Protein AF-0000000080799286 (afdb_homodimer)

Nearest PDB structures (foldseek):
  3kc2-assembly1_B  TM=8.310E-01  e=1.272E-26  Saccharomyces cerevisiae
  3kc2-assembly1_A  TM=8.200E-01  e=8.447E-26  Saccharomyces cerevisiae
  3rf6-assembly1_B  TM=7.558E-01  e=2.647E-26  Saccharomyces cerevisiae
  1zjj-assembly1_A  TM=7.471E-01  e=1.422E-13  Pyrococcus horikoshii OT3
  1wvi-assembly1_D  TM=7.830E-01  e=3.123E-10  Streptococcus mutans UA159

Organism: Erinaceus europaeus (NCBI:txid9365)

InterPro domains:
  IPR006353 HAD-superfamily hydrolase, subfamily IIA, CECR5 [TIGR01456] (6-300)
  IPR006357 HAD-superfamily hydrolase, subfamily IIA [PF13344] (8-111)
  IPR006357 HAD-superfamily hydrolase, subfamily IIA [TIGR01460] (8-282)
  IPR023214 HAD superfamily [G3DSA:3.40.50.1000] (7-326)
  IPR023214 HAD superfamily [G3DSA:3.40.50.1000] (78-236)
  IPR036412 HAD-like superfamily [SSF56784] (8-350)
  IPR050324 CDP-alcohol phosphatidyltransferase class-I [PTHR14269] (53-357)

Radius of gyration: 29.34 Å; Cα contacts (8 Å, |Δi|>4): 1569; chains: 2; bounding box: 55×93×67 Å

Solvent-accessible surface area (backbone atoms only — not comparable to full-atom values): 37206 Å² total; per-residue (Å²): 130,81,56,43,43,41,33,39,36,32,33,41,67,15,39,34,24,40,58,95,37,62,35,68,46,30,43,56,28,45,57,56,40,32,46,95,84,58,41,70,62,45,41,63,33,37,47,33,54,54,43,54,60,52,52,58,56,48,14,51,51,48,17,65,64,50,73,37,89,46,53,40,79,32,41,38,42,5,51,55,61,54,43,73,48,61,90,51,18,80,39,36,24,38,38,43,34,35,70,56,44,67,61,52,41,42,74,41,47,36,70,35,72,42,44,56,66,57,51,39,70,68,40,44,63,67,41,58,65,42,72,89,60,41,66,94,60,87,73,77,85,58,85,80,70,75,62,37,57,28,38,37,35,44,31,48,47,63,41,40,63,50,49,51,45,49,53,47,40,28,39,36,37,64,19,32,72,70,50,66,76,53,76,64,48,82,81,51,53,50,26,35,38,21,15,39,37,35,56,40,31,45,74,35,78,52,66,36,73,29,26,19,42,54,49,49,36,48,40,49,50,46,24,44,68,66,65,43,81,72,65,68,77,37,70,35,10,51,36,30,47,64,36,52,52,51,50,50,52,41,40,51,51,48,30,56,73,71,62,38,80,46,56,44,29,36,36,38,32,37,19,15,38,45,65,26,43,20,24,16,27,38,48,37,25,52,51,41,49,51,47,59,67,71,62,49,82,67,61,80,58,61,55,63,44,40,44,18,32,33,25,45,61,28,68,32,47,90,85,41,75,85,84,62,49,76,54,50,49,85,95,51,80,92,43,72,73,36,43,56,46,77,38,77,39,66,33,45,28,52,46,48,48,50,51,30,53,77,71,71,43,81,112,129,80,56,43,44,41,34,40,36,32,31,39,66,15,37,36,25,42,58,94,37,61,35,69,46,31,44,55,28,47,58,54,40,32,46,95,84,58,41,68,62,45,40,61,32,38,47,33,53,55,42,54,59,52,53,58,58,50,14,51,51,48,16,66,65,49,74,38,89,45,54,42,79,30,42,38,41,6,49,54,61,54,44,75,48,60,92,52,18,80,38,36,23,38,37,43,35,33,69,55,45,68,60,51,41,42,73,38,48,36,71,35,72,40,44,57,66,57,50,39,69,69,40,45,63,66,42,58,64,42,72,88,60,41,66,94,61,89,72,78,87,57,85,81,69,78,63,37,56,27,38,36,34,44,30,47,47,62,40,40,62,51,49,50,46,49,53,48,41,30,39,36,38,64,19,32,70,70,50,66,76,53,77,64,48,81,80,50,53,50,28,35,39,20,15,39,38,35,57,41,33,42,74,34,77,52,65,37,75,28,27,20,43,54,49,51,37,48,40,49,51,45,25,44,69,66,64,42,80,71,66,67,75,37,70,35,8,51,36,29,48,64,36,52,53,49,50,50,51,39,38,50,52,48,31,55,73,72,64,38,81,47,55,45,29,37,36,38,31,38,19,16,38,44,66,27,42,21,23,15,28,39,49,36,26,51,51,40,49,51,48,59,68,72,60,48,82,67,63,81,60,61,55,63,44,41,44,18,33,34,25,46,61,28,70,33,46,89,86,42,76,84,84,64,50,74,56,50,47,83,95,50,80,90,40,71,72,37,43,54,47,77,39,77,39,65,33,45,28,50,47,49,48,49,49,29,52,76,70,73,41,82,113

Foldseek 3Di:
DAFDQEEEEEEPFLFQDAALAGDPLLLLLQVQQADPVQAGRAFAAYAYQDQQDDLQVVQVSVCVRNVGRGHSLSYFYQCLLLLVVQVCQDFAEEEAAHHPGVVSSVVSRNDHYDYLVNVCVLQVCQQVPDPVSRDPDDDDQDDPDDFGQEYEYRWDHPPLSSVLSVNLCNQQQLRGNSDDGDQRDVVTHAYAHTRLFQWWGHNDPATDGIVNVSVVVSQVVNCVVRVDGDDHPYYTGFLDLSSVVSSLVSSQVVSVVVPRPHARAEYEFEEAALQGRQLSQLVNQVVLVVCVVVVPPPPVHSYRGYAYEHEQSINDHPPDDPDDDRSGRPVDDPDPVSSDGPYYYHHVSVVSVVVCVVSVHDD/DAFAQAEEEEEPFLFQDAALAGDPLLLLLQVQQADPVQAGRAFAAYAYQDQQDDLQVVQVSCCVRNVGRGHSLSYFYQCLLLLVVQVCQDFAEEEAAHHPGVVSSVVSRNDHYDYLVNVCVLQVCQQVPDPVSRDPDDDDQDDPDDFGQEYEYRWDHPPLSSVLSVNLCNQQQLRGNSDDGDQRDVVTHAYAHTRLFQWWGHNDPATDGIVNVSVVVSQVVNCVVRVDGDDHPYYTGFLDLSSVVSSLVSSQVVSVVVPRPHARAEYEFEEAALQGRQLSQLVNQVVLVVCVVVVPPPPVHSYRGYAYEHEQSINDHPPDDPDDDRSGRPVDDDDPVSSDGPYYDHHNSVVSVVVCVVSVHDD

Structure (mmCIF, N/CA/C/O backbone):
data_AF-0000000080799286-model_v1
#
loop_
_entity.id
_entity.type
_entity.pdbx_description
1 polymer 'Haloacid dehalogenase-like hydrolase domain-containing 5 isoform X2'
#
loop_
_atom_site.group_PDB
_atom_site.id
_atom_site.type_symbol
_atom_site.label_atom_id
_atom_site.label_alt_id
_atom_site.label_comp_id
_atom_site.label_asym_id
_atom_site.label_entity_id
_atom_site.label_seq_id
_atom_site.pdbx_PDB_ins_code
_atom_site.Cartn_x
_atom_site.Cartn_y
_atom_site.Cartn_z
_atom_site.occupancy
_atom_site.B_iso_or_equiv
_atom_site.auth_seq_id
_atom_site.auth_comp_id
_atom_site.auth_asym_id
_atom_site.auth_atom_id
_atom_site.pdbx_PDB_model_num
ATOM 1 N N . MET A 1 1 ? 7.871 -46.219 -26.688 1 54.72 1 MET A N 1
ATOM 2 C CA . MET A 1 1 ? 8.516 -45.5 -25.578 1 54.72 1 MET A CA 1
ATOM 3 C C . MET A 1 1 ? 7.785 -45.75 -24.266 1 54.72 1 MET A C 1
ATOM 5 O O . MET A 1 1 ? 6.57 -45.969 -24.25 1 54.72 1 MET A O 1
ATOM 9 N N . SER A 1 2 ? 8.5 -46.156 -23.188 1 70.94 2 SER A N 1
ATOM 10 C CA . SER A 1 2 ? 7.918 -46.5 -21.906 1 70.94 2 SER A CA 1
ATOM 11 C C . SER A 1 2 ? 7.117 -45.344 -21.328 1 70.94 2 SER A C 1
ATOM 13 O O . SER A 1 2 ? 7.453 -44.156 -21.562 1 70.94 2 SER A O 1
ATOM 15 N N . ALA A 1 3 ? 5.941 -45.656 -20.906 1 87.38 3 ALA A N 1
ATOM 16 C CA . ALA A 1 3 ? 5.066 -44.656 -20.297 1 87.38 3 ALA A CA 1
ATOM 17 C C . ALA A 1 3 ? 5.801 -43.906 -19.203 1 87.38 3 ALA A C 1
ATOM 19 O O . ALA A 1 3 ? 6.527 -44.469 -18.406 1 87.38 3 ALA A O 1
ATOM 20 N N . PRO A 1 4 ? 5.766 -42.562 -19.328 1 94.25 4 PRO A N 1
ATOM 21 C CA . PRO A 1 4 ? 6.469 -41.812 -18.297 1 94.25 4 PRO A CA 1
ATOM 22 C C . PRO A 1 4 ? 5.906 -42.031 -16.891 1 94.25 4 PRO A C 1
ATOM 24 O O . PRO A 1 4 ? 4.695 -42.188 -16.734 1 94.25 4 PRO A O 1
ATO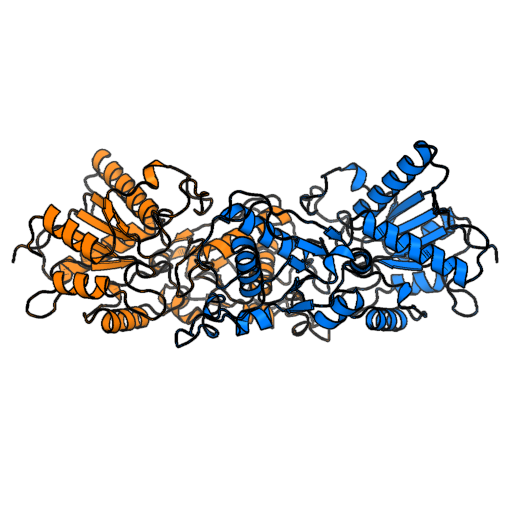M 27 N N . THR A 1 5 ? 6.738 -42.094 -15.93 1 95.94 5 THR A N 1
ATOM 28 C CA . THR A 1 5 ? 6.344 -42.219 -14.531 1 95.94 5 THR A CA 1
ATOM 29 C C . THR A 1 5 ? 6.66 -40.969 -13.75 1 95.94 5 THR A C 1
ATOM 31 O O . THR A 1 5 ? 6.656 -40.969 -12.516 1 95.94 5 THR A O 1
ATOM 34 N N . PHE A 1 6 ? 7.016 -39.938 -14.406 1 97.56 6 PHE A N 1
ATOM 35 C CA . PHE A 1 6 ? 7.309 -38.625 -13.805 1 97.56 6 PHE A CA 1
ATOM 36 C C . PHE A 1 6 ? 6.762 -37.5 -14.664 1 97.56 6 PHE A C 1
ATOM 38 O O . PHE A 1 6 ? 6.387 -37.719 -15.82 1 97.56 6 PHE A O 1
ATOM 45 N N . GLY A 1 7 ? 6.555 -36.344 -14.094 1 97.81 7 GLY A N 1
ATOM 46 C CA . GLY A 1 7 ? 6.082 -35.156 -14.789 1 97.81 7 GLY A CA 1
ATOM 47 C C . GLY A 1 7 ? 6.715 -33.875 -14.273 1 97.81 7 GLY A C 1
ATOM 48 O O . GLY A 1 7 ? 7.48 -33.906 -13.312 1 97.81 7 GLY A O 1
ATOM 49 N N . PHE A 1 8 ? 6.391 -32.812 -14.984 1 98.81 8 PHE A N 1
ATOM 50 C CA . PHE A 1 8 ? 7.004 -31.516 -14.633 1 98.81 8 PHE A CA 1
ATOM 51 C C . PHE A 1 8 ? 5.938 -30.5 -14.25 1 98.81 8 PHE A C 1
ATOM 53 O O . PHE A 1 8 ? 4.879 -30.438 -14.875 1 98.81 8 PHE A O 1
ATOM 60 N N . LEU A 1 9 ? 6.152 -29.734 -13.227 1 98.88 9 LEU A N 1
ATOM 61 C CA . LEU A 1 9 ? 5.5 -28.469 -12.906 1 98.88 9 LEU A CA 1
ATOM 62 C C . LEU A 1 9 ? 6.453 -27.297 -13.117 1 98.88 9 LEU A C 1
ATOM 64 O O . LEU A 1 9 ? 7.406 -27.125 -12.359 1 98.88 9 LEU A O 1
ATOM 68 N N . PHE A 1 10 ? 6.199 -26.484 -14.133 1 98.81 10 PHE A N 1
ATOM 69 C CA . PHE A 1 10 ? 7.105 -25.391 -14.453 1 98.81 10 PHE A CA 1
ATOM 70 C C . PHE A 1 10 ? 6.504 -24.047 -14.031 1 98.81 10 PHE A C 1
ATOM 72 O O . PHE A 1 10 ? 5.395 -23.703 -14.445 1 98.81 10 PHE A O 1
ATOM 79 N N . ASP A 1 11 ? 7.215 -23.297 -13.195 1 98.38 11 ASP A N 1
ATOM 80 C CA . ASP A 1 11 ? 6.938 -21.875 -13.148 1 98.38 11 ASP A CA 1
ATOM 81 C C . ASP A 1 11 ? 7.23 -21.203 -14.484 1 98.38 11 ASP A C 1
ATOM 83 O O . ASP A 1 11 ? 7.867 -21.797 -15.359 1 98.38 11 ASP A O 1
ATOM 87 N N . ILE A 1 12 ? 6.699 -20.016 -14.656 1 97.5 12 ILE A N 1
ATOM 88 C CA . ILE A 1 12 ? 6.832 -19.391 -15.961 1 97.5 12 ILE A CA 1
ATOM 89 C C . ILE A 1 12 ? 7.816 -18.219 -15.867 1 97.5 12 ILE A C 1
ATOM 91 O O . ILE A 1 12 ? 8.938 -18.312 -16.375 1 97.5 12 ILE A O 1
ATOM 95 N N . ASP A 1 13 ? 7.504 -17.172 -15.109 1 94.88 13 ASP A N 1
ATOM 96 C CA . ASP A 1 13 ? 8.336 -15.969 -15.023 1 94.88 13 ASP A CA 1
ATOM 97 C C . ASP A 1 13 ? 9.664 -16.281 -14.336 1 94.88 13 ASP A C 1
ATOM 99 O O . ASP A 1 13 ? 9.688 -16.781 -13.211 1 94.88 13 ASP A O 1
ATOM 103 N N . GLY A 1 14 ? 10.734 -16 -15.016 1 94.56 14 GLY A N 1
ATOM 104 C CA . GLY A 1 14 ? 12.055 -16.234 -14.461 1 94.56 14 GLY A CA 1
ATOM 105 C C . GLY A 1 14 ? 12.562 -17.656 -14.711 1 94.56 14 GLY A C 1
ATOM 106 O O . GLY A 1 14 ? 13.711 -17.969 -14.398 1 94.56 14 GLY A O 1
ATOM 107 N N . VAL A 1 15 ? 11.695 -18.469 -15.273 1 97.62 15 VAL A N 1
ATOM 108 C CA . VAL A 1 15 ? 12.047 -19.859 -15.547 1 97.62 15 VAL A CA 1
ATOM 109 C C . VAL A 1 15 ? 12 -20.125 -17.047 1 97.62 15 VAL A C 1
ATOM 111 O O . VAL A 1 15 ? 12.977 -20.594 -17.625 1 97.62 15 VAL A O 1
ATOM 114 N N . LEU A 1 16 ? 10.883 -19.766 -17.625 1 97.94 16 LEU A N 1
ATOM 115 C CA . LEU A 1 16 ? 10.68 -20 -19.062 1 97.94 16 LEU A CA 1
ATOM 116 C C . LEU A 1 16 ? 10.773 -18.688 -19.828 1 97.94 16 LEU A C 1
ATOM 118 O O . LEU A 1 16 ? 11.195 -18.672 -20.984 1 97.94 16 LEU A O 1
ATOM 122 N N . VAL A 1 17 ? 10.312 -17.641 -19.156 1 94.56 17 VAL A N 1
ATOM 123 C CA . VAL A 1 17 ? 10.219 -16.344 -19.828 1 94.56 17 VAL A CA 1
ATOM 124 C C . VAL A 1 17 ? 10.797 -15.258 -18.922 1 94.56 17 VAL A C 1
ATOM 126 O O . VAL A 1 17 ? 10.805 -15.398 -17.703 1 94.56 17 VAL A O 1
ATOM 129 N N . ARG A 1 18 ? 11.328 -14.25 -19.5 1 89.19 18 ARG A N 1
ATOM 130 C CA . ARG A 1 18 ? 11.672 -12.977 -18.891 1 89.19 18 ARG A CA 1
ATOM 131 C C . ARG A 1 18 ? 11.008 -11.82 -19.625 1 89.19 18 ARG A C 1
ATOM 133 O O . ARG A 1 18 ? 11.422 -11.453 -20.719 1 89.19 18 ARG A O 1
ATOM 140 N N . GLY A 1 19 ? 10.039 -11.211 -18.922 1 83.44 19 GLY A N 1
ATOM 141 C CA . GLY A 1 19 ? 9.234 -10.25 -19.656 1 83.44 19 GLY A CA 1
ATOM 142 C C . GLY A 1 19 ? 8.539 -10.859 -20.859 1 83.44 19 GLY A C 1
ATOM 143 O O . GLY A 1 19 ? 7.828 -11.859 -20.734 1 83.44 19 GLY A O 1
ATOM 144 N N . HIS A 1 20 ? 8.828 -10.297 -22.031 1 83.75 20 HIS A N 1
ATOM 145 C CA . HIS A 1 20 ? 8.172 -10.758 -23.25 1 83.75 20 HIS A CA 1
ATOM 146 C C . HIS A 1 20 ? 9.062 -11.742 -24.016 1 83.75 20 HIS A C 1
ATOM 148 O O . HIS A 1 20 ? 8.664 -12.25 -25.062 1 83.75 20 HIS A O 1
ATOM 154 N N . LYS A 1 21 ? 10.094 -12.102 -23.422 1 89.5 21 LYS A N 1
ATOM 155 C CA . LYS A 1 21 ? 11.055 -12.914 -24.156 1 89.5 21 LYS A CA 1
ATOM 156 C C . LYS A 1 21 ? 11.203 -14.297 -23.531 1 89.5 21 LYS A C 1
ATOM 158 O O . LYS A 1 21 ? 11.305 -14.414 -22.312 1 89.5 21 LYS A O 1
ATOM 163 N N . VAL A 1 22 ? 11.211 -15.25 -24.406 1 95.06 22 VAL A N 1
ATOM 164 C CA . VAL A 1 22 ? 11.477 -16.609 -23.938 1 95.06 22 VAL A CA 1
ATOM 165 C C . VAL A 1 22 ? 12.953 -16.734 -23.578 1 95.06 22 VAL A C 1
ATOM 167 O O . VAL A 1 22 ? 13.82 -16.156 -24.234 1 95.06 22 VAL A O 1
ATOM 170 N N . ILE A 1 23 ? 13.234 -17.406 -22.5 1 95.12 23 ILE A N 1
ATOM 171 C CA . ILE A 1 23 ? 14.617 -17.719 -22.141 1 95.12 23 ILE A CA 1
ATOM 172 C C . ILE A 1 23 ? 15.156 -18.797 -23.078 1 95.12 23 ILE A C 1
ATOM 174 O O . ILE A 1 23 ? 14.547 -19.859 -23.234 1 95.12 23 ILE A O 1
ATOM 178 N N . PRO A 1 24 ? 16.266 -18.578 -23.672 1 96.56 24 PRO A N 1
ATOM 179 C CA . PRO A 1 24 ? 16.781 -19.531 -24.656 1 96.56 24 PRO A CA 1
ATOM 180 C C . PRO A 1 24 ? 16.875 -20.953 -24.109 1 96.56 24 PRO A C 1
ATOM 182 O O . PRO A 1 24 ? 16.547 -21.922 -24.797 1 96.56 24 PRO A O 1
ATOM 185 N N . ALA A 1 25 ? 17.266 -21.062 -22.875 1 97.56 25 ALA A N 1
ATOM 186 C CA . ALA A 1 25 ? 17.375 -22.359 -22.234 1 97.56 25 ALA A CA 1
ATOM 187 C C . ALA A 1 25 ? 16.031 -23.078 -22.203 1 97.56 25 ALA A C 1
ATOM 189 O O . ALA A 1 25 ? 15.977 -24.312 -22.234 1 97.56 25 ALA A O 1
ATOM 190 N N . ALA A 1 26 ? 14.977 -22.328 -22.172 1 98.25 26 ALA A N 1
ATOM 191 C CA . ALA A 1 26 ? 13.641 -22.922 -22.141 1 98.25 26 ALA A CA 1
ATOM 192 C C . ALA A 1 26 ? 13.328 -23.625 -23.469 1 98.25 26 ALA A C 1
ATOM 194 O O . ALA A 1 26 ? 12.727 -24.688 -23.484 1 98.25 26 ALA A O 1
ATOM 195 N N . LEU A 1 27 ? 13.719 -23 -24.547 1 97.31 27 LEU A N 1
ATOM 196 C CA . LEU A 1 27 ? 13.516 -23.609 -25.844 1 97.31 27 LEU A CA 1
ATOM 197 C C . LEU A 1 27 ? 14.273 -24.922 -25.953 1 97.31 27 LEU A C 1
ATOM 199 O O . LEU A 1 27 ? 13.742 -25.922 -26.453 1 97.31 27 LEU A O 1
ATOM 203 N N . GLU A 1 28 ? 15.469 -24.875 -25.484 1 97.44 28 GLU A N 1
ATOM 204 C CA . GLU A 1 28 ? 16.281 -26.094 -25.5 1 97.44 28 GLU A CA 1
ATOM 205 C C . GLU A 1 28 ? 15.664 -27.172 -24.609 1 97.44 28 GLU A C 1
ATOM 207 O O . GLU A 1 28 ? 15.633 -28.344 -24.984 1 97.44 28 GLU A O 1
ATOM 212 N N . ALA A 1 29 ? 15.234 -26.781 -23.484 1 98.12 29 ALA A N 1
ATOM 213 C CA . ALA A 1 29 ? 14.602 -27.719 -22.547 1 98.12 29 ALA A CA 1
ATOM 214 C C . ALA A 1 29 ? 13.398 -28.406 -23.203 1 98.12 29 ALA A C 1
ATOM 216 O O . ALA A 1 29 ? 13.242 -29.625 -23.109 1 98.12 29 ALA A O 1
ATOM 217 N N . PHE A 1 30 ? 12.547 -27.672 -23.859 1 97.5 30 PHE A N 1
ATOM 218 C CA . PHE A 1 30 ? 11.312 -28.219 -24.391 1 97.5 30 PHE A CA 1
ATOM 219 C C . PHE A 1 30 ? 11.594 -29.047 -25.641 1 97.5 30 PHE A C 1
ATOM 221 O O . PHE A 1 30 ? 10.844 -29.969 -25.953 1 97.5 30 PHE A O 1
ATOM 228 N N . ARG A 1 31 ? 12.68 -28.766 -26.344 1 95.81 31 ARG A N 1
ATOM 229 C CA . ARG A 1 31 ? 13.102 -29.656 -27.422 1 95.81 31 ARG A CA 1
ATOM 230 C C . ARG A 1 31 ? 13.422 -31.047 -26.891 1 95.81 31 ARG A C 1
ATOM 232 O O . ARG A 1 31 ? 13.18 -32.062 -27.562 1 95.81 31 ARG A O 1
ATOM 239 N N . MET A 1 32 ? 13.969 -31.062 -25.719 1 96.31 32 MET A N 1
ATOM 240 C CA . MET A 1 32 ? 14.312 -32.344 -25.094 1 96.31 32 MET A CA 1
ATOM 241 C C . MET A 1 32 ? 13.062 -33.062 -24.641 1 96.31 32 MET A C 1
ATOM 243 O O . MET A 1 32 ? 13.07 -34.312 -24.516 1 96.31 32 MET A O 1
ATOM 247 N N . LEU A 1 33 ? 12.008 -32.344 -24.406 1 96.75 33 LEU A N 1
ATOM 248 C CA . LEU A 1 33 ? 10.797 -32.938 -23.844 1 96.75 33 LEU A CA 1
ATOM 249 C C . LEU A 1 33 ? 9.828 -33.344 -24.953 1 96.75 33 LEU A C 1
ATOM 251 O O . LEU A 1 33 ? 8.797 -33.969 -24.688 1 96.75 33 LEU A O 1
ATOM 255 N N . LEU A 1 34 ? 10.156 -33.031 -26.141 1 94.75 34 LEU A N 1
ATOM 256 C CA . LEU A 1 34 ? 9.281 -33.344 -27.266 1 94.75 34 LEU A CA 1
ATOM 257 C C . LEU A 1 34 ? 9.766 -34.562 -28 1 94.75 34 LEU A C 1
ATOM 259 O O . LEU A 1 34 ? 10.969 -34.781 -28.141 1 94.75 34 LEU A O 1
ATOM 263 N N . GLY A 1 35 ? 8.812 -35.375 -28.438 1 89.25 35 GLY A N 1
ATOM 264 C CA . GLY A 1 35 ? 9.086 -36.531 -29.266 1 89.25 35 GLY A CA 1
ATOM 265 C C . GLY A 1 35 ? 9.219 -36.188 -30.75 1 89.25 35 GLY A C 1
ATOM 266 O O . GLY A 1 35 ? 9.305 -35 -31.109 1 89.25 35 GLY A O 1
ATOM 267 N N . ALA A 1 36 ? 9.195 -37.25 -31.516 1 86.69 36 ALA A N 1
ATOM 268 C CA . ALA A 1 36 ? 9.422 -37.125 -32.969 1 86.69 36 ALA A CA 1
ATOM 269 C C . ALA A 1 36 ? 8.297 -36.344 -33.625 1 86.69 36 ALA A C 1
ATOM 271 O O . ALA A 1 36 ? 8.531 -35.594 -34.562 1 86.69 36 ALA A O 1
ATOM 272 N N . GLN A 1 37 ? 7.156 -36.438 -33.156 1 87.69 37 GLN A N 1
ATOM 273 C CA . GLN A 1 37 ? 6.012 -35.719 -33.75 1 87.69 37 GLN A CA 1
ATOM 274 C C . GLN A 1 37 ? 5.715 -34.438 -32.969 1 87.69 37 GLN A C 1
ATOM 276 O O . GLN A 1 37 ? 4.594 -33.938 -33.031 1 87.69 37 GLN A O 1
ATOM 281 N N . ARG A 1 38 ? 6.609 -34 -32.125 1 89.62 38 ARG A N 1
ATOM 282 C CA . ARG A 1 38 ? 6.547 -32.719 -31.391 1 89.62 38 ARG A CA 1
ATOM 283 C C . ARG A 1 38 ? 5.477 -32.781 -30.297 1 89.62 38 ARG A C 1
ATOM 285 O O . ARG A 1 38 ? 4.84 -31.766 -30 1 89.62 38 ARG A O 1
ATOM 292 N N . GLN A 1 39 ? 5.199 -34 -29.922 1 90.38 39 GLN A N 1
ATOM 293 C CA . GLN A 1 39 ? 4.332 -34.156 -28.75 1 90.38 39 GLN A CA 1
ATOM 294 C C . GLN A 1 39 ? 5.145 -34.312 -27.469 1 90.38 39 GLN A C 1
ATOM 296 O O . GLN A 1 39 ? 6.254 -34.844 -27.5 1 90.38 39 GLN A O 1
ATOM 301 N N . LEU A 1 40 ? 4.637 -33.875 -26.406 1 94.31 40 LEU A N 1
ATOM 302 C CA . LEU A 1 40 ? 5.324 -34 -25.125 1 94.31 40 LEU A CA 1
ATOM 303 C C . LEU A 1 40 ? 5.508 -35.469 -24.766 1 94.31 40 LEU A C 1
ATOM 305 O O . LEU A 1 40 ? 4.57 -36.25 -24.859 1 94.31 40 LEU A O 1
ATOM 309 N N . ARG A 1 41 ? 6.695 -35.781 -24.266 1 94.12 41 ARG A N 1
ATOM 310 C CA . ARG A 1 41 ? 7.031 -37.156 -23.891 1 94.12 41 ARG A CA 1
ATOM 311 C C . ARG A 1 41 ? 6.656 -37.438 -22.453 1 94.12 41 ARG A C 1
ATOM 313 O O . ARG A 1 41 ? 6.59 -38.625 -22.031 1 94.12 41 ARG A O 1
ATOM 320 N N . VAL A 1 42 ? 6.453 -36.5 -21.703 1 96.25 42 VAL A N 1
ATOM 321 C CA . VAL A 1 42 ? 6.078 -36.562 -20.297 1 96.25 42 VAL A CA 1
ATOM 322 C C . VAL A 1 42 ? 5.004 -35.531 -19.984 1 96.25 42 VAL A C 1
ATOM 324 O O . VAL A 1 42 ? 4.867 -34.531 -20.703 1 96.25 42 VAL A O 1
ATOM 327 N N . PRO A 1 43 ? 4.137 -35.781 -18.969 1 97 43 PRO A N 1
ATOM 328 C CA . PRO A 1 43 ? 3.164 -34.75 -18.609 1 97 43 PRO A CA 1
ATOM 329 C C . PRO A 1 43 ? 3.82 -33.469 -18.094 1 97 43 PRO A C 1
ATOM 331 O O . PRO A 1 43 ? 4.805 -33.531 -17.359 1 97 43 PRO A O 1
ATOM 334 N N . VAL A 1 44 ? 3.287 -32.312 -18.562 1 98.44 44 VAL A N 1
ATOM 335 C CA . VAL A 1 44 ? 3.82 -31.016 -18.203 1 98.44 44 VAL A CA 1
ATOM 336 C C . VAL A 1 44 ? 2.676 -30.062 -17.828 1 98.44 44 VAL A C 1
ATOM 338 O O . VAL A 1 44 ? 1.68 -29.984 -18.562 1 98.44 44 VAL A O 1
ATOM 341 N N . VAL A 1 45 ? 2.816 -29.422 -16.734 1 98.62 45 VAL A N 1
ATOM 342 C CA . VAL A 1 45 ? 1.896 -28.375 -16.312 1 98.62 45 VAL A CA 1
ATOM 343 C C . VAL A 1 45 ? 2.672 -27.094 -16.016 1 98.62 45 VAL A C 1
ATOM 345 O O . VAL A 1 45 ? 3.787 -27.141 -15.492 1 98.62 45 VAL A O 1
ATOM 348 N N . PHE A 1 46 ? 2.121 -25.984 -16.469 1 98.75 46 PHE A N 1
ATOM 349 C CA . PHE A 1 46 ? 2.676 -24.672 -16.172 1 98.75 46 PHE A CA 1
ATOM 350 C C . PHE A 1 46 ? 1.969 -24.031 -14.984 1 98.75 46 PHE A C 1
ATOM 352 O O . PHE A 1 46 ? 0.778 -23.719 -15.055 1 98.75 46 PHE A O 1
ATOM 359 N N . LEU A 1 47 ? 2.686 -23.906 -13.938 1 98.38 47 LEU A N 1
ATOM 360 C CA . LEU A 1 47 ? 2.17 -23.422 -12.664 1 98.38 47 LEU A CA 1
ATOM 361 C C . LEU A 1 47 ? 2.654 -22 -12.398 1 98.38 47 LEU A C 1
ATOM 363 O O . LEU A 1 47 ? 3.811 -21.797 -12.016 1 98.38 47 LEU A O 1
ATOM 367 N N . THR A 1 48 ? 1.79 -20.969 -12.547 1 97.38 48 THR A N 1
ATOM 368 C CA . THR A 1 48 ? 2.193 -19.578 -12.461 1 97.38 48 THR A CA 1
ATOM 369 C C . THR A 1 48 ? 1.358 -18.828 -11.43 1 97.38 48 THR A C 1
ATOM 371 O O . THR A 1 48 ? 0.218 -19.203 -11.156 1 97.38 48 THR A O 1
ATOM 374 N N . ASN A 1 49 ? 1.906 -17.859 -10.75 1 96.69 49 ASN A N 1
ATOM 375 C CA . ASN A 1 49 ? 1.14 -16.969 -9.875 1 96.69 49 ASN A CA 1
ATOM 376 C C . ASN A 1 49 ? 0.545 -15.797 -10.648 1 96.69 49 ASN A C 1
ATOM 378 O O . ASN A 1 49 ? -0.103 -14.922 -10.062 1 96.69 49 ASN A O 1
ATOM 382 N N . ALA A 1 50 ? 0.697 -15.883 -11.953 1 94.5 50 ALA A N 1
ATOM 383 C CA . ALA A 1 50 ? -0.003 -14.891 -12.773 1 94.5 50 ALA A CA 1
ATOM 384 C C . ALA A 1 50 ? -1.51 -15.133 -12.75 1 94.5 50 ALA A C 1
ATOM 386 O O . ALA A 1 50 ? -1.961 -16.266 -12.609 1 94.5 50 ALA A O 1
ATOM 387 N N . GLY A 1 51 ? -2.264 -14.008 -12.797 1 94.62 51 GLY A N 1
ATOM 388 C CA . GLY A 1 51 ? -3.711 -14.141 -12.812 1 94.62 51 GLY A CA 1
ATOM 389 C C . GLY A 1 51 ? -4.398 -13.109 -13.68 1 94.62 51 GLY A C 1
ATOM 390 O O . GLY A 1 51 ? -5.625 -13.117 -13.812 1 94.62 51 GLY A O 1
ATOM 391 N N . ASN A 1 52 ? -3.678 -12.258 -14.391 1 95.75 52 ASN A N 1
ATOM 392 C CA . ASN A 1 52 ? -4.266 -11.148 -15.133 1 95.75 52 ASN A CA 1
ATOM 393 C C . ASN A 1 52 ? -4.477 -11.508 -16.594 1 95.75 52 ASN A C 1
ATOM 395 O O . ASN A 1 52 ? -4.395 -10.633 -17.469 1 95.75 52 ASN A O 1
ATOM 399 N N . VAL A 1 53 ? -4.652 -12.742 -16.906 1 96.31 53 VAL A N 1
ATOM 400 C CA . VAL A 1 53 ? -4.797 -13.25 -18.266 1 96.31 53 VAL A CA 1
ATOM 401 C C . VAL A 1 53 ? -5.805 -14.398 -18.281 1 96.31 53 VAL A C 1
ATOM 403 O O . VAL A 1 53 ? -6.027 -15.055 -17.266 1 96.31 53 VAL A O 1
ATOM 406 N N . LEU A 1 54 ? -6.418 -14.594 -19.406 1 97.44 54 LEU A N 1
ATOM 407 C CA . LEU A 1 54 ? -7.266 -15.773 -19.562 1 97.44 54 LEU A CA 1
ATOM 408 C C . LEU A 1 54 ? -6.418 -17.031 -19.734 1 97.44 54 LEU A C 1
ATOM 410 O O . LEU A 1 54 ? -5.383 -17 -20.406 1 97.44 54 LEU A O 1
ATOM 414 N N . GLN A 1 55 ? -6.922 -18.078 -19.141 1 97.25 55 GLN A N 1
ATOM 415 C CA . GLN A 1 55 ? -6.223 -19.359 -19.188 1 97.25 55 GLN A CA 1
ATOM 416 C C . GLN A 1 55 ? -5.922 -19.766 -20.625 1 97.25 55 GLN A C 1
ATOM 418 O O . GLN A 1 55 ? -4.801 -20.188 -20.938 1 97.25 55 GLN A O 1
ATOM 423 N N . ASP A 1 56 ? -6.875 -19.625 -21.516 1 97.88 56 ASP A N 1
ATOM 424 C CA . ASP A 1 56 ? -6.715 -19.984 -22.922 1 97.88 56 ASP A CA 1
ATOM 425 C C . ASP A 1 56 ? -5.672 -19.109 -23.609 1 97.88 56 ASP A C 1
ATOM 427 O O . ASP A 1 56 ? -4.859 -19.594 -24.391 1 97.88 56 ASP A O 1
ATOM 431 N N . GLN A 1 57 ? -5.758 -17.875 -23.312 1 97.44 57 GLN A N 1
ATOM 432 C CA . GLN A 1 57 ? -4.809 -16.938 -23.891 1 97.44 57 GLN A CA 1
ATOM 433 C C . GLN A 1 57 ? -3.385 -17.234 -23.438 1 97.44 57 GLN A C 1
ATOM 435 O O . GLN A 1 57 ? -2.443 -17.156 -24.234 1 97.44 57 GLN A O 1
ATOM 440 N N . LYS A 1 58 ? -3.256 -17.531 -22.203 1 97.12 58 LYS A N 1
ATOM 441 C CA . LYS A 1 58 ? -1.927 -17.859 -21.688 1 97.12 58 LYS A CA 1
ATOM 442 C C . LYS A 1 58 ? -1.379 -19.125 -22.344 1 97.12 58 LYS A C 1
ATOM 444 O O . LYS A 1 58 ? -0.187 -19.203 -22.641 1 97.12 58 LYS A O 1
ATOM 449 N N . ALA A 1 59 ? -2.217 -20.094 -22.531 1 98.12 59 ALA A N 1
ATOM 450 C CA . ALA A 1 59 ? -1.817 -21.328 -23.219 1 98.12 59 ALA A CA 1
ATOM 451 C C . ALA A 1 59 ? -1.321 -21.031 -24.625 1 98.12 59 ALA A C 1
ATOM 453 O O . ALA A 1 59 ? -0.295 -21.562 -25.062 1 98.12 59 ALA A O 1
ATOM 454 N N . GLN A 1 60 ? -2.029 -20.156 -25.297 1 98.12 60 GLN A N 1
ATOM 455 C CA . GLN A 1 60 ? -1.645 -19.781 -26.641 1 98.12 60 GLN A CA 1
ATOM 456 C C . GLN A 1 60 ? -0.3 -19.062 -26.656 1 98.12 60 GLN A C 1
ATOM 458 O O . GLN A 1 60 ? 0.548 -19.328 -27.5 1 98.12 60 GLN A O 1
ATOM 463 N N . GLU A 1 61 ? -0.184 -18.172 -25.719 1 96.44 61 GLU A N 1
ATOM 464 C CA . GLU A 1 61 ? 1.069 -17.438 -25.594 1 96.44 61 GLU A CA 1
ATOM 465 C C . GLU A 1 61 ? 2.246 -18.375 -25.359 1 96.44 61 GLU A C 1
ATOM 467 O O . GLU A 1 61 ? 3.291 -18.25 -26 1 96.44 61 GLU A O 1
ATOM 472 N N . LEU A 1 62 ? 2.082 -19.297 -24.438 1 97.25 62 LEU A N 1
ATOM 473 C CA . LEU A 1 62 ? 3.143 -20.234 -24.109 1 97.25 62 LEU A CA 1
ATOM 474 C C . LEU A 1 62 ? 3.443 -21.156 -25.297 1 97.25 62 LEU A C 1
ATOM 476 O O . LEU A 1 62 ? 4.602 -21.484 -25.547 1 97.25 62 LEU A O 1
ATOM 480 N N . SER A 1 63 ? 2.371 -21.578 -26 1 97.62 63 SER A N 1
ATOM 481 C CA . SER A 1 63 ? 2.566 -22.406 -27.188 1 97.62 63 SER A CA 1
ATOM 482 C C . SER A 1 63 ? 3.475 -21.719 -28.203 1 97.62 63 SER A C 1
ATOM 484 O O . SER A 1 63 ? 4.383 -22.344 -28.75 1 97.62 63 SER A O 1
ATOM 486 N N . ALA A 1 64 ? 3.18 -20.453 -28.375 1 96.75 64 ALA A N 1
ATOM 487 C CA . ALA A 1 64 ? 3.961 -19.688 -29.344 1 96.75 64 ALA A CA 1
ATOM 488 C C . ALA A 1 64 ? 5.398 -19.5 -28.859 1 96.75 64 ALA A C 1
ATOM 490 O O . ALA A 1 64 ? 6.34 -19.625 -29.641 1 96.75 64 ALA A O 1
ATOM 491 N N . LEU A 1 65 ? 5.594 -19.25 -27.641 1 95.69 65 LEU A N 1
ATOM 492 C CA . LEU A 1 65 ? 6.906 -18.938 -27.078 1 95.69 65 LEU A CA 1
ATOM 493 C C . LEU A 1 65 ? 7.785 -20.188 -27.031 1 95.69 65 LEU A C 1
ATOM 495 O O . LEU A 1 65 ? 8.992 -20.109 -27.281 1 95.69 65 LEU A O 1
ATOM 499 N N . LEU A 1 66 ? 7.188 -21.344 -26.719 1 96.38 66 LEU A N 1
ATOM 500 C CA . LEU A 1 66 ? 7.965 -22.547 -26.469 1 96.38 66 LEU A CA 1
ATOM 501 C C . LEU A 1 66 ? 7.992 -23.438 -27.703 1 96.38 66 LEU A C 1
ATOM 503 O O . LEU A 1 66 ? 8.664 -24.484 -27.703 1 96.38 66 LEU A O 1
ATOM 507 N N . ASP A 1 67 ? 7.258 -23.031 -28.734 1 93.62 67 ASP A N 1
ATOM 508 C CA . ASP A 1 67 ? 7.141 -23.828 -29.953 1 93.62 67 ASP A CA 1
ATOM 509 C C . ASP A 1 67 ? 6.676 -25.25 -29.641 1 93.62 67 ASP A C 1
ATOM 511 O O . ASP A 1 67 ? 7.309 -26.219 -30.062 1 93.62 67 ASP A O 1
ATOM 515 N N . CYS A 1 68 ? 5.727 -25.328 -28.875 1 94.44 68 CYS A N 1
ATOM 516 C CA . CYS A 1 68 ? 5.086 -26.562 -28.406 1 94.44 68 CYS A CA 1
ATOM 517 C C . CYS A 1 68 ? 3.611 -26.328 -28.109 1 94.44 68 CYS A C 1
ATOM 519 O O . CYS A 1 68 ? 3.246 -25.281 -27.562 1 94.44 68 CYS A O 1
ATOM 521 N N . GLU A 1 69 ? 2.783 -27.312 -28.5 1 95.31 69 GLU A N 1
ATOM 522 C CA . GLU A 1 69 ? 1.366 -27.141 -28.188 1 95.31 69 GLU A CA 1
ATOM 523 C C . GLU A 1 69 ? 1.119 -27.188 -26.672 1 95.31 69 GLU A C 1
ATOM 525 O O . GLU A 1 69 ? 1.456 -28.172 -26.016 1 95.31 69 GLU A O 1
ATOM 530 N N . VAL A 1 70 ? 0.622 -26.141 -26.125 1 97.19 70 VAL A N 1
ATOM 531 C CA . VAL A 1 70 ? 0.208 -26.047 -24.734 1 97.19 70 VAL A CA 1
ATOM 532 C C . VAL A 1 70 ? -1.311 -25.922 -24.656 1 97.19 70 VAL A C 1
ATOM 534 O O . VAL A 1 70 ? -1.893 -24.984 -25.203 1 97.19 70 VAL A O 1
ATOM 537 N N . LEU A 1 71 ? -1.953 -26.859 -24.016 1 97.38 71 LEU A N 1
ATOM 538 C CA . LEU A 1 71 ? -3.4 -26.812 -23.844 1 97.38 71 LEU A CA 1
ATOM 539 C C . LEU A 1 71 ? -3.781 -26 -22.625 1 97.38 71 LEU A C 1
ATOM 541 O O . LEU A 1 71 ? -3.004 -25.891 -21.672 1 97.38 71 LEU A O 1
ATOM 545 N N . PRO A 1 72 ? -5 -25.438 -22.641 1 97.31 72 PRO A N 1
ATOM 546 C CA . PRO A 1 72 ? -5.43 -24.594 -21.516 1 97.31 72 PRO A CA 1
ATOM 547 C C . PRO A 1 72 ? -5.387 -25.312 -20.188 1 97.31 72 PRO A C 1
ATOM 549 O O . PRO A 1 72 ? -5.043 -24.719 -19.156 1 97.31 72 PRO A O 1
ATOM 552 N N . ASP A 1 73 ? -5.691 -26.547 -20.156 1 95.94 73 ASP A N 1
ATOM 553 C CA . ASP A 1 73 ? -5.758 -27.266 -18.891 1 95.94 73 ASP A CA 1
ATOM 554 C C . ASP A 1 73 ? -4.359 -27.547 -18.344 1 95.94 73 ASP A C 1
ATOM 556 O O . ASP A 1 73 ? -4.207 -27.969 -17.188 1 95.94 73 ASP A O 1
ATOM 560 N N . GLN A 1 74 ? -3.311 -27.281 -19.172 1 97.81 74 GLN A N 1
ATOM 561 C CA . GLN A 1 74 ? -1.933 -27.406 -18.719 1 97.81 74 GLN A CA 1
ATOM 562 C C . GLN A 1 74 ? -1.495 -26.141 -17.984 1 97.81 74 GLN A C 1
ATOM 564 O O . GLN A 1 74 ? -0.445 -26.125 -17.328 1 97.81 74 GLN A O 1
ATOM 569 N N . VAL A 1 75 ? -2.299 -25.094 -18.094 1 98.44 75 VAL A N 1
ATOM 570 C CA . VAL A 1 75 ? -1.954 -23.812 -17.484 1 98.44 75 VAL A CA 1
ATOM 571 C C . VAL A 1 75 ? -2.746 -23.625 -16.188 1 98.44 75 VAL A C 1
ATOM 573 O O . VAL A 1 75 ? -3.979 -23.562 -16.219 1 98.44 75 VAL A O 1
ATOM 576 N N . ILE A 1 76 ? -2.014 -23.562 -15.117 1 98.38 76 ILE A N 1
ATOM 577 C CA . ILE A 1 76 ? -2.619 -23.281 -13.82 1 98.38 76 ILE A CA 1
ATOM 578 C C . ILE A 1 76 ? -2.271 -21.875 -13.383 1 98.38 76 ILE A C 1
ATOM 580 O O . ILE A 1 76 ? -1.116 -21.578 -13.062 1 98.38 76 ILE A O 1
ATOM 584 N N . LEU A 1 77 ? -3.295 -21.031 -13.406 1 98.25 77 LEU A N 1
ATOM 585 C CA . LEU A 1 77 ? -3.145 -19.656 -12.922 1 98.25 77 LEU A CA 1
ATOM 586 C C . LEU A 1 77 ? -3.271 -19.609 -11.406 1 98.25 77 LEU A C 1
ATOM 588 O O . LEU A 1 77 ? -3.727 -20.562 -10.781 1 98.25 77 LEU A O 1
ATOM 592 N N . SER A 1 78 ? -2.873 -18.469 -10.836 1 98.25 78 SER A N 1
ATOM 593 C CA . SER A 1 78 ? -2.863 -18.344 -9.383 1 98.25 78 SER A CA 1
ATOM 594 C C . SER A 1 78 ? -4.246 -18.609 -8.789 1 98.25 78 SER A C 1
ATOM 596 O O . SER A 1 78 ? -4.363 -19.172 -7.707 1 98.25 78 SER A O 1
ATOM 598 N N . HIS A 1 79 ? -5.309 -18.234 -9.516 1 98.38 79 HIS A N 1
ATOM 599 C CA . HIS A 1 79 ? -6.656 -18.281 -8.969 1 98.38 79 HIS A CA 1
ATOM 600 C C . HIS A 1 79 ? -7.379 -19.562 -9.406 1 98.38 79 HIS A C 1
ATOM 602 O O . HIS A 1 79 ? -8.508 -19.812 -8.977 1 98.38 79 HIS A O 1
ATOM 608 N N . SER A 1 80 ? -6.75 -20.438 -10.242 1 98.19 80 SER A N 1
ATOM 609 C CA . SER A 1 80 ? -7.402 -21.609 -10.82 1 98.19 80 SER A CA 1
ATOM 610 C C . SER A 1 80 ? -8.047 -22.469 -9.734 1 98.19 80 SER A C 1
ATOM 612 O O . SER A 1 80 ? -9.188 -22.922 -9.891 1 98.19 80 SER A O 1
ATOM 614 N N . PRO A 1 81 ? -7.418 -22.672 -8.531 1 97.81 81 PRO A N 1
ATOM 615 C CA . PRO A 1 81 ? -8.008 -23.578 -7.535 1 97.81 81 PRO A CA 1
ATOM 616 C C . PRO A 1 81 ? -9.281 -23 -6.922 1 97.81 81 PRO A C 1
ATOM 618 O O . PRO A 1 81 ? -10.031 -23.734 -6.266 1 97.81 81 PRO A O 1
ATOM 621 N N . LEU A 1 82 ? -9.555 -21.719 -7.082 1 98.31 82 LEU A N 1
ATOM 622 C CA . LEU A 1 82 ? -10.75 -21.109 -6.523 1 98.31 82 LEU A CA 1
ATOM 623 C C . LEU A 1 82 ? -12.008 -21.641 -7.207 1 98.31 82 LEU A C 1
ATOM 625 O O . LEU A 1 82 ? -13.117 -21.453 -6.715 1 98.31 82 LEU A O 1
ATOM 629 N N . LYS A 1 83 ? -11.828 -22.328 -8.328 1 97.19 83 LYS A N 1
ATOM 630 C CA . LYS A 1 83 ? -12.922 -23.047 -8.969 1 97.19 83 LYS A CA 1
ATOM 631 C C . LYS A 1 83 ? -13.578 -24.031 -8.008 1 97.19 83 LYS A C 1
ATOM 633 O O . LYS A 1 83 ? -14.758 -24.359 -8.148 1 97.19 83 LYS A O 1
ATOM 638 N N . LEU A 1 84 ? -12.859 -24.484 -7.027 1 96.81 84 LEU A N 1
ATOM 639 C CA . LEU A 1 84 ? -13.328 -25.5 -6.098 1 96.81 84 LEU A CA 1
ATOM 640 C C . LEU A 1 84 ? -14.023 -24.875 -4.898 1 96.81 84 LEU A C 1
ATOM 642 O O . LEU A 1 84 ? -14.555 -25.578 -4.039 1 96.81 84 LEU A O 1
ATOM 646 N N . PHE A 1 85 ? -14.07 -23.531 -4.781 1 97.44 85 PHE A N 1
ATOM 647 C CA . PHE A 1 85 ? -14.672 -22.828 -3.654 1 97.44 85 PHE A CA 1
ATOM 648 C C . PHE A 1 85 ? -16.125 -22.469 -3.955 1 97.44 85 PHE A C 1
ATOM 650 O O . PHE A 1 85 ? -16.516 -21.312 -3.836 1 97.44 85 PHE A O 1
ATOM 657 N N . SER A 1 86 ? -16.938 -23.5 -4.18 1 97.94 86 SER A N 1
ATOM 658 C CA . SER A 1 86 ? -18.297 -23.344 -4.699 1 97.94 86 SER A CA 1
ATOM 659 C C . SER A 1 86 ? -19.188 -22.656 -3.684 1 97.94 86 SER A C 1
ATOM 661 O O . SER A 1 86 ? -20.172 -22.016 -4.055 1 97.94 86 SER A O 1
ATOM 663 N N . GLN A 1 87 ? -18.875 -22.719 -2.412 1 97.88 87 GLN A N 1
ATOM 664 C CA . GLN A 1 87 ? -19.688 -22.109 -1.365 1 97.88 87 GLN A CA 1
ATOM 665 C C . GLN A 1 87 ? -19.703 -20.578 -1.505 1 97.88 87 GLN A C 1
ATOM 667 O O . GLN A 1 87 ? -20.594 -19.922 -0.964 1 97.88 87 GLN A O 1
ATOM 672 N N . TYR A 1 88 ? -18.812 -20 -2.273 1 98.19 88 TYR A N 1
ATOM 673 C CA . TYR A 1 88 ? -18.766 -18.547 -2.422 1 98.19 88 TYR A CA 1
ATOM 674 C C . TYR A 1 88 ? -19.25 -18.125 -3.803 1 98.19 88 TYR A C 1
ATOM 676 O O . TYR A 1 88 ? -19.391 -16.922 -4.078 1 98.19 88 TYR A O 1
ATOM 684 N N . HIS A 1 89 ? -19.531 -19.062 -4.699 1 98.5 89 HIS A N 1
ATOM 685 C CA . HIS A 1 89 ? -19.781 -18.781 -6.105 1 98.5 89 HIS A CA 1
ATOM 686 C C . HIS A 1 89 ? -21.062 -17.984 -6.289 1 98.5 89 HIS A C 1
ATOM 688 O O . HIS A 1 89 ? -21.188 -17.203 -7.242 1 98.5 89 HIS A O 1
ATOM 694 N N . ASN A 1 90 ? -22.016 -18.062 -5.363 1 98.12 90 ASN A N 1
ATOM 695 C CA . ASN A 1 90 ? -23.281 -17.344 -5.496 1 98.12 90 ASN A CA 1
ATOM 696 C C . ASN A 1 90 ? -23.328 -16.141 -4.574 1 98.12 90 ASN A C 1
ATOM 698 O O . ASN A 1 90 ? -24.359 -15.469 -4.484 1 98.12 90 ASN A O 1
ATOM 702 N N . ARG A 1 91 ? -22.266 -15.891 -3.863 1 98.31 91 ARG A N 1
ATOM 703 C CA . ARG A 1 91 ? -22.172 -14.695 -3.033 1 98.31 91 ARG A CA 1
ATOM 704 C C . ARG A 1 91 ? -21.719 -13.492 -3.854 1 98.31 91 ARG A C 1
ATOM 706 O O . ARG A 1 91 ? -20.969 -13.641 -4.82 1 98.31 91 ARG A O 1
ATOM 713 N N . ARG A 1 92 ? -22.266 -12.328 -3.545 1 98.31 92 ARG A N 1
ATOM 714 C CA . ARG A 1 92 ? -21.797 -11.109 -4.207 1 98.31 92 ARG A CA 1
ATOM 715 C C . ARG A 1 92 ? -20.406 -10.734 -3.746 1 98.31 92 ARG A C 1
ATOM 717 O O . ARG A 1 92 ? -20.219 -10.281 -2.611 1 98.31 92 ARG A O 1
ATOM 724 N N . MET A 1 93 ? -19.438 -10.859 -4.613 1 98.88 93 MET A N 1
ATOM 725 C CA . MET A 1 93 ? -18.047 -10.672 -4.246 1 98.88 93 MET A CA 1
ATOM 726 C C . MET A 1 93 ? -17.5 -9.375 -4.836 1 98.88 93 MET A C 1
ATOM 728 O O . MET A 1 93 ? -17.688 -9.102 -6.02 1 98.88 93 MET A O 1
ATOM 732 N N . LEU A 1 94 ? -16.891 -8.531 -4.008 1 98.81 94 LEU A N 1
ATOM 733 C CA . LEU A 1 94 ? -16.031 -7.469 -4.539 1 98.81 94 LEU A CA 1
ATOM 734 C C . LEU A 1 94 ? -14.758 -8.047 -5.129 1 98.81 94 LEU A C 1
ATOM 736 O O . LEU A 1 94 ? -13.977 -8.695 -4.422 1 98.81 94 LEU A O 1
ATOM 740 N N . VAL A 1 95 ? -14.57 -7.84 -6.418 1 98.75 95 VAL A N 1
ATOM 741 C CA . VAL A 1 95 ? -13.406 -8.43 -7.078 1 98.75 95 VAL A CA 1
ATOM 742 C C . VAL A 1 95 ? -12.367 -7.352 -7.363 1 98.75 95 VAL A C 1
ATOM 744 O O . VAL A 1 95 ? -12.711 -6.25 -7.809 1 98.75 95 VAL A O 1
ATOM 747 N N . SER A 1 96 ? -11.125 -7.621 -7 1 98.62 96 SER A N 1
ATOM 748 C CA . SER A 1 96 ? -10.008 -6.711 -7.23 1 98.62 96 SER A CA 1
ATOM 749 C C . SER A 1 96 ? -8.914 -7.383 -8.047 1 98.62 96 SER A C 1
ATOM 751 O O . SER A 1 96 ? -8.602 -8.555 -7.84 1 98.62 96 SER A O 1
ATOM 753 N N . GLY A 1 97 ? -8.25 -6.758 -8.977 1 98 97 GLY A N 1
ATOM 754 C CA . GLY A 1 97 ? -7.215 -7.23 -9.883 1 98 97 GLY A CA 1
ATOM 755 C C . GLY A 1 97 ? -7.152 -6.441 -11.18 1 98 97 GLY A C 1
ATOM 756 O O . GLY A 1 97 ? -7.52 -5.266 -11.211 1 98 97 GLY A O 1
ATOM 757 N N . GLN A 1 98 ? -6.543 -7.066 -12.219 1 97.31 98 GLN A N 1
ATOM 758 C CA . GLN A 1 98 ? -6.414 -6.445 -13.531 1 97.31 98 GLN A CA 1
ATOM 759 C C . GLN A 1 98 ? -6.672 -7.457 -14.648 1 97.31 98 GLN A C 1
ATOM 761 O O . GLN A 1 98 ? -6.707 -8.664 -14.398 1 97.31 98 GLN A O 1
ATOM 766 N N . GLY A 1 99 ? -6.777 -6.891 -15.891 1 96.75 99 GLY A N 1
ATOM 767 C CA . GLY A 1 99 ? -7.016 -7.738 -17.047 1 96.75 99 GLY A CA 1
ATOM 768 C C . GLY A 1 99 ? -8.461 -8.188 -17.172 1 96.75 99 GLY A C 1
ATOM 769 O O . GLY A 1 99 ? -9.383 -7.398 -16.938 1 96.75 99 GLY A O 1
ATOM 770 N N . PRO A 1 100 ? -8.633 -9.391 -17.688 1 97.69 100 PRO A N 1
ATOM 771 C CA . PRO A 1 100 ? -9.992 -9.914 -17.797 1 97.69 100 PRO A CA 1
ATOM 772 C C . PRO A 1 100 ? -10.539 -10.422 -16.453 1 97.69 100 PRO A C 1
ATOM 774 O O . PRO A 1 100 ? -10.867 -11.602 -16.328 1 97.69 100 PRO A O 1
ATOM 777 N N . LEU A 1 101 ? -10.68 -9.5 -15.617 1 97.62 101 LEU A N 1
ATOM 778 C CA . LEU A 1 101 ? -10.945 -9.758 -14.203 1 97.62 101 LEU A CA 1
ATOM 779 C C . LEU A 1 101 ? -12.312 -10.406 -14.023 1 97.62 101 LEU A C 1
ATOM 781 O O . LEU A 1 101 ? -12.43 -11.469 -13.406 1 97.62 101 LEU A O 1
ATOM 785 N N . VAL A 1 102 ? -13.344 -9.797 -14.555 1 98.31 102 VAL A N 1
ATOM 786 C CA . VAL A 1 102 ? -14.711 -10.281 -14.414 1 98.31 102 VAL A CA 1
ATOM 787 C C . VAL A 1 102 ? -14.875 -11.609 -15.164 1 98.31 102 VAL A C 1
ATOM 789 O O . VAL A 1 102 ? -15.5 -12.539 -14.656 1 98.31 102 VAL A O 1
ATOM 792 N N . GLU A 1 103 ? -14.25 -11.664 -16.312 1 98.12 103 GLU A N 1
ATOM 793 C CA . GLU A 1 103 ? -14.297 -12.891 -17.109 1 98.12 103 GLU A CA 1
ATOM 794 C C . GLU A 1 103 ? -13.641 -14.047 -16.359 1 98.12 103 GLU A C 1
ATOM 796 O O . GLU A 1 103 ? -14.172 -15.156 -16.328 1 98.12 103 GLU A O 1
ATOM 801 N N . ASN A 1 104 ? -12.508 -13.797 -15.766 1 98.19 104 ASN A N 1
ATOM 802 C CA . ASN A 1 104 ? -11.836 -14.828 -14.977 1 98.19 104 ASN A CA 1
ATOM 803 C C . ASN A 1 104 ? -12.672 -15.266 -13.781 1 98.19 104 ASN A C 1
ATOM 805 O O . ASN A 1 104 ? -12.805 -16.453 -13.516 1 98.19 104 ASN A O 1
ATOM 809 N N . ALA A 1 105 ? -13.258 -14.297 -13.062 1 98.56 105 ALA A N 1
ATOM 810 C CA . ALA A 1 105 ? -14.094 -14.625 -11.906 1 98.56 105 ALA A CA 1
ATOM 811 C C . ALA A 1 105 ? -15.273 -15.5 -12.32 1 98.56 105 ALA A C 1
ATOM 813 O O . ALA A 1 105 ? -15.57 -16.5 -11.656 1 98.56 105 ALA A O 1
ATOM 814 N N . ARG A 1 106 ? -15.883 -15.148 -13.414 1 98.19 106 ARG A N 1
ATOM 815 C CA . ARG A 1 106 ? -17.031 -15.906 -13.898 1 98.19 106 ARG A CA 1
ATOM 816 C C . ARG A 1 106 ? -16.625 -17.312 -14.344 1 98.19 106 ARG A C 1
ATOM 818 O O . ARG A 1 106 ? -17.344 -18.281 -14.102 1 98.19 106 ARG A O 1
ATOM 825 N N . ALA A 1 107 ? -15.477 -17.359 -15.016 1 97.12 107 ALA A N 1
ATOM 826 C CA . ALA A 1 107 ? -14.969 -18.656 -15.469 1 97.12 107 ALA A CA 1
ATOM 827 C C . ALA A 1 107 ? -14.688 -19.578 -14.289 1 97.12 107 ALA A C 1
ATOM 829 O O . ALA A 1 107 ? -14.789 -20.797 -14.406 1 97.12 107 ALA A O 1
ATOM 830 N N . LEU A 1 108 ? -14.406 -19.031 -13.133 1 97.69 108 LEU A N 1
ATOM 831 C CA . LEU A 1 108 ? -14.141 -19.797 -11.922 1 97.69 108 LEU A CA 1
ATOM 832 C C . LEU A 1 108 ? -15.445 -20.234 -11.266 1 97.69 108 LEU A C 1
ATOM 834 O O . LEU A 1 108 ? -15.453 -21.141 -10.422 1 97.69 108 LEU A O 1
ATOM 838 N N . GLY A 1 109 ? -16.547 -19.531 -11.562 1 98.38 109 GLY A N 1
ATOM 839 C CA . GLY A 1 109 ? -17.844 -19.891 -11.008 1 98.38 109 GLY A CA 1
ATOM 840 C C . GLY A 1 109 ? -18.5 -18.766 -10.234 1 98.38 109 GLY A C 1
ATOM 841 O O . GLY A 1 109 ? -19.672 -18.859 -9.852 1 98.38 109 GLY A O 1
ATOM 842 N N . PHE A 1 110 ? -17.797 -17.656 -10.047 1 98.62 110 PHE A N 1
ATOM 843 C CA . PHE A 1 110 ? -18.359 -16.547 -9.297 1 98.62 110 PHE A CA 1
ATOM 844 C C . PHE A 1 110 ? -19.375 -15.773 -10.141 1 98.62 110 PHE A C 1
ATOM 846 O O . PHE A 1 110 ? -19 -15.047 -11.055 1 98.62 110 PHE A O 1
ATOM 853 N N . GLN A 1 111 ? -20.578 -15.805 -9.711 1 97.25 111 GLN A N 1
ATOM 854 C CA . GLN A 1 111 ? -21.672 -15.352 -10.57 1 97.25 111 GLN A CA 1
ATOM 855 C C . GLN A 1 111 ? -22.016 -13.891 -10.297 1 97.25 111 GLN A C 1
ATOM 857 O O . GLN A 1 111 ? -22.516 -13.188 -11.18 1 97.25 111 GLN A O 1
ATOM 862 N N . LYS A 1 112 ? -21.844 -13.469 -9.117 1 97.75 112 LYS A N 1
ATOM 863 C CA . LYS A 1 112 ? -22.172 -12.109 -8.703 1 97.75 112 LYS A CA 1
ATOM 864 C C . LYS A 1 112 ? -20.922 -11.344 -8.281 1 97.75 112 LYS A C 1
ATOM 866 O O . LYS A 1 112 ? -20.484 -11.43 -7.133 1 97.75 112 LYS A O 1
ATOM 871 N N . VAL A 1 113 ? -20.406 -10.57 -9.219 1 98.19 113 VAL A N 1
ATOM 872 C CA . VAL A 1 113 ? -19.172 -9.859 -8.898 1 98.19 113 VAL A CA 1
ATOM 873 C C . VAL A 1 113 ? -19.375 -8.359 -9.086 1 98.19 113 VAL A C 1
ATOM 875 O O . VAL A 1 113 ? -20.109 -7.93 -9.977 1 98.19 113 VAL A O 1
ATOM 878 N N . VAL A 1 114 ? -18.844 -7.594 -8.18 1 98.19 114 VAL A N 1
ATOM 879 C CA . VAL A 1 114 ? -18.766 -6.141 -8.25 1 98.19 114 VAL A CA 1
A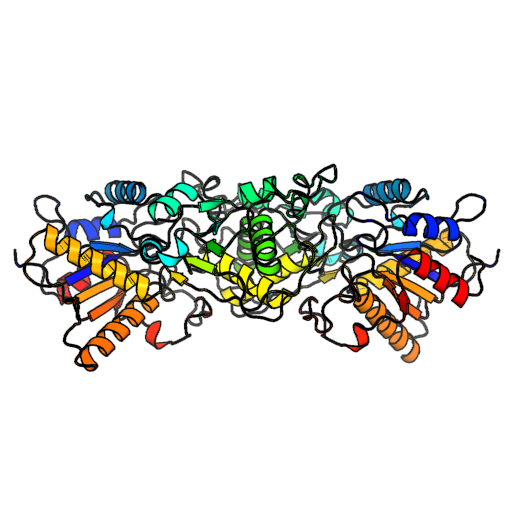TOM 880 C C . VAL A 1 114 ? -17.297 -5.703 -8.312 1 98.19 114 VAL A C 1
ATOM 882 O O . VAL A 1 114 ? -16.484 -6.129 -7.496 1 98.19 114 VAL A O 1
ATOM 885 N N . THR A 1 115 ? -16.938 -4.914 -9.328 1 98.5 115 THR A N 1
ATOM 886 C CA . THR A 1 115 ? -15.562 -4.461 -9.445 1 98.5 115 THR A CA 1
ATOM 887 C C . THR A 1 115 ? -15.312 -3.258 -8.539 1 98.5 115 THR A C 1
ATOM 889 O O . THR A 1 115 ? -16.25 -2.574 -8.133 1 98.5 115 THR A O 1
ATOM 892 N N . VAL A 1 116 ? -14.07 -3.006 -8.258 1 98.38 116 VAL A N 1
ATOM 893 C CA . VAL A 1 116 ? -13.672 -1.84 -7.477 1 98.38 116 VAL A CA 1
ATOM 894 C C . VAL A 1 116 ? -14.141 -0.565 -8.172 1 98.38 116 VAL A C 1
ATOM 896 O O . VAL A 1 116 ? -14.602 0.374 -7.523 1 98.38 116 VAL A O 1
ATOM 899 N N . GLU A 1 117 ? -14.055 -0.583 -9.492 1 97.62 117 GLU A N 1
ATOM 900 C CA . GLU A 1 117 ? -14.484 0.579 -10.258 1 97.62 117 GLU A CA 1
ATOM 901 C C . GLU A 1 117 ? -15.984 0.808 -10.125 1 97.62 117 GLU A C 1
ATOM 903 O O . GLU A 1 117 ? -16.438 1.948 -9.992 1 97.62 117 GLU A O 1
ATOM 908 N N . GLU A 1 118 ? -16.734 -0.24 -10.203 1 97 118 GLU A N 1
ATOM 909 C CA . GLU A 1 118 ? -18.188 -0.123 -10.039 1 97 118 GLU A CA 1
ATOM 910 C C . GLU A 1 118 ? -18.531 0.43 -8.656 1 97 118 GLU A C 1
ATOM 912 O O . GLU A 1 118 ? -19.422 1.27 -8.531 1 97 118 GLU A O 1
ATOM 917 N N . LEU A 1 119 ? -17.859 -0.069 -7.672 1 96.56 119 LEU A N 1
ATOM 918 C CA . LEU A 1 119 ? -18.078 0.41 -6.312 1 96.56 119 LEU A CA 1
ATOM 919 C C . LEU A 1 119 ? -17.719 1.884 -6.188 1 96.56 119 LEU A C 1
ATOM 921 O O . LEU A 1 119 ? -18.453 2.662 -5.57 1 96.56 119 LEU A O 1
ATOM 925 N N . ARG A 1 120 ? -16.609 2.273 -6.734 1 95.69 120 ARG A N 1
ATOM 926 C CA . ARG A 1 120 ? -16.156 3.66 -6.707 1 95.69 120 ARG A CA 1
ATOM 927 C C . ARG A 1 120 ? -17.188 4.586 -7.34 1 95.69 120 ARG A C 1
ATOM 929 O O . ARG A 1 120 ? -17.469 5.664 -6.812 1 95.69 120 ARG A O 1
ATOM 936 N N . VAL A 1 121 ? -17.688 4.152 -8.492 1 94.31 121 VAL A N 1
ATOM 937 C CA . VAL A 1 121 ? -18.672 4.953 -9.219 1 94.31 121 VAL A CA 1
ATOM 938 C C . VAL A 1 121 ? -19.953 5.074 -8.398 1 94.31 121 VAL A C 1
ATOM 940 O O . VAL A 1 121 ? -20.578 6.133 -8.367 1 94.31 121 VAL A O 1
ATOM 943 N N . ALA A 1 122 ? -20.266 4 -7.727 1 93.81 122 ALA A N 1
ATOM 944 C CA . ALA A 1 122 ? -21.5 3.992 -6.93 1 93.81 122 ALA A CA 1
ATOM 945 C C . ALA A 1 122 ? -21.359 4.887 -5.703 1 93.81 122 ALA A C 1
ATOM 947 O O . ALA A 1 122 ? -22.328 5.492 -5.254 1 93.81 122 ALA A O 1
ATOM 948 N N . PHE A 1 123 ? -20.203 4.969 -5.098 1 93.31 123 PHE A N 1
ATOM 949 C CA . PHE A 1 123 ? -19.953 5.754 -3.898 1 93.31 123 PHE A CA 1
ATOM 950 C C . PHE A 1 123 ? -18.734 6.645 -4.09 1 93.31 123 PHE A C 1
ATOM 952 O O . PHE A 1 123 ? -17.703 6.438 -3.449 1 93.31 123 PHE A O 1
ATOM 959 N N . PRO A 1 124 ? -18.859 7.695 -4.84 1 92.44 124 PRO A N 1
ATOM 960 C CA . PRO A 1 124 ? -17.688 8.492 -5.23 1 92.44 124 PRO A CA 1
ATOM 961 C C . PRO A 1 124 ? -17.016 9.164 -4.039 1 92.44 124 PRO A C 1
ATOM 963 O O . PRO A 1 124 ? -15.812 9.469 -4.098 1 92.44 124 PRO A O 1
ATOM 966 N N . VAL A 1 125 ? -17.688 9.383 -2.895 1 92.38 125 VAL A N 1
ATOM 967 C CA . VAL A 1 125 ? -17.125 10.086 -1.749 1 92.38 125 VAL A CA 1
ATOM 968 C C . VAL A 1 125 ? -16.203 9.148 -0.975 1 92.38 125 VAL A C 1
ATOM 970 O O . VAL A 1 125 ? -15.461 9.594 -0.096 1 92.38 125 VAL A O 1
ATOM 973 N N . LEU A 1 126 ? -16.234 7.809 -1.357 1 93.44 126 LEU A N 1
ATOM 974 C CA . LEU A 1 126 ? -15.391 6.848 -0.652 1 93.44 126 LEU A CA 1
ATOM 975 C C . LEU A 1 126 ? -13.969 6.859 -1.203 1 93.44 126 LEU A C 1
ATOM 977 O O . LEU A 1 126 ? -13.039 6.355 -0.562 1 93.44 126 LEU A O 1
ATOM 981 N N . ASP A 1 127 ? -13.766 7.32 -2.373 1 94.31 127 ASP A N 1
ATOM 982 C CA . ASP A 1 127 ? -12.461 7.371 -3.025 1 94.31 127 ASP A CA 1
ATOM 983 C C . ASP A 1 127 ? -11.93 8.797 -3.078 1 94.31 127 ASP A C 1
ATOM 985 O O . ASP A 1 127 ? -12.047 9.477 -4.102 1 94.31 127 ASP A O 1
ATOM 989 N N . MET A 1 128 ? -11.164 9.164 -2.057 1 94.25 128 MET A N 1
ATOM 990 C CA . MET A 1 128 ? -10.883 10.594 -1.886 1 94.25 128 MET A CA 1
ATOM 991 C C . MET A 1 128 ? -9.391 10.867 -2.002 1 94.25 128 MET A C 1
ATOM 993 O O . MET A 1 128 ? -8.969 12.023 -1.992 1 94.25 128 MET A O 1
ATOM 997 N N . VAL A 1 129 ? -8.562 9.828 -2.129 1 95.75 129 VAL A N 1
ATOM 998 C CA . VAL A 1 129 ? -7.129 10.062 -2.184 1 95.75 129 VAL A CA 1
ATOM 999 C C . VAL A 1 129 ? -6.777 10.812 -3.467 1 95.75 129 VAL A C 1
ATOM 1001 O O . VAL A 1 129 ? -5.98 11.75 -3.445 1 95.75 129 VAL A O 1
ATOM 1004 N N . ASP A 1 130 ? -7.375 10.422 -4.539 1 96.19 130 ASP A N 1
ATOM 1005 C CA . ASP A 1 130 ? -7.098 11.062 -5.82 1 96.19 130 ASP A CA 1
ATOM 1006 C C . ASP A 1 130 ? -7.809 12.406 -5.93 1 96.19 130 ASP A C 1
ATOM 1008 O O . ASP A 1 130 ? -9.031 12.461 -6.102 1 96.19 130 ASP A O 1
ATOM 1012 N N . LEU A 1 131 ? -7.086 13.422 -5.938 1 93.62 131 LEU A N 1
ATOM 1013 C CA . LEU A 1 131 ? -7.613 14.781 -5.98 1 93.62 131 LEU A CA 1
ATOM 1014 C C . LEU A 1 131 ? -8.484 14.984 -7.215 1 93.62 131 LEU A C 1
ATOM 1016 O O . LEU A 1 131 ? -9.516 15.656 -7.148 1 93.62 131 LEU A O 1
ATOM 1020 N N . GLU A 1 132 ? -8.086 14.438 -8.281 1 94 132 GLU A N 1
ATOM 1021 C CA . GLU A 1 132 ? -8.766 14.664 -9.547 1 94 132 GLU A CA 1
ATOM 1022 C C . GLU A 1 132 ? -10.102 13.93 -9.602 1 94 132 GLU A C 1
ATOM 1024 O O . GLU A 1 132 ? -10.984 14.281 -10.391 1 94 132 GLU A O 1
ATOM 1029 N N . ARG A 1 133 ? -10.25 12.969 -8.766 1 93.44 133 ARG A N 1
ATOM 1030 C CA . ARG A 1 133 ? -11.453 12.141 -8.797 1 93.44 133 ARG A CA 1
ATOM 1031 C C . ARG A 1 133 ? -12.445 12.562 -7.715 1 93.44 133 ARG A C 1
ATOM 1033 O O . ARG A 1 133 ? -13.555 12.047 -7.645 1 93.44 133 ARG A O 1
ATOM 1040 N N . ARG A 1 134 ? -12.023 13.508 -6.867 1 92.62 134 ARG A N 1
ATOM 1041 C CA . ARG A 1 134 ? -12.938 13.977 -5.828 1 92.62 134 ARG A CA 1
ATOM 1042 C C . ARG A 1 134 ? -14.172 14.641 -6.438 1 92.62 134 ARG A C 1
ATOM 1044 O O . ARG A 1 134 ? -14.047 15.469 -7.348 1 92.62 134 ARG A O 1
ATOM 1051 N N . PRO A 1 135 ? -15.312 14.219 -5.93 1 90.5 135 PRO A N 1
ATOM 1052 C CA . PRO A 1 135 ? -16.516 14.891 -6.438 1 90.5 135 PRO A CA 1
ATOM 1053 C C . PRO A 1 135 ? -16.516 16.391 -6.129 1 90.5 135 PRO A C 1
ATOM 1055 O O . PRO A 1 135 ? -16.062 16.812 -5.059 1 90.5 135 PRO A O 1
ATOM 1058 N N . LYS A 1 136 ? -17.109 17.156 -7.035 1 84.88 136 LYS A N 1
ATOM 1059 C CA . LYS A 1 136 ? -17.188 18.594 -6.867 1 84.88 136 LYS A CA 1
ATOM 1060 C C . LYS A 1 136 ? -18.391 18.984 -6.004 1 84.88 136 LYS A C 1
ATOM 1062 O O . LYS A 1 136 ? -18.453 20.094 -5.457 1 84.88 136 LYS A O 1
ATOM 1067 N N . THR A 1 137 ? -19.312 18.047 -6.023 1 84.19 137 THR A N 1
ATOM 1068 C CA . THR A 1 137 ? -20.484 18.188 -5.16 1 84.19 137 THR A CA 1
ATOM 1069 C C . THR A 1 137 ? -20.734 16.906 -4.375 1 84.19 137 THR A C 1
ATOM 1071 O O . THR A 1 137 ? -20.25 15.828 -4.758 1 84.19 137 THR A O 1
ATOM 1074 N N . THR A 1 138 ? -21.359 17.062 -3.221 1 79.62 138 THR A N 1
ATOM 1075 C CA . THR A 1 138 ? -21.656 15.875 -2.426 1 79.62 138 THR A CA 1
ATOM 1076 C C . THR A 1 138 ? -22.844 15.109 -3.016 1 79.62 138 THR A C 1
ATOM 1078 O O . THR A 1 138 ? -23.969 15.617 -3.031 1 79.62 138 THR A O 1
ATOM 1081 N N . PRO A 1 139 ? -22.547 13.93 -3.475 1 81.81 139 PRO A N 1
ATOM 1082 C CA . PRO A 1 139 ? -23.672 13.148 -3.986 1 81.81 139 PRO A CA 1
ATOM 1083 C C . PRO A 1 139 ? -24.578 12.625 -2.875 1 81.81 139 PRO A C 1
ATOM 1085 O O . PRO A 1 139 ? -24.141 12.484 -1.73 1 81.81 139 PRO A O 1
ATOM 1088 N N . PRO A 1 140 ? -25.859 12.406 -3.186 1 78.38 140 PRO A N 1
ATOM 1089 C CA . PRO A 1 140 ? -26.734 11.812 -2.174 1 78.38 140 PRO A CA 1
ATOM 1090 C C . PRO A 1 140 ? -26.312 10.398 -1.78 1 78.38 140 PRO A C 1
ATOM 1092 O O . PRO A 1 140 ? -25.75 9.664 -2.604 1 78.38 140 PRO A O 1
ATOM 1095 N N . PRO A 1 141 ? -26.5 10.188 -0.485 1 75.56 141 PRO A N 1
ATOM 1096 C CA . PRO A 1 141 ? -26.172 8.82 -0.07 1 75.56 141 PRO A CA 1
ATOM 1097 C C . PRO A 1 141 ? -26.953 7.766 -0.843 1 75.56 141 PRO A C 1
ATOM 1099 O O . PRO A 1 141 ? -28.125 7.977 -1.171 1 75.56 141 PRO A O 1
ATOM 1102 N N . ARG A 1 142 ? -26.234 6.781 -1.293 1 80.69 142 ARG A N 1
ATOM 1103 C CA . ARG A 1 142 ? -26.875 5.656 -1.964 1 80.69 142 ARG A CA 1
ATOM 1104 C C . ARG A 1 142 ? -27.234 4.555 -0.97 1 80.69 142 ARG A C 1
ATOM 1106 O O . ARG A 1 142 ? -26.406 4.188 -0.126 1 80.69 142 ARG A O 1
ATOM 1113 N N . ASN A 1 143 ? -28.5 4.133 -0.994 1 77.06 143 ASN A N 1
ATOM 1114 C CA . ASN A 1 143 ? -28.906 3.066 -0.09 1 77.06 143 ASN A CA 1
ATOM 1115 C C . ASN A 1 143 ? -29.453 1.86 -0.856 1 77.06 143 ASN A C 1
ATOM 1117 O O . ASN A 1 143 ? -30.016 0.94 -0.259 1 77.06 143 ASN A O 1
ATOM 1121 N N . ASP A 1 144 ? -29.266 1.822 -2.143 1 85.25 144 ASP A N 1
ATOM 1122 C CA . ASP A 1 144 ? -29.828 0.751 -2.955 1 85.25 144 ASP A CA 1
ATOM 1123 C C . ASP A 1 144 ? -28.734 -0.157 -3.51 1 85.25 144 ASP A C 1
ATOM 1125 O O . ASP A 1 144 ? -28.984 -0.965 -4.406 1 85.25 144 ASP A O 1
ATOM 1129 N N . PHE A 1 145 ? -27.594 0.062 -2.979 1 90.38 145 PHE A N 1
ATOM 1130 C CA . PHE A 1 145 ? -26.5 -0.788 -3.441 1 90.38 145 PHE A CA 1
ATOM 1131 C C . PHE A 1 145 ? -26.516 -2.123 -2.709 1 90.38 145 PHE A C 1
ATOM 1133 O O . PHE A 1 145 ? -26.516 -2.16 -1.477 1 90.38 145 PHE A O 1
ATOM 1140 N N . PRO A 1 146 ? -26.625 -3.207 -3.5 1 91.81 146 PRO A N 1
ATOM 1141 C CA . PRO A 1 146 ? -26.656 -4.5 -2.816 1 91.81 146 PRO A CA 1
ATOM 1142 C C . PRO A 1 146 ? -25.438 -4.742 -1.938 1 91.81 146 PRO A C 1
ATOM 1144 O O . PRO A 1 146 ? -24.312 -4.355 -2.305 1 91.81 146 PRO A O 1
ATOM 1147 N N . ALA A 1 147 ? -25.688 -5.438 -0.854 1 93.5 147 ALA A N 1
ATOM 1148 C CA . ALA A 1 147 ? -24.609 -5.68 0.101 1 93.5 147 ALA A CA 1
ATOM 1149 C C . ALA A 1 147 ? -23.562 -6.621 -0.484 1 93.5 147 ALA A C 1
ATOM 1151 O O . ALA A 1 147 ? -23.891 -7.602 -1.146 1 93.5 147 ALA A O 1
ATOM 1152 N N . ILE A 1 148 ? -22.359 -6.301 -0.33 1 97.56 148 ILE A N 1
ATOM 1153 C CA . ILE A 1 148 ? -21.234 -7.16 -0.703 1 97.56 148 ILE A CA 1
ATOM 1154 C C . ILE A 1 148 ? -21.031 -8.234 0.364 1 97.56 148 ILE A C 1
ATOM 1156 O O . ILE A 1 148 ? -21.125 -7.953 1.561 1 97.56 148 ILE A O 1
ATOM 1160 N N . GLU A 1 149 ? -20.734 -9.422 -0.085 1 98.5 149 GLU A N 1
ATOM 1161 C CA . GLU A 1 149 ? -20.734 -10.539 0.851 1 98.5 149 GLU A CA 1
ATOM 1162 C C . GLU A 1 149 ? -19.328 -11.117 1.023 1 98.5 149 GLU A C 1
ATOM 1164 O O . GLU A 1 149 ? -19.125 -12.016 1.841 1 98.5 149 GLU A O 1
ATOM 1169 N N . GLY A 1 150 ? -18.406 -10.656 0.362 1 98.62 150 GLY A N 1
ATOM 1170 C CA . GLY A 1 150 ? -17.016 -11.094 0.453 1 98.62 150 GLY A CA 1
ATOM 1171 C C . GLY A 1 150 ? -16.094 -10.352 -0.492 1 98.62 150 GLY A C 1
ATOM 1172 O O . GLY A 1 150 ? -16.547 -9.523 -1.291 1 98.62 150 GLY A O 1
ATOM 1173 N N . VAL A 1 151 ? -14.828 -10.562 -0.359 1 98.88 151 VAL A N 1
ATOM 1174 C CA . VAL A 1 151 ? -13.797 -9.922 -1.176 1 98.88 151 VAL A CA 1
ATOM 1175 C C . VAL A 1 151 ? -12.977 -10.984 -1.902 1 98.88 151 VAL A C 1
ATOM 1177 O O . VAL A 1 151 ? -12.539 -11.961 -1.292 1 98.88 151 VAL A O 1
ATOM 1180 N N . LEU A 1 152 ? -12.867 -10.852 -3.186 1 98.81 152 LEU A N 1
ATOM 1181 C CA . LEU A 1 152 ? -12.109 -11.742 -4.059 1 98.81 152 LEU A CA 1
ATOM 1182 C C . LEU A 1 152 ? -10.93 -11.016 -4.691 1 98.81 152 LEU A C 1
ATOM 1184 O O . LEU A 1 152 ? -11.125 -10.164 -5.566 1 98.81 152 LEU A O 1
ATOM 1188 N N . LEU A 1 153 ? -9.711 -11.359 -4.262 1 98.75 153 LEU A N 1
ATOM 1189 C CA . LEU A 1 153 ? -8.492 -10.711 -4.723 1 98.75 153 LEU A CA 1
ATOM 1190 C C . LEU A 1 153 ? -7.758 -11.586 -5.734 1 98.75 153 LEU A C 1
ATOM 1192 O O . LEU A 1 153 ? -7.043 -12.516 -5.352 1 98.75 153 LEU A O 1
ATOM 1196 N N . LEU A 1 154 ? -7.836 -11.242 -7.078 1 97.81 154 LEU A N 1
ATOM 1197 C CA . LEU A 1 154 ? -7.371 -12.117 -8.148 1 97.81 154 LEU A CA 1
ATOM 1198 C C . LEU A 1 154 ? -6.109 -11.562 -8.797 1 97.81 154 LEU A C 1
ATOM 1200 O O . LEU A 1 154 ? -5.93 -11.688 -10.016 1 97.81 154 LEU A O 1
ATOM 1204 N N . GLY A 1 155 ? -5.207 -10.969 -8.031 1 96.56 155 GLY A N 1
ATOM 1205 C CA . GLY A 1 155 ? -3.971 -10.422 -8.57 1 96.56 155 GLY A CA 1
ATOM 1206 C C . GLY A 1 155 ? -3.793 -8.945 -8.281 1 96.56 155 GLY A C 1
ATOM 1207 O O . GLY A 1 155 ? -4.598 -8.344 -7.57 1 96.56 155 GLY A O 1
ATOM 1208 N N . GLU A 1 156 ? -2.719 -8.367 -8.883 1 96.31 156 GLU A N 1
ATOM 1209 C CA . GLU A 1 156 ? -2.365 -6.98 -8.586 1 96.31 156 GLU A CA 1
ATOM 1210 C C . GLU A 1 156 ? -3.369 -6.012 -9.203 1 96.31 156 GLU A C 1
ATOM 1212 O O . GLU A 1 156 ? -3.531 -5.973 -10.422 1 96.31 156 GLU A O 1
ATOM 1217 N N . PRO A 1 157 ? -4.043 -5.227 -8.391 1 98 157 PRO A N 1
ATOM 1218 C CA . PRO A 1 157 ? -4.809 -4.125 -8.977 1 98 157 PRO A CA 1
ATOM 1219 C C . PRO A 1 157 ? -3.932 -2.932 -9.352 1 98 157 PRO A C 1
ATOM 1221 O O . PRO A 1 157 ? -2.711 -2.979 -9.18 1 98 157 PRO A O 1
ATOM 1224 N N . VAL A 1 158 ? -4.516 -1.973 -10 1 97.56 158 VAL A N 1
ATOM 1225 C CA . VAL A 1 158 ? -3.896 -0.66 -10.156 1 97.56 158 VAL A CA 1
ATOM 1226 C C . VAL A 1 158 ? -4.625 0.364 -9.289 1 97.56 158 VAL A C 1
ATOM 1228 O O . VAL A 1 158 ? -5.668 0.061 -8.703 1 97.56 158 VAL A O 1
ATOM 1231 N N . ARG A 1 159 ? -4.008 1.501 -9.133 1 97.88 159 ARG A N 1
ATOM 1232 C CA . ARG A 1 159 ? -4.57 2.5 -8.227 1 97.88 159 ARG A CA 1
ATOM 1233 C C . ARG A 1 159 ? -4.805 1.914 -6.84 1 97.88 159 ARG A C 1
ATOM 1235 O O . ARG A 1 159 ? -5.934 1.897 -6.352 1 97.88 159 ARG A O 1
ATOM 1242 N N . TRP A 1 160 ? -3.699 1.483 -6.238 1 98.81 160 TRP A N 1
ATOM 1243 C CA . TRP A 1 160 ? -3.768 0.777 -4.961 1 98.81 160 TRP A CA 1
ATOM 1244 C C . TRP A 1 160 ? -4.496 1.612 -3.916 1 98.81 160 TRP A C 1
ATOM 1246 O O . TRP A 1 160 ? -5.184 1.069 -3.045 1 98.81 160 TRP A O 1
ATOM 1256 N N . GLU A 1 161 ? -4.375 2.984 -3.963 1 98.56 161 GLU A N 1
ATOM 1257 C CA . GLU A 1 161 ? -5.059 3.838 -2.994 1 98.56 161 GLU A CA 1
ATOM 1258 C C . GLU A 1 161 ? -6.566 3.623 -3.039 1 98.56 161 GLU A C 1
ATOM 1260 O O . GLU A 1 161 ? -7.227 3.582 -1.998 1 98.56 161 GLU A O 1
ATOM 1265 N N . THR A 1 162 ? -7.098 3.471 -4.242 1 98.38 162 THR A N 1
ATOM 1266 C CA . THR A 1 162 ? -8.531 3.248 -4.418 1 98.38 162 THR A CA 1
ATOM 1267 C C . THR A 1 162 ? -8.914 1.84 -3.977 1 98.38 162 THR A C 1
ATOM 1269 O O . THR A 1 162 ? -9.859 1.661 -3.207 1 98.38 162 THR A O 1
ATOM 1272 N N . SER A 1 163 ? -8.156 0.861 -4.477 1 98.75 163 SER A N 1
ATOM 1273 C CA . SER A 1 163 ? -8.469 -0.532 -4.18 1 98.75 163 SER A CA 1
ATOM 1274 C C . SER A 1 163 ? -8.375 -0.814 -2.684 1 98.75 163 SER A C 1
ATOM 1276 O O . SER A 1 163 ? -9.273 -1.419 -2.102 1 98.75 163 SER A O 1
ATOM 1278 N N . LEU A 1 164 ? -7.289 -0.369 -2.029 1 98.75 164 LEU A N 1
ATOM 1279 C CA . LEU A 1 164 ? -7.098 -0.586 -0.599 1 98.75 164 LEU A CA 1
ATOM 1280 C C . LEU A 1 164 ? -8.195 0.097 0.209 1 98.75 164 LEU A C 1
ATOM 1282 O O . LEU A 1 164 ? -8.773 -0.506 1.117 1 98.75 164 LEU A O 1
ATOM 1286 N N . GLN A 1 165 ? -8.484 1.378 -0.145 1 97.56 165 GLN A N 1
ATOM 1287 C CA . GLN A 1 165 ? -9.492 2.143 0.58 1 97.56 165 GLN A CA 1
ATOM 1288 C C . GLN A 1 165 ? -10.859 1.459 0.512 1 97.56 165 GLN A C 1
ATOM 1290 O O . GLN A 1 165 ? -11.523 1.288 1.535 1 97.56 165 GLN A O 1
ATOM 1295 N N . LEU A 1 166 ? -11.258 1.062 -0.668 1 97.5 166 LEU A N 1
ATOM 1296 C CA . LEU A 1 166 ? -12.609 0.538 -0.856 1 97.5 166 LEU A CA 1
ATOM 1297 C C . LEU A 1 166 ? -12.727 -0.867 -0.275 1 97.5 166 LEU A C 1
ATOM 1299 O O . LEU A 1 166 ? -13.781 -1.234 0.257 1 97.5 166 LEU A O 1
ATOM 1303 N N . ILE A 1 167 ? -11.695 -1.672 -0.413 1 98.19 167 ILE A N 1
ATOM 1304 C CA . ILE A 1 167 ? -11.703 -2.984 0.225 1 98.19 167 ILE A CA 1
ATOM 1305 C C . ILE A 1 167 ? -11.844 -2.82 1.737 1 98.19 167 ILE A C 1
ATOM 1307 O O . ILE A 1 167 ? -12.648 -3.512 2.371 1 98.19 167 ILE A O 1
ATOM 1311 N N . MET A 1 168 ? -11.109 -1.887 2.352 1 96.25 168 MET A N 1
ATOM 1312 C CA . MET A 1 168 ? -11.219 -1.599 3.779 1 96.25 168 MET A CA 1
ATOM 1313 C C . MET A 1 168 ? -12.633 -1.166 4.145 1 96.25 168 MET A C 1
ATOM 1315 O O . MET A 1 168 ? -13.18 -1.604 5.16 1 96.25 168 MET A O 1
ATOM 1319 N N . ASP A 1 169 ? -13.188 -0.285 3.309 1 95.25 169 ASP A N 1
ATOM 1320 C CA . ASP A 1 169 ? -14.539 0.188 3.572 1 95.25 169 ASP A CA 1
ATOM 1321 C C . ASP A 1 169 ? -15.531 -0.976 3.615 1 95.25 169 ASP A C 1
ATOM 1323 O O . ASP A 1 169 ? -16.391 -1.031 4.492 1 95.25 169 ASP A O 1
ATOM 1327 N N . VAL A 1 170 ? -15.406 -1.861 2.668 1 96.31 170 VAL A N 1
ATOM 1328 C CA . VAL A 1 170 ? -16.312 -3.008 2.574 1 96.31 170 VAL A CA 1
ATOM 1329 C C . VAL A 1 170 ? -16.125 -3.9 3.801 1 96.31 170 VAL A C 1
ATOM 1331 O O . VAL A 1 170 ? -17.109 -4.328 4.406 1 96.31 170 VAL A O 1
ATOM 1334 N N . LEU A 1 171 ? -14.922 -4.172 4.191 1 96.12 171 LEU A N 1
ATOM 1335 C CA . LEU A 1 171 ? -14.648 -5.039 5.332 1 96.12 171 LEU A CA 1
ATOM 1336 C C . LEU A 1 171 ? -15.133 -4.398 6.629 1 96.12 171 LEU A C 1
ATOM 1338 O O . LEU A 1 171 ? -15.758 -5.062 7.457 1 96.12 171 LEU A O 1
ATOM 1342 N N . LEU A 1 172 ? -14.891 -3.092 6.773 1 92.81 172 LEU A N 1
ATOM 1343 C CA . LEU A 1 172 ? -15.211 -2.398 8.016 1 92.81 172 LEU A CA 1
ATOM 1344 C C . LEU A 1 172 ? -16.719 -2.182 8.141 1 92.81 172 LEU A C 1
ATOM 1346 O O . LEU A 1 172 ? -17.25 -2.09 9.25 1 92.81 172 LEU A O 1
ATOM 1350 N N . SER A 1 173 ? -17.469 -2.104 7.035 1 92.31 173 SER A N 1
ATOM 1351 C CA . SER A 1 173 ? -18.906 -1.848 7.047 1 92.31 173 SER A CA 1
ATOM 1352 C C . SER A 1 173 ? -19.688 -3.146 6.945 1 92.31 173 SER A C 1
ATOM 1354 O O . SER A 1 173 ? -20.922 -3.121 6.789 1 92.31 173 SER A O 1
ATOM 1356 N N . ASN A 1 174 ? -19.016 -4.223 6.953 1 93.81 174 ASN A N 1
ATOM 1357 C CA . ASN A 1 174 ? -19.641 -5.527 6.805 1 93.81 174 ASN A CA 1
ATOM 1358 C C . ASN A 1 174 ? -20.438 -5.617 5.508 1 93.81 174 ASN A C 1
ATOM 1360 O O . ASN A 1 174 ? -21.578 -6.102 5.508 1 93.81 174 ASN A O 1
ATOM 1364 N N . GLY A 1 175 ? -19.844 -5.027 4.484 1 94.38 175 GLY A N 1
ATOM 1365 C CA . GLY A 1 175 ? -20.391 -5.207 3.146 1 94.38 175 GLY A CA 1
ATOM 1366 C C . GLY A 1 175 ? -21.328 -4.094 2.732 1 94.38 175 GLY A C 1
ATOM 1367 O O . GLY A 1 175 ? -21.859 -4.102 1.619 1 94.38 175 GLY A O 1
ATOM 1368 N N . ASP A 1 176 ? -21.547 -3.068 3.576 1 91.12 176 ASP A N 1
ATOM 1369 C CA . ASP A 1 176 ? -22.422 -1.948 3.27 1 91.12 176 ASP A CA 1
ATOM 1370 C C . ASP A 1 176 ? -21.672 -0.624 3.312 1 91.12 176 ASP A C 1
ATOM 1372 O O . ASP A 1 176 ? -21.734 0.11 4.301 1 91.12 176 ASP A O 1
ATOM 1376 N N . PRO A 1 177 ? -21.062 -0.282 2.203 1 83.31 177 PRO A N 1
ATOM 1377 C CA . PRO A 1 177 ? -20.203 0.908 2.203 1 83.31 177 PRO A CA 1
ATOM 1378 C C . PRO A 1 177 ? -20.984 2.191 2.49 1 83.31 177 PRO A C 1
ATOM 1380 O O . PRO A 1 177 ? -20.391 3.223 2.805 1 83.31 177 PRO A O 1
ATOM 1383 N N . GLY A 1 178 ? -22.281 2.158 2.377 1 79.62 178 GLY A N 1
ATOM 1384 C CA . GLY A 1 178 ? -23.109 3.316 2.676 1 79.62 178 GLY A CA 1
ATOM 1385 C C . GLY A 1 178 ? -23.5 3.408 4.137 1 79.62 178 GLY A C 1
ATOM 1386 O O . GLY A 1 178 ? -24.094 4.398 4.566 1 79.62 178 GLY A O 1
ATOM 1387 N N . ALA A 1 179 ? -23.125 2.408 4.867 1 77.5 179 ALA A N 1
ATOM 1388 C CA . ALA A 1 179 ? -23.547 2.359 6.266 1 77.5 179 ALA A CA 1
ATOM 1389 C C . ALA A 1 179 ? -22.656 3.244 7.137 1 77.5 179 ALA A C 1
ATOM 1391 O O . ALA A 1 179 ? -21.547 3.604 6.738 1 77.5 179 ALA A O 1
ATOM 1392 N N . ASP A 1 180 ? -23.25 3.672 8.219 1 72.31 180 ASP A N 1
ATOM 1393 C CA . ASP A 1 180 ? -22.516 4.457 9.203 1 72.31 180 ASP A CA 1
ATOM 1394 C C . ASP A 1 180 ? -21.359 3.648 9.797 1 72.31 180 ASP A C 1
ATOM 1396 O O . ASP A 1 180 ? -21.359 2.418 9.734 1 72.31 180 ASP A O 1
ATOM 1400 N N . LEU A 1 181 ? -20.453 4.496 10.281 1 66.69 181 LEU A N 1
ATOM 1401 C CA . LEU A 1 181 ? -19.281 3.893 10.906 1 66.69 181 LEU A CA 1
ATOM 1402 C C . LEU A 1 181 ? -19.703 2.91 12 1 66.69 181 LEU A C 1
ATOM 1404 O O . LEU A 1 181 ? -20.547 3.229 12.844 1 66.69 181 LEU A O 1
ATOM 1408 N N . ALA A 1 182 ? -19.297 1.67 11.812 1 65.5 182 ALA A N 1
ATOM 1409 C CA . ALA A 1 182 ? -19.578 0.631 12.805 1 65.5 182 ALA A CA 1
ATOM 1410 C C . ALA A 1 182 ? -18.297 0.026 13.352 1 65.5 182 ALA A C 1
ATOM 1412 O O . ALA A 1 182 ? -17.203 0.314 12.852 1 65.5 182 ALA A O 1
ATOM 1413 N N . VAL A 1 183 ? -18.422 -0.571 14.5 1 75.88 183 VAL A N 1
ATOM 1414 C CA . VAL A 1 183 ? -17.359 -1.421 15.023 1 75.88 183 VAL A CA 1
ATOM 1415 C C . VAL A 1 183 ? -16.969 -2.467 13.977 1 75.88 183 VAL A C 1
ATOM 1417 O O . VAL A 1 183 ? -17.844 -3.121 13.398 1 75.88 183 VAL A O 1
ATOM 1420 N N . PRO A 1 184 ? -15.695 -2.469 13.719 1 80.81 184 PRO A N 1
ATOM 1421 C CA . PRO A 1 184 ? -15.281 -3.486 12.75 1 80.81 184 PRO A CA 1
ATOM 1422 C C . PRO A 1 184 ? -15.812 -4.875 13.094 1 80.81 184 PRO A C 1
ATOM 1424 O O . PRO A 1 184 ? -15.672 -5.336 14.227 1 80.81 184 PRO A O 1
ATOM 1427 N N . PRO A 1 185 ? -16.375 -5.438 12.164 1 86.94 185 PRO A N 1
ATOM 1428 C CA . PRO A 1 185 ? -16.953 -6.762 12.422 1 86.94 185 PRO A CA 1
ATOM 1429 C C . PRO A 1 185 ? -15.891 -7.812 12.742 1 86.94 185 PRO A C 1
ATOM 1431 O O . PRO A 1 185 ? -14.766 -7.734 12.234 1 86.94 185 PRO A O 1
ATOM 1434 N N . ASP A 1 186 ? -16.297 -8.758 13.578 1 90.25 186 ASP A N 1
ATOM 1435 C CA . ASP A 1 186 ? -15.477 -9.922 13.891 1 90.25 186 ASP A CA 1
ATOM 1436 C C . ASP A 1 186 ? -16.344 -11.18 14.047 1 90.25 186 ASP A C 1
ATOM 1438 O O . ASP A 1 186 ? -17.094 -11.297 15.008 1 90.25 186 ASP A O 1
ATOM 1442 N N . PRO A 1 187 ? -16.25 -12.141 13.188 1 93.69 187 PRO A N 1
ATOM 1443 C CA . PRO A 1 187 ? -15.336 -12.141 12.047 1 93.69 187 PRO A CA 1
ATOM 1444 C C . PRO A 1 187 ? -15.766 -11.188 10.938 1 93.69 187 PRO A C 1
ATOM 1446 O O . PRO A 1 187 ? -16.953 -10.867 10.82 1 93.69 187 PRO A O 1
ATOM 1449 N N . HIS A 1 188 ? -14.805 -10.641 10.25 1 96.44 188 HIS A N 1
ATOM 1450 C CA . HIS A 1 188 ? -15.102 -9.836 9.078 1 96.44 188 HIS A CA 1
ATOM 1451 C C . HIS A 1 188 ? -15.523 -10.711 7.902 1 96.44 188 HIS A C 1
ATOM 1453 O O . HIS A 1 188 ? -15.5 -11.938 7.996 1 96.44 188 HIS A O 1
ATOM 1459 N N . LEU A 1 189 ? -15.977 -10.078 6.789 1 97.75 189 LEU A N 1
ATOM 1460 C CA . LEU A 1 189 ? -16.406 -10.766 5.57 1 97.75 189 LEU A CA 1
ATOM 1461 C C . LEU A 1 189 ? -15.297 -11.68 5.047 1 97.75 189 LEU A C 1
ATOM 1463 O O . LEU A 1 189 ? -14.109 -11.406 5.258 1 97.75 189 LEU A O 1
ATOM 1467 N N . PRO A 1 190 ? -15.672 -12.789 4.387 1 98.44 190 PRO A N 1
ATOM 1468 C CA . PRO A 1 190 ? -14.648 -13.672 3.82 1 98.44 190 PRO A CA 1
ATOM 1469 C C . PRO A 1 190 ? -13.773 -12.977 2.777 1 98.44 190 PRO A C 1
ATOM 1471 O O . PRO A 1 190 ? -14.281 -12.203 1.963 1 98.44 190 PRO A O 1
ATOM 1474 N N . VAL A 1 191 ? -12.516 -13.227 2.873 1 98.75 191 VAL A N 1
ATOM 1475 C CA . VAL A 1 191 ? -11.539 -12.734 1.907 1 98.75 191 VAL A CA 1
ATOM 1476 C C . VAL A 1 191 ? -10.828 -13.914 1.244 1 98.75 191 VAL A C 1
ATOM 1478 O O . VAL A 1 191 ? -10.25 -14.766 1.927 1 98.75 191 VAL A O 1
ATOM 1481 N N . LEU A 1 192 ? -10.953 -14.047 -0.041 1 98.69 192 LEU A N 1
ATOM 1482 C CA . LEU A 1 192 ? -10.219 -15 -0.861 1 98.69 192 LEU A CA 1
ATOM 1483 C C . LEU A 1 192 ? -9.148 -14.297 -1.687 1 98.69 192 LEU A C 1
ATOM 1485 O O . LEU A 1 192 ? -9.422 -13.289 -2.336 1 98.69 192 LEU A O 1
ATOM 1489 N N . ALA A 1 193 ? -7.945 -14.758 -1.588 1 98.25 193 ALA A N 1
ATOM 1490 C CA . ALA A 1 193 ? -6.84 -14.141 -2.316 1 98.25 193 ALA A CA 1
ATOM 1491 C C . ALA A 1 193 ? -6.031 -15.188 -3.074 1 98.25 193 ALA A C 1
ATOM 1493 O O . ALA A 1 193 ? -6.012 -16.359 -2.693 1 98.25 193 ALA A O 1
ATOM 1494 N N . SER A 1 194 ? -5.477 -14.711 -4.152 1 96.56 194 SER A N 1
ATOM 1495 C CA . SER A 1 194 ? -4.559 -15.539 -4.93 1 96.56 194 SER A CA 1
ATOM 1496 C C . SER A 1 194 ? -3.301 -14.766 -5.305 1 96.56 194 SER A C 1
ATOM 1498 O O . SER A 1 194 ? -3.295 -13.531 -5.289 1 96.56 194 SER A O 1
ATOM 1500 N N . ASN A 1 195 ? -2.193 -15.398 -5.527 1 94.88 195 ASN A N 1
ATOM 1501 C CA . ASN A 1 195 ? -0.897 -14.82 -5.863 1 94.88 195 ASN A CA 1
ATOM 1502 C C . ASN A 1 195 ? -0.242 -14.164 -4.652 1 94.88 195 ASN A C 1
ATOM 1504 O O . ASN A 1 195 ? -0.388 -12.961 -4.434 1 94.88 195 ASN A O 1
ATOM 1508 N N . MET A 1 196 ? 0.577 -14.883 -3.988 1 93.62 196 MET A N 1
ATOM 1509 C CA . MET A 1 196 ? 1.18 -14.422 -2.744 1 93.62 196 MET A CA 1
ATOM 1510 C C . MET A 1 196 ? 2.613 -13.953 -2.973 1 93.62 196 MET A C 1
ATOM 1512 O O . MET A 1 196 ? 3.299 -13.555 -2.031 1 93.62 196 MET A O 1
ATOM 1516 N N . ASP A 1 197 ? 3.031 -13.898 -4.211 1 93.25 197 ASP A N 1
ATOM 1517 C CA . ASP A 1 197 ? 4.395 -13.461 -4.488 1 93.25 197 ASP A CA 1
ATOM 1518 C C . ASP A 1 197 ? 4.602 -12.008 -4.059 1 93.25 197 ASP A C 1
ATOM 1520 O O . ASP A 1 197 ? 3.895 -11.109 -4.527 1 93.25 197 ASP A O 1
ATOM 1524 N N . LEU A 1 198 ? 5.586 -11.867 -3.211 1 94.69 198 LEU A N 1
ATOM 1525 C CA . LEU A 1 198 ? 5.965 -10.5 -2.895 1 94.69 198 LEU A CA 1
ATOM 1526 C C . LEU A 1 198 ? 6.59 -9.812 -4.105 1 94.69 198 LEU A C 1
ATOM 1528 O O . LEU A 1 198 ? 6.277 -8.656 -4.402 1 94.69 198 LEU A O 1
ATOM 1532 N N . LEU A 1 199 ? 7.461 -10.57 -4.789 1 91.88 199 LEU A N 1
ATOM 1533 C CA . LEU A 1 199 ? 8.227 -10.062 -5.93 1 91.88 199 LEU A CA 1
ATOM 1534 C C . LEU A 1 199 ? 8.219 -11.078 -7.07 1 91.88 199 LEU A C 1
ATOM 1536 O O . LEU A 1 199 ? 8.078 -12.281 -6.844 1 91.88 199 LEU A O 1
ATOM 1540 N N . TRP A 1 200 ? 8.359 -10.617 -8.258 1 90.75 200 TRP A N 1
ATOM 1541 C CA . TRP A 1 200 ? 8.539 -11.453 -9.438 1 90.75 200 TRP A CA 1
ATOM 1542 C C . TRP A 1 200 ? 9.484 -10.797 -10.43 1 90.75 200 TRP A C 1
ATOM 1544 O O . TRP A 1 200 ? 9.75 -9.594 -10.344 1 90.75 200 TRP A O 1
ATOM 1554 N N . MET A 1 201 ? 10.055 -11.617 -11.25 1 87.25 201 MET A N 1
ATOM 1555 C CA . MET A 1 201 ? 11.078 -11.117 -12.164 1 87.25 201 MET A CA 1
ATOM 1556 C C . MET A 1 201 ? 10.477 -10.789 -13.523 1 87.25 201 MET A C 1
ATOM 1558 O O . MET A 1 201 ? 9.984 -11.68 -14.227 1 87.25 201 MET A O 1
ATOM 1562 N N . ALA A 1 202 ? 10.516 -9.508 -13.883 1 87.94 202 ALA A N 1
ATOM 1563 C CA . ALA A 1 202 ? 10.18 -9.023 -15.219 1 87.94 202 ALA A CA 1
ATOM 1564 C C . ALA A 1 202 ? 11.445 -8.719 -16.031 1 87.94 202 ALA A C 1
ATOM 1566 O O . ALA A 1 202 ? 12.422 -9.461 -15.969 1 87.94 202 ALA A O 1
ATOM 1567 N N . GLU A 1 203 ? 11.406 -7.625 -16.859 1 84.19 203 GLU A N 1
ATOM 1568 C CA . GLU A 1 203 ? 12.547 -7.258 -17.688 1 84.19 203 GLU A CA 1
ATOM 1569 C C . GLU A 1 203 ? 13.609 -6.52 -16.875 1 84.19 203 GLU A C 1
ATOM 1571 O O . GLU A 1 203 ? 14.797 -6.574 -17.203 1 84.19 203 GLU A O 1
ATOM 1576 N N . ALA A 1 204 ? 13.141 -5.887 -15.844 1 81.81 204 ALA A N 1
ATOM 1577 C CA . ALA A 1 204 ? 14.055 -5.074 -15.047 1 81.81 204 ALA A CA 1
ATOM 1578 C C . ALA A 1 204 ? 15.078 -5.945 -14.328 1 81.81 204 ALA A C 1
ATOM 1580 O O . ALA A 1 204 ? 14.844 -7.137 -14.109 1 81.81 204 ALA A O 1
ATOM 1581 N N . LYS A 1 205 ? 16.141 -5.305 -13.945 1 81.44 205 LYS A N 1
ATOM 1582 C CA . LYS A 1 205 ? 17.188 -6.012 -13.203 1 81.44 205 LYS A CA 1
ATOM 1583 C C . LYS A 1 205 ? 16.719 -6.352 -11.789 1 81.44 205 LYS A C 1
ATOM 1585 O O . LYS A 1 205 ? 17.078 -7.398 -11.242 1 81.44 205 LYS A O 1
ATOM 1590 N N . MET A 1 206 ? 15.922 -5.48 -11.312 1 85.56 206 MET A N 1
ATOM 1591 C CA . MET A 1 206 ? 15.359 -5.711 -9.984 1 85.56 206 MET A CA 1
ATOM 1592 C C . MET A 1 206 ? 13.969 -6.32 -10.078 1 85.56 206 MET A C 1
ATOM 1594 O O . MET A 1 206 ? 13.188 -5.969 -10.969 1 85.56 206 MET A O 1
ATOM 1598 N N . PRO A 1 207 ? 13.703 -7.227 -9.18 1 87.62 207 PRO A N 1
ATOM 1599 C CA . PRO A 1 207 ? 12.352 -7.797 -9.203 1 87.62 207 PRO A CA 1
ATOM 1600 C C . PRO A 1 207 ? 11.258 -6.75 -9 1 87.62 207 PRO A C 1
ATOM 1602 O O . PRO A 1 207 ? 11.523 -5.672 -8.461 1 87.62 207 PRO A O 1
ATOM 1605 N N . ARG A 1 208 ? 10.125 -7.031 -9.469 1 93.94 208 ARG A N 1
ATOM 1606 C CA . ARG A 1 208 ? 8.984 -6.129 -9.422 1 93.94 208 ARG A CA 1
ATOM 1607 C C . ARG A 1 208 ? 7.961 -6.59 -8.383 1 93.94 208 ARG A C 1
ATOM 1609 O O . ARG A 1 208 ? 7.953 -7.758 -7.992 1 93.94 208 ARG A O 1
ATOM 1616 N N . PHE A 1 209 ? 7.109 -5.625 -7.988 1 95.94 209 PHE A N 1
ATOM 1617 C CA . PHE A 1 209 ? 6.094 -5.941 -6.992 1 95.94 209 PHE A CA 1
ATOM 1618 C C . PHE A 1 209 ? 5.113 -6.98 -7.527 1 95.94 209 PHE A C 1
ATOM 1620 O O . PHE A 1 209 ? 4.602 -6.844 -8.641 1 95.94 209 PHE A O 1
ATOM 1627 N N . GLY A 1 210 ? 4.918 -8 -6.766 1 95.69 210 GLY A N 1
ATOM 1628 C CA . GLY A 1 210 ? 3.814 -8.922 -7.016 1 95.69 210 GLY A CA 1
ATOM 1629 C C . GLY A 1 210 ? 2.582 -8.609 -6.184 1 95.69 210 GLY A C 1
ATOM 1630 O O . GLY A 1 210 ? 2.553 -7.617 -5.453 1 95.69 210 GLY A O 1
ATOM 1631 N N . HIS A 1 211 ? 1.512 -9.477 -6.363 1 97.25 211 HIS A N 1
ATOM 1632 C CA . HIS A 1 211 ? 0.266 -9.297 -5.625 1 97.25 211 HIS A CA 1
ATOM 1633 C C . HIS A 1 211 ? 0.491 -9.422 -4.121 1 97.25 211 HIS A C 1
ATOM 1635 O O . HIS A 1 211 ? -0.185 -8.758 -3.332 1 97.25 211 HIS A O 1
ATOM 1641 N N . GLY A 1 212 ? 1.443 -10.242 -3.721 1 97.25 212 GLY A N 1
ATOM 1642 C CA . GLY A 1 212 ? 1.778 -10.391 -2.312 1 97.25 212 GLY A CA 1
ATOM 1643 C C . GLY A 1 212 ? 2.135 -9.078 -1.644 1 97.25 212 GLY A C 1
ATOM 1644 O O . GLY A 1 212 ? 1.901 -8.906 -0.447 1 97.25 212 GLY A O 1
ATOM 1645 N N . THR A 1 213 ? 2.795 -8.195 -2.396 1 98.12 213 THR A N 1
ATOM 1646 C CA . THR A 1 213 ? 3.102 -6.883 -1.841 1 98.12 213 THR A CA 1
ATOM 1647 C C . THR A 1 213 ? 1.82 -6.102 -1.563 1 98.12 213 THR A C 1
ATOM 1649 O O . THR A 1 213 ? 1.727 -5.391 -0.561 1 98.12 213 THR A O 1
ATOM 1652 N N . PHE A 1 214 ? 0.827 -6.184 -2.477 1 98.69 214 PHE A N 1
ATOM 1653 C CA . PHE A 1 214 ? -0.477 -5.57 -2.252 1 98.69 214 PHE A CA 1
ATOM 1654 C C . PHE A 1 214 ? -1.143 -6.156 -1.012 1 98.69 214 PHE A C 1
ATOM 1656 O O . PHE A 1 214 ? -1.694 -5.418 -0.192 1 98.69 214 PHE A O 1
ATOM 1663 N N . LEU A 1 215 ? -1.102 -7.453 -0.876 1 98.62 215 LEU A N 1
ATOM 1664 C CA . LEU A 1 215 ? -1.673 -8.117 0.292 1 98.62 215 LEU A CA 1
ATOM 1665 C C . LEU A 1 215 ? -0.99 -7.641 1.571 1 98.62 215 LEU A C 1
ATOM 1667 O O . LEU A 1 215 ? -1.65 -7.43 2.59 1 98.62 215 LEU A O 1
ATOM 1671 N N . LEU A 1 216 ? 0.337 -7.566 1.484 1 98.38 216 LEU A N 1
ATOM 1672 C CA . LEU A 1 216 ? 1.105 -7.066 2.619 1 98.38 216 LEU A CA 1
ATOM 1673 C C . LEU A 1 216 ? 0.588 -5.707 3.072 1 98.38 216 LEU A C 1
ATOM 1675 O O . LEU A 1 216 ? 0.413 -5.469 4.27 1 98.38 216 LEU A O 1
ATOM 1679 N N . CYS A 1 217 ? 0.355 -4.797 2.16 1 98.75 217 CYS A N 1
ATOM 1680 C CA . CYS A 1 217 ? -0.17 -3.473 2.475 1 98.75 217 CYS A CA 1
ATOM 1681 C C . CYS A 1 217 ? -1.569 -3.568 3.072 1 98.75 217 CYS A C 1
ATOM 1683 O O . CYS A 1 217 ? -1.862 -2.934 4.086 1 98.75 217 CYS A O 1
ATOM 1685 N N . LEU A 1 218 ? -2.451 -4.363 2.436 1 98.75 218 LEU A N 1
ATOM 1686 C CA . LEU A 1 218 ? -3.818 -4.523 2.918 1 98.75 218 LEU A CA 1
ATOM 1687 C C . LEU A 1 218 ? -3.828 -5.047 4.352 1 98.75 218 LEU A C 1
ATOM 1689 O O . LEU A 1 218 ? -4.543 -4.516 5.207 1 98.75 218 LEU A O 1
ATOM 1693 N N . GLU A 1 219 ? -3.057 -6.086 4.586 1 98.62 219 GLU A N 1
ATOM 1694 C CA . GLU A 1 219 ? -2.951 -6.691 5.91 1 98.62 219 GLU A CA 1
ATOM 1695 C C . GLU A 1 219 ? -2.461 -5.676 6.941 1 98.62 219 GLU A C 1
ATOM 1697 O O . GLU A 1 219 ? -2.977 -5.621 8.055 1 98.62 219 GLU A O 1
ATOM 1702 N N . THR A 1 220 ? -1.479 -4.961 6.535 1 98.19 220 THR A N 1
ATOM 1703 C CA . THR A 1 220 ? -0.87 -3.982 7.426 1 98.19 220 THR A CA 1
ATOM 1704 C C . THR A 1 220 ? -1.862 -2.877 7.777 1 98.19 220 THR A C 1
ATOM 1706 O O . THR A 1 220 ? -1.992 -2.498 8.945 1 98.19 220 THR A O 1
ATOM 1709 N N . ILE A 1 221 ? -2.512 -2.316 6.785 1 97.88 221 ILE A N 1
ATOM 1710 C CA . ILE A 1 221 ? -3.496 -1.262 7.008 1 97.88 221 ILE A CA 1
ATOM 1711 C C . ILE A 1 221 ? -4.617 -1.784 7.902 1 97.88 221 ILE A C 1
ATOM 1713 O O . ILE A 1 221 ? -5.027 -1.115 8.852 1 97.88 221 ILE A O 1
ATOM 1717 N N . PHE A 1 222 ? -5.176 -2.967 7.586 1 97.12 222 PHE A N 1
ATOM 1718 C CA . PHE A 1 222 ? -6.266 -3.553 8.359 1 97.12 222 PHE A CA 1
ATOM 1719 C C . PHE A 1 222 ? -5.887 -3.662 9.836 1 97.12 222 PHE A C 1
ATOM 1721 O O . PHE A 1 222 ? -6.66 -3.275 10.711 1 97.12 222 PHE A O 1
ATOM 1728 N N . ARG A 1 223 ? -4.652 -4.199 10.062 1 96.12 223 ARG A N 1
ATOM 1729 C CA . ARG A 1 223 ? -4.176 -4.352 11.43 1 96.12 223 ARG A CA 1
ATOM 1730 C C . ARG A 1 223 ? -4.031 -2.994 12.109 1 96.12 223 ARG A C 1
ATOM 1732 O O . ARG A 1 223 ? -4.414 -2.832 13.273 1 96.12 223 ARG A O 1
ATOM 1739 N N . LYS A 1 224 ? -3.459 -2.062 11.391 1 95.25 224 LYS A N 1
ATOM 1740 C CA . LYS A 1 224 ? -3.23 -0.734 11.945 1 95.25 224 LYS A CA 1
ATOM 1741 C C . LYS A 1 224 ? -4.551 -0.057 12.305 1 95.25 224 LYS A C 1
ATOM 1743 O O . LYS A 1 224 ? -4.645 0.625 13.328 1 95.25 224 LYS A O 1
ATOM 1748 N N . VAL A 1 225 ? -5.555 -0.209 11.516 1 92.62 225 VAL A N 1
ATOM 1749 C CA . VAL A 1 225 ? -6.828 0.483 11.664 1 92.62 225 VAL A CA 1
ATOM 1750 C C . VAL A 1 225 ? -7.688 -0.236 12.703 1 92.62 225 VAL A C 1
ATOM 1752 O O . VAL A 1 225 ? -8.367 0.405 13.508 1 92.62 225 VAL A O 1
ATOM 1755 N N . THR A 1 226 ? -7.648 -1.587 12.812 1 92.12 226 THR A N 1
ATOM 1756 C CA . THR A 1 226 ? -8.625 -2.332 13.602 1 92.12 226 THR A CA 1
ATOM 1757 C C . THR A 1 226 ? -7.973 -2.926 14.844 1 92.12 226 THR A C 1
ATOM 1759 O O . THR A 1 226 ? -8.664 -3.324 15.781 1 92.12 226 THR A O 1
ATOM 1762 N N . GLY A 1 227 ? -6.609 -3.066 14.805 1 92.12 227 GLY A N 1
ATOM 1763 C CA . GLY A 1 227 ? -5.918 -3.781 15.867 1 92.12 227 GLY A CA 1
ATOM 1764 C C . GLY A 1 227 ? -6.008 -5.289 15.727 1 92.12 227 GLY A C 1
ATOM 1765 O O . GLY A 1 227 ? -5.516 -6.027 16.578 1 92.12 227 GLY A O 1
ATOM 1766 N N . ARG A 1 228 ? -6.609 -5.742 14.617 1 94.25 228 ARG A N 1
ATOM 1767 C CA . ARG A 1 228 ? -6.816 -7.172 14.406 1 94.25 228 ARG A CA 1
ATOM 1768 C C . ARG A 1 228 ? -6.129 -7.641 13.125 1 94.25 228 ARG A C 1
ATOM 1770 O O . ARG A 1 228 ? -5.75 -6.828 12.281 1 94.25 228 ARG A O 1
ATOM 1777 N N . GLU A 1 229 ? -6.016 -8.938 13.016 1 96 229 GLU A N 1
ATOM 1778 C CA . GLU A 1 229 ? -5.402 -9.516 11.828 1 96 229 GLU A CA 1
ATOM 1779 C C . GLU A 1 229 ? -6.441 -9.781 10.742 1 96 229 GLU A C 1
ATOM 1781 O O . GLU A 1 229 ? -7.559 -10.211 11.039 1 96 229 GLU A O 1
ATOM 1786 N N . LEU A 1 230 ? -6.066 -9.477 9.539 1 97.5 230 LEU A N 1
ATOM 1787 C CA . LEU A 1 230 ? -6.895 -9.859 8.406 1 97.5 230 LEU A CA 1
ATOM 1788 C C . LEU A 1 230 ? -6.879 -11.375 8.211 1 97.5 230 LEU A C 1
ATOM 1790 O O . LEU A 1 230 ? -5.812 -11.984 8.148 1 97.5 230 LEU A O 1
ATOM 1794 N N . ARG A 1 231 ? -8.023 -11.977 8.07 1 97.56 231 ARG A N 1
ATOM 1795 C CA . ARG A 1 231 ? -8.133 -13.422 7.91 1 97.56 231 ARG A CA 1
ATOM 1796 C C . ARG A 1 231 ? -8.57 -13.781 6.496 1 97.56 231 ARG A C 1
ATOM 1798 O O . ARG A 1 231 ? -9.453 -13.133 5.93 1 97.56 231 ARG A O 1
ATOM 1805 N N . TYR A 1 232 ? -7.969 -14.797 5.973 1 97.75 232 TYR A N 1
ATOM 1806 C CA . TYR A 1 232 ? -8.336 -15.297 4.652 1 97.75 232 TYR A CA 1
ATOM 1807 C C . TYR A 1 232 ? -9.141 -16.594 4.762 1 97.75 232 TYR A C 1
ATOM 1809 O O . TYR A 1 232 ? -8.781 -17.484 5.531 1 97.75 232 TYR A O 1
ATOM 1817 N N . GLU A 1 233 ? -10.211 -16.672 3.998 1 97.44 233 GLU A N 1
ATOM 1818 C CA . GLU A 1 233 ? -10.945 -17.922 3.879 1 97.44 233 GLU A CA 1
ATOM 1819 C C . GLU A 1 233 ? -10.32 -18.828 2.822 1 97.44 233 GLU A C 1
ATOM 1821 O O . GLU A 1 233 ? -10.578 -20.047 2.805 1 97.44 233 GLU A O 1
ATOM 1826 N N . GLY A 1 234 ? -9.57 -18.312 1.948 1 96.62 234 GLY A N 1
ATOM 1827 C CA . GLY A 1 234 ? -8.828 -19.031 0.92 1 96.62 234 GLY A CA 1
ATOM 1828 C C . GLY A 1 234 ? -7.621 -18.266 0.419 1 96.62 234 GLY A C 1
ATOM 1829 O O . GLY A 1 234 ? -7.727 -17.078 0.062 1 96.62 234 GLY A O 1
ATOM 1830 N N . LEU A 1 235 ? -6.484 -18.828 0.515 1 96.31 235 LEU A N 1
ATOM 1831 C CA . LEU A 1 235 ? -5.242 -18.328 -0.061 1 96.31 235 LEU A CA 1
ATOM 1832 C C . LEU A 1 235 ? -4.691 -19.297 -1.098 1 96.31 235 LEU A C 1
ATOM 1834 O O . LEU A 1 235 ? -4.195 -20.375 -0.748 1 96.31 235 LEU A O 1
ATOM 1838 N N . MET A 1 236 ? -4.809 -18.891 -2.352 1 97.12 236 MET A N 1
ATOM 1839 C CA . MET A 1 236 ? -4.434 -19.766 -3.453 1 97.12 236 MET A CA 1
ATOM 1840 C C . MET A 1 236 ? -3.203 -19.234 -4.184 1 97.12 236 MET A C 1
ATOM 1842 O O . MET A 1 236 ? -2.713 -18.156 -3.863 1 97.12 236 MET A O 1
ATOM 1846 N N . GLY A 1 237 ? -2.734 -20 -5.145 1 97.12 237 GLY A N 1
ATOM 1847 C CA . GLY A 1 237 ? -1.451 -19.734 -5.77 1 97.12 237 GLY A CA 1
ATOM 1848 C C . GLY A 1 237 ? -0.282 -20.359 -5.043 1 97.12 237 GLY A C 1
ATOM 1849 O O . GLY A 1 237 ? -0.451 -20.922 -3.961 1 97.12 237 GLY A O 1
ATOM 1850 N N . LYS A 1 238 ? 0.92 -20.359 -5.738 1 96.62 238 LYS A N 1
ATOM 1851 C CA . LYS A 1 238 ? 2.131 -20.781 -5.043 1 96.62 238 LYS A CA 1
ATOM 1852 C C . LYS A 1 238 ? 2.449 -19.859 -3.873 1 96.62 238 LYS A C 1
ATOM 1854 O O . LYS A 1 238 ? 2.273 -18.641 -3.971 1 96.62 238 LYS A O 1
ATOM 1859 N N . PRO A 1 239 ? 2.699 -20.453 -2.6 1 96.31 239 PRO A N 1
ATOM 1860 C CA . PRO A 1 239 ? 3.154 -21.828 -2.334 1 96.31 239 PRO A CA 1
ATOM 1861 C C . PRO A 1 239 ? 2.061 -22.703 -1.729 1 96.31 239 PRO A C 1
ATOM 1863 O O . PRO A 1 239 ? 2.359 -23.719 -1.09 1 96.31 239 PRO A O 1
ATOM 1866 N N . SER A 1 240 ? 0.817 -22.344 -1.922 1 95.75 240 SER A N 1
ATOM 1867 C CA . SER A 1 240 ? -0.284 -23.078 -1.307 1 95.75 240 SER A CA 1
ATOM 1868 C C . SER A 1 240 ? -0.284 -24.547 -1.739 1 95.75 240 SER A C 1
ATOM 1870 O O . SER A 1 240 ? -0.16 -24.844 -2.928 1 95.75 240 SER A O 1
ATOM 1872 N N . VAL A 1 241 ? -0.479 -25.453 -0.769 1 95.38 241 VAL A N 1
ATOM 1873 C CA . VAL A 1 241 ? -0.53 -26.891 -1.047 1 95.38 241 VAL A CA 1
ATOM 1874 C C . VAL A 1 241 ? -1.711 -27.188 -1.964 1 95.38 241 VAL A C 1
ATOM 1876 O O . VAL A 1 241 ? -1.627 -28.078 -2.82 1 95.38 241 VAL A O 1
ATOM 1879 N N . HIS A 1 242 ? -2.773 -26.406 -1.868 1 95.25 242 HIS A N 1
ATOM 1880 C CA . HIS A 1 242 ? -3.963 -26.594 -2.693 1 95.25 242 HIS A CA 1
ATOM 1881 C C . HIS A 1 242 ? -3.646 -26.375 -4.168 1 95.25 242 HIS A C 1
ATOM 1883 O O . HIS A 1 242 ? -4.215 -27.047 -5.035 1 95.25 242 HIS A O 1
ATOM 1889 N N . THR A 1 243 ? -2.809 -25.469 -4.398 1 97.62 243 THR A N 1
ATOM 1890 C CA . THR A 1 243 ? -2.422 -25.156 -5.77 1 97.62 243 THR A CA 1
ATOM 1891 C C . THR A 1 243 ? -1.634 -26.312 -6.379 1 97.62 243 THR A C 1
ATOM 1893 O O . THR A 1 243 ? -1.863 -26.688 -7.531 1 97.62 243 THR A O 1
ATOM 1896 N N . TYR A 1 244 ? -0.773 -26.953 -5.617 1 97.94 244 TYR A N 1
ATOM 1897 C CA . TYR A 1 244 ? 0.025 -28.062 -6.113 1 97.94 244 TYR A CA 1
ATOM 1898 C C . TYR A 1 244 ? -0.828 -29.312 -6.277 1 97.94 244 TYR A C 1
ATOM 1900 O O . TYR A 1 244 ? -0.609 -30.109 -7.195 1 97.94 244 TYR A O 1
ATOM 1908 N N . ARG A 1 245 ? -1.755 -29.469 -5.383 1 97 245 ARG A N 1
ATOM 1909 C CA . ARG A 1 245 ? -2.709 -30.562 -5.551 1 97 245 ARG A CA 1
ATOM 1910 C C . ARG A 1 245 ? -3.523 -30.391 -6.828 1 97 245 ARG A C 1
ATOM 1912 O O . ARG A 1 245 ? -3.789 -31.359 -7.539 1 97 245 ARG A O 1
ATOM 1919 N N . TYR A 1 246 ? -3.941 -29.188 -7.047 1 97.25 246 TYR A N 1
ATOM 1920 C CA . TYR A 1 246 ? -4.664 -28.875 -8.273 1 97.25 246 TYR A CA 1
ATOM 1921 C C . TYR A 1 246 ? -3.818 -29.188 -9.5 1 97.25 246 TYR A C 1
ATOM 1923 O O . TYR A 1 246 ? -4.312 -29.766 -10.469 1 97.25 246 TYR A O 1
ATOM 1931 N N . ALA A 1 247 ? -2.582 -28.812 -9.469 1 98.12 247 ALA A N 1
ATOM 1932 C CA . ALA A 1 247 ? -1.654 -29.078 -10.562 1 98.12 247 ALA A CA 1
ATOM 1933 C C . ALA A 1 247 ? -1.446 -30.578 -10.758 1 98.12 247 ALA A C 1
ATOM 1935 O O . ALA A 1 247 ? -1.354 -31.062 -11.891 1 98.12 247 ALA A O 1
ATOM 1936 N N . GLU A 1 248 ? -1.296 -31.297 -9.664 1 97.69 248 GLU A N 1
ATOM 1937 C CA . GLU A 1 248 ? -1.148 -32.75 -9.711 1 97.69 248 GLU A CA 1
ATOM 1938 C C . GLU A 1 248 ? -2.34 -33.406 -10.406 1 97.69 248 GLU A C 1
ATOM 1940 O O . GLU A 1 248 ? -2.172 -34.344 -11.195 1 97.69 248 GLU A O 1
ATOM 1945 N N . ALA A 1 249 ? -3.502 -32.938 -10.102 1 96.62 249 ALA A N 1
ATOM 1946 C CA . ALA A 1 249 ? -4.703 -33.469 -10.75 1 96.62 249 ALA A CA 1
ATOM 1947 C C . ALA A 1 249 ? -4.656 -33.219 -12.258 1 96.62 249 ALA A C 1
ATOM 1949 O O . ALA A 1 249 ? -5.094 -34.094 -13.039 1 96.62 249 ALA A O 1
ATOM 1950 N N . ALA A 1 250 ? -4.156 -32.094 -12.648 1 97.06 250 ALA A N 1
ATOM 1951 C CA . ALA A 1 250 ? -4.02 -31.766 -14.07 1 97.06 250 ALA A CA 1
ATOM 1952 C C . ALA A 1 250 ? -3.025 -32.719 -14.742 1 97.06 250 ALA A C 1
ATOM 1954 O O . ALA A 1 250 ? -3.238 -33.156 -15.883 1 97.06 250 ALA A O 1
ATOM 1955 N N . ILE A 1 251 ? -1.933 -33.031 -14.07 1 97.44 251 ILE A N 1
ATOM 1956 C CA . ILE A 1 251 ? -0.923 -33.969 -14.555 1 97.44 251 ILE A CA 1
ATOM 1957 C C . ILE A 1 251 ? -1.557 -35.344 -14.781 1 97.44 251 ILE A C 1
ATOM 1959 O O . ILE A 1 251 ? -1.346 -35.969 -15.828 1 97.44 251 ILE A O 1
ATOM 1963 N N . ARG A 1 252 ? -2.33 -35.75 -13.852 1 94.88 252 ARG A N 1
ATOM 1964 C CA . ARG A 1 252 ? -2.992 -37.031 -13.93 1 94.88 252 ARG A CA 1
ATOM 1965 C C . ARG A 1 252 ? -3.973 -37.094 -15.102 1 94.88 252 ARG A C 1
ATOM 1967 O O . ARG A 1 252 ? -4.02 -38.062 -15.844 1 94.88 252 ARG A O 1
ATOM 1974 N N . SER A 1 253 ? -4.715 -36.062 -15.18 1 94.88 253 SER A N 1
ATOM 1975 C CA . SER A 1 253 ? -5.68 -35.969 -16.281 1 94.88 253 SER A CA 1
ATOM 1976 C C . SER A 1 253 ? -4.988 -36.031 -17.625 1 94.88 253 SER A C 1
ATOM 1978 O O . SER A 1 253 ? -5.496 -36.625 -18.578 1 94.88 253 SER A O 1
ATOM 1980 N N . GLN A 1 254 ? -3.918 -35.281 -17.75 1 95.12 254 GLN A N 1
ATOM 1981 C CA . GLN A 1 254 ? -3.137 -35.312 -18.969 1 95.12 254 GLN A CA 1
ATOM 1982 C C . GLN A 1 254 ? -2.619 -36.688 -19.297 1 95.12 254 GLN A C 1
ATOM 1984 O O . GLN A 1 254 ? -2.676 -37.156 -20.438 1 95.12 254 GLN A O 1
ATOM 1989 N N . ALA A 1 255 ? -2.064 -37.375 -18.281 1 94.19 255 ALA A N 1
ATOM 1990 C CA . ALA A 1 255 ? -1.55 -38.75 -18.469 1 94.19 255 ALA A CA 1
ATOM 1991 C C . ALA A 1 255 ? -2.646 -39.688 -18.953 1 94.19 255 ALA A C 1
ATOM 1993 O O . ALA A 1 255 ? -2.418 -40.5 -19.859 1 94.19 255 ALA A O 1
ATOM 1994 N N . GLN A 1 256 ? -3.793 -39.5 -18.406 1 92.56 256 GLN A N 1
ATOM 1995 C CA . GLN A 1 256 ? -4.93 -40.312 -18.812 1 92.56 256 GLN A CA 1
ATOM 1996 C C . GLN A 1 256 ? -5.32 -40.031 -20.266 1 92.56 256 GLN A C 1
ATOM 1998 O O . GLN A 1 256 ? -5.57 -40.969 -21.031 1 92.56 256 GLN A O 1
ATOM 2003 N N . ARG A 1 257 ? -5.375 -38.844 -20.594 1 93.12 257 ARG A N 1
ATOM 2004 C CA . ARG A 1 257 ? -5.758 -38.438 -21.938 1 93.12 257 ARG A CA 1
ATOM 2005 C C . ARG A 1 257 ? -4.762 -38.969 -22.969 1 93.12 257 ARG A C 1
ATOM 2007 O O . ARG A 1 257 ? -5.137 -39.281 -24.109 1 93.12 257 ARG A O 1
ATOM 2014 N N . GLN A 1 258 ? -3.486 -38.969 -22.609 1 92.12 258 GLN A N 1
ATOM 2015 C CA . GLN A 1 258 ? -2.43 -39.406 -23.516 1 92.12 258 GLN A CA 1
ATOM 2016 C C . GLN A 1 258 ? -2.311 -40.906 -23.562 1 92.12 258 GLN A C 1
ATOM 2018 O O . GLN A 1 258 ? -1.559 -41.469 -24.359 1 92.12 258 GLN A O 1
ATOM 2023 N N . GLY A 1 259 ? -2.986 -41.594 -22.656 1 91.12 259 GLY A N 1
ATOM 2024 C CA . GLY A 1 259 ? -2.986 -43.031 -22.625 1 91.12 259 GLY A CA 1
ATOM 2025 C C . GLY A 1 259 ? -1.756 -43.625 -21.953 1 91.12 259 GLY A C 1
ATOM 2026 O O . GLY A 1 259 ? -1.358 -44.75 -22.234 1 91.12 259 GLY A O 1
ATOM 2027 N N . TRP A 1 260 ? -1.154 -42.844 -21.125 1 91.81 260 TRP A N 1
ATOM 2028 C CA . TRP A 1 260 ? -0.002 -43.344 -20.391 1 91.81 260 TRP A CA 1
ATOM 2029 C C . TRP A 1 260 ? -0.445 -44.25 -19.234 1 91.81 260 TRP A C 1
ATOM 2031 O O . TRP A 1 260 ? -1.019 -43.75 -18.266 1 91.81 260 TRP A O 1
ATOM 2041 N N . ALA A 1 261 ? -0.179 -45.469 -19.266 1 87.31 261 ALA A N 1
ATOM 2042 C CA . ALA A 1 261 ? -0.731 -46.5 -18.391 1 87.31 261 ALA A CA 1
ATOM 2043 C C . ALA A 1 261 ? -0.093 -46.438 -17 1 87.31 261 ALA A C 1
ATOM 2045 O O . ALA A 1 261 ? -0.748 -46.688 -15.992 1 87.31 261 ALA A O 1
ATOM 2046 N N . ALA A 1 262 ? 1.151 -46.125 -16.984 1 90.19 262 ALA A N 1
ATOM 2047 C CA . ALA A 1 262 ? 1.838 -46.062 -15.695 1 90.19 262 ALA A CA 1
ATOM 2048 C C . ALA A 1 262 ? 1.512 -44.781 -14.945 1 90.19 262 ALA A C 1
ATOM 2050 O O . ALA A 1 262 ? 1.417 -43.719 -15.547 1 90.19 262 ALA A O 1
ATOM 2051 N N . PRO A 1 263 ? 1.267 -44.906 -13.664 1 91.38 263 PRO A N 1
ATOM 2052 C CA . PRO A 1 263 ? 1.005 -43.719 -12.891 1 91.38 263 PRO A CA 1
ATOM 2053 C C . PRO A 1 263 ? 2.229 -42.812 -12.781 1 91.38 263 PRO A C 1
ATOM 2055 O O . PRO A 1 263 ? 3.355 -43.281 -12.664 1 91.38 263 PRO A O 1
ATOM 2058 N N . VAL A 1 264 ? 1.996 -41.5 -12.797 1 95.44 264 VAL A N 1
ATOM 2059 C CA . VAL A 1 264 ? 3.055 -40.531 -12.531 1 95.44 264 VAL A CA 1
ATOM 2060 C C . VAL A 1 264 ? 3.418 -40.562 -11.047 1 95.44 264 VAL A C 1
ATOM 2062 O O . VAL A 1 264 ? 2.646 -40.094 -10.211 1 95.44 264 VAL A O 1
ATOM 2065 N N . ARG A 1 265 ? 4.574 -41.031 -10.734 1 96.38 265 ARG A N 1
ATOM 2066 C CA . ARG A 1 265 ? 4.969 -41.25 -9.352 1 96.38 265 ARG A CA 1
ATOM 2067 C C . ARG A 1 265 ? 5.727 -40.062 -8.797 1 96.38 265 ARG A C 1
ATOM 2069 O O . ARG A 1 265 ? 5.66 -39.781 -7.602 1 96.38 265 ARG A O 1
ATOM 2076 N N . THR A 1 266 ? 6.457 -39.406 -9.648 1 97.5 266 THR A N 1
ATOM 2077 C CA . THR A 1 266 ? 7.305 -38.281 -9.203 1 97.5 266 THR A CA 1
ATOM 2078 C C . THR A 1 266 ? 7 -37.031 -9.992 1 97.5 266 THR A C 1
ATOM 2080 O O . THR A 1 266 ? 6.922 -37.062 -11.219 1 97.5 266 THR A O 1
ATOM 2083 N N . LEU A 1 267 ? 6.785 -35.938 -9.258 1 98.56 267 LEU A N 1
ATOM 2084 C CA . LEU A 1 267 ? 6.66 -34.625 -9.875 1 98.56 267 LEU A CA 1
ATOM 2085 C C . LEU A 1 267 ? 7.898 -33.781 -9.602 1 98.56 267 LEU A C 1
ATOM 2087 O O . LEU A 1 267 ? 8.438 -33.781 -8.492 1 98.56 267 LEU A O 1
ATOM 2091 N N . TYR A 1 268 ? 8.422 -33.156 -10.633 1 98.88 268 TYR A N 1
ATOM 2092 C CA . TYR A 1 268 ? 9.523 -32.219 -10.508 1 98.88 268 TYR A CA 1
ATOM 2093 C C . TYR A 1 268 ? 9.039 -30.781 -10.688 1 98.88 268 TYR A C 1
ATOM 2095 O O . TYR A 1 268 ? 8.578 -30.406 -11.766 1 98.88 268 TYR A O 1
ATOM 2103 N N . ALA A 1 269 ? 9.086 -29.984 -9.633 1 98.88 269 ALA A N 1
ATOM 2104 C CA . ALA A 1 269 ? 8.672 -28.594 -9.656 1 98.88 269 ALA A CA 1
ATOM 2105 C C . ALA A 1 269 ? 9.875 -27.672 -9.891 1 98.88 269 ALA A C 1
ATOM 2107 O O . ALA A 1 269 ? 10.781 -27.594 -9.062 1 98.88 269 ALA A O 1
ATOM 2108 N N . VAL A 1 270 ? 9.859 -27 -11.008 1 98.88 270 VAL A N 1
ATOM 2109 C CA . VAL A 1 270 ? 10.969 -26.141 -11.406 1 98.88 270 VAL A CA 1
ATOM 2110 C C . VAL A 1 270 ? 10.57 -24.688 -11.25 1 98.88 270 VAL A C 1
ATOM 2112 O O . VAL A 1 270 ? 9.586 -24.234 -11.836 1 98.88 270 VAL A O 1
ATOM 2115 N N . GLY A 1 271 ? 11.266 -23.969 -10.484 1 98.19 271 GLY A N 1
ATOM 2116 C CA . GLY A 1 271 ? 10.945 -22.562 -10.242 1 98.19 271 GLY A CA 1
ATOM 2117 C C . GLY A 1 271 ? 12.164 -21.719 -9.938 1 98.19 271 GLY A C 1
ATOM 2118 O O . GLY A 1 271 ? 13.273 -22.234 -9.836 1 98.19 271 GLY A O 1
ATOM 2119 N N . ASP A 1 272 ? 12.016 -20.359 -9.812 1 96 272 ASP A N 1
ATOM 2120 C CA . ASP A 1 272 ? 13.125 -19.438 -9.578 1 96 272 ASP A CA 1
ATOM 2121 C C . ASP A 1 272 ? 12.977 -18.734 -8.234 1 96 272 ASP A C 1
ATOM 2123 O O . ASP A 1 272 ? 13.852 -17.969 -7.828 1 96 272 ASP A O 1
ATOM 2127 N N . ASN A 1 273 ? 11.914 -18.906 -7.578 1 94.19 273 ASN A N 1
ATOM 2128 C CA . ASN A 1 273 ? 11.641 -18.234 -6.312 1 94.19 273 ASN A CA 1
ATOM 2129 C C . ASN A 1 273 ? 11.586 -19.219 -5.148 1 94.19 273 ASN A C 1
ATOM 2131 O O . ASN A 1 273 ? 10.633 -19.984 -5.023 1 94.19 273 ASN A O 1
ATOM 2135 N N . PRO A 1 274 ? 12.523 -19.203 -4.242 1 93.62 274 PRO A N 1
ATOM 2136 C CA . PRO A 1 274 ? 12.539 -20.125 -3.107 1 93.62 274 PRO A CA 1
ATOM 2137 C C . PRO A 1 274 ? 11.297 -20 -2.227 1 93.62 274 PRO A C 1
ATOM 2139 O O . PRO A 1 274 ? 10.797 -21 -1.71 1 93.62 274 PRO A O 1
ATOM 2142 N N . MET A 1 275 ? 10.734 -18.828 -2.168 1 92.25 275 MET A N 1
ATOM 2143 C CA . MET A 1 275 ? 9.672 -18.531 -1.218 1 92.25 275 MET A CA 1
ATOM 2144 C C . MET A 1 275 ? 8.32 -19.016 -1.741 1 92.25 275 MET A C 1
ATOM 2146 O O . MET A 1 275 ? 7.359 -19.141 -0.979 1 92.25 275 MET A O 1
ATOM 2150 N N . SER A 1 276 ? 8.273 -19.219 -3.037 1 94.94 276 SER A N 1
ATOM 2151 C CA . SER A 1 276 ? 7.016 -19.641 -3.637 1 94.94 276 SER A CA 1
ATOM 2152 C C . SER A 1 276 ? 7.145 -21.016 -4.289 1 94.94 276 SER A C 1
ATOM 2154 O O . SER A 1 276 ? 6.562 -22 -3.814 1 94.94 276 SER A O 1
ATOM 2156 N N . ASP A 1 277 ? 8.07 -21.188 -5.164 1 96.75 277 ASP A N 1
ATOM 2157 C CA . ASP A 1 277 ? 8.203 -22.422 -5.934 1 96.75 277 ASP A CA 1
ATOM 2158 C C . ASP A 1 277 ? 8.758 -23.547 -5.066 1 96.75 277 ASP A C 1
ATOM 2160 O O . ASP A 1 277 ? 8.156 -24.609 -4.977 1 96.75 277 ASP A O 1
ATOM 2164 N N . VAL A 1 278 ? 9.914 -23.266 -4.461 1 96.75 278 VAL A N 1
ATOM 2165 C CA . VAL A 1 278 ? 10.578 -24.281 -3.668 1 96.75 278 VAL A CA 1
ATOM 2166 C C . VAL A 1 278 ? 9.758 -24.594 -2.422 1 96.75 278 VAL A C 1
ATOM 2168 O O . VAL A 1 278 ? 9.484 -25.766 -2.123 1 96.75 278 VAL A O 1
ATOM 2171 N N . TYR A 1 279 ? 9.391 -23.547 -1.771 1 96.38 279 TYR A N 1
ATOM 2172 C CA . TYR A 1 279 ? 8.586 -23.703 -0.567 1 96.38 279 TYR A CA 1
ATOM 2173 C C . TYR A 1 279 ? 7.324 -24.516 -0.857 1 96.38 279 TYR A C 1
ATOM 2175 O O . TYR A 1 279 ? 7 -25.453 -0.127 1 96.38 279 TYR A O 1
ATOM 2183 N N . GLY A 1 280 ? 6.57 -24.172 -1.906 1 97.25 280 GLY A N 1
ATOM 2184 C CA . GLY A 1 280 ? 5.344 -24.859 -2.275 1 97.25 280 GLY A CA 1
ATOM 2185 C C . GLY A 1 280 ? 5.555 -26.312 -2.631 1 97.25 280 GLY A C 1
ATOM 2186 O O . GLY A 1 280 ? 4.785 -27.172 -2.205 1 97.25 280 GLY A O 1
ATOM 2187 N N . ALA A 1 281 ? 6.555 -26.578 -3.389 1 98.44 281 ALA A N 1
ATOM 2188 C CA . ALA A 1 281 ? 6.871 -27.953 -3.766 1 98.44 281 ALA A CA 1
ATOM 2189 C C . ALA A 1 281 ? 7.195 -28.797 -2.535 1 98.44 281 ALA A C 1
ATOM 2191 O O . ALA A 1 281 ? 6.742 -29.938 -2.42 1 98.44 281 ALA A O 1
ATOM 2192 N N . ASN A 1 282 ? 8 -28.203 -1.655 1 97.81 282 ASN A N 1
ATOM 2193 C CA . ASN A 1 282 ? 8.383 -28.922 -0.446 1 97.81 282 ASN A CA 1
ATOM 2194 C C . ASN A 1 282 ? 7.191 -29.141 0.484 1 97.81 282 ASN A C 1
ATOM 2196 O O . ASN A 1 282 ? 7.086 -30.172 1.139 1 97.81 282 ASN A O 1
ATOM 2200 N N . LEU A 1 283 ? 6.395 -28.172 0.573 1 96.69 283 LEU A N 1
ATOM 2201 C CA . LEU A 1 283 ? 5.168 -28.312 1.348 1 96.69 283 LEU A CA 1
ATOM 2202 C C . LEU A 1 283 ? 4.305 -29.438 0.792 1 96.69 283 LEU A C 1
ATOM 2204 O O . LEU A 1 283 ? 3.74 -30.234 1.555 1 96.69 283 LEU A O 1
ATOM 2208 N N . PHE A 1 284 ? 4.125 -29.484 -0.465 1 97.81 284 PHE A N 1
ATOM 2209 C CA . PHE A 1 284 ? 3.361 -30.531 -1.118 1 97.81 284 PHE A CA 1
ATOM 2210 C C . PHE A 1 284 ? 4.008 -31.891 -0.884 1 97.81 284 PHE A C 1
ATOM 2212 O O . PHE A 1 284 ? 3.312 -32.875 -0.632 1 97.81 284 PHE A O 1
ATOM 2219 N N . GLN A 1 285 ? 5.352 -31.953 -0.973 1 97.69 285 GLN A N 1
ATOM 2220 C CA . GLN A 1 285 ? 6.082 -33.188 -0.676 1 97.69 285 GLN A CA 1
ATOM 2221 C C . GLN A 1 285 ? 5.762 -33.688 0.728 1 97.69 285 GLN A C 1
ATOM 2223 O O . GLN A 1 285 ? 5.523 -34.875 0.927 1 97.69 285 GLN A O 1
ATOM 2228 N N . GLN A 1 286 ? 5.809 -32.781 1.672 1 95.62 286 GLN A N 1
ATOM 2229 C CA . GLN A 1 286 ? 5.465 -33.156 3.043 1 95.62 286 GLN A CA 1
ATOM 2230 C C . GLN A 1 286 ? 4.043 -33.688 3.125 1 95.62 286 GLN A C 1
ATOM 2232 O O . GLN A 1 286 ? 3.773 -34.625 3.883 1 95.62 286 GLN A O 1
ATOM 2237 N N . HIS A 1 287 ? 3.184 -33.031 2.422 1 95.31 287 HIS A N 1
ATOM 2238 C CA . HIS A 1 287 ? 1.796 -33.469 2.381 1 95.31 287 HIS A CA 1
ATOM 2239 C C . HIS A 1 287 ? 1.688 -34.906 1.841 1 95.31 287 HIS A C 1
ATOM 2241 O O . HIS A 1 287 ? 0.95 -35.719 2.387 1 95.31 287 HIS A O 1
ATOM 2247 N N . LEU A 1 288 ? 2.4 -35.188 0.792 1 95.25 288 LEU A N 1
ATOM 2248 C CA . LEU A 1 288 ? 2.402 -36.5 0.192 1 95.25 288 LEU A CA 1
ATOM 2249 C C . LEU A 1 288 ? 2.939 -37.562 1.172 1 95.25 288 LEU A C 1
ATOM 2251 O O . LEU A 1 288 ? 2.389 -38.656 1.282 1 95.25 288 LEU A O 1
ATOM 2255 N N . GLN A 1 289 ? 3.99 -37.188 1.865 1 94.06 289 GLN A N 1
ATOM 2256 C CA . GLN A 1 289 ? 4.609 -38.094 2.826 1 94.06 289 GLN A CA 1
ATOM 2257 C C . GLN A 1 289 ? 3.656 -38.406 3.975 1 94.06 289 GLN A C 1
ATOM 2259 O O . GLN A 1 289 ? 3.555 -39.562 4.406 1 94.06 289 GLN A O 1
ATOM 2264 N N . THR A 1 290 ? 3.047 -37.438 4.445 1 92.75 290 THR A N 1
ATOM 2265 C CA . THR A 1 290 ? 2.096 -37.625 5.535 1 92.75 290 THR A CA 1
ATOM 2266 C C . THR A 1 290 ? 0.936 -38.5 5.102 1 92.75 290 THR A C 1
ATOM 2268 O O . THR A 1 290 ? 0.481 -39.375 5.867 1 92.75 290 THR A O 1
ATOM 2271 N N . ALA A 1 291 ? 0.457 -38.25 3.896 1 89.88 291 ALA A N 1
ATOM 2272 C CA . ALA A 1 291 ? -0.639 -39.062 3.363 1 89.88 291 ALA A CA 1
ATOM 2273 C C . ALA A 1 291 ? -0.226 -40.531 3.221 1 89.88 291 ALA A C 1
ATOM 2275 O O . ALA A 1 291 ? -1.032 -41.438 3.447 1 89.88 291 ALA A O 1
ATOM 2276 N N . GLN A 1 292 ? 0.959 -40.781 2.877 1 88.94 292 GLN A N 1
ATOM 2277 C CA . GLN A 1 292 ? 1.478 -42.125 2.701 1 88.94 292 GLN A CA 1
ATOM 2278 C C . GLN A 1 292 ? 1.616 -42.844 4.043 1 88.94 292 GLN A C 1
ATOM 2280 O O . GLN A 1 292 ? 1.34 -44.031 4.145 1 88.94 292 GLN A O 1
ATOM 2285 N N . GLN A 1 293 ? 2.049 -42.188 5.062 1 86.75 293 GLN A N 1
ATOM 2286 C CA . GLN A 1 293 ? 2.217 -42.75 6.391 1 86.75 293 GLN A CA 1
ATOM 2287 C C . GLN A 1 293 ? 0.868 -43.062 7.031 1 86.75 293 GLN A C 1
ATOM 2289 O O . GLN A 1 293 ? 0.747 -44 7.816 1 86.75 293 GLN A O 1
ATOM 2294 N N . ALA A 1 294 ? -0.015 -42.25 7.043 1 74.81 294 ALA A N 1
ATOM 2295 C CA . ALA A 1 294 ? -1.318 -42.406 7.684 1 74.81 294 ALA A CA 1
ATOM 2296 C C . ALA A 1 294 ? -2.092 -43.562 7.055 1 74.81 294 ALA A C 1
ATOM 2298 O O . ALA A 1 294 ? -3.15 -43.969 7.555 1 74.81 294 ALA A O 1
ATOM 2299 N N . GLY A 1 295 ? -1.392 -44.531 6.25 1 65.31 295 GLY A N 1
ATOM 2300 C CA . GLY A 1 295 ? -1.974 -45.719 5.68 1 65.31 295 GLY A CA 1
ATOM 2301 C C . GLY A 1 295 ? -3.188 -45.438 4.812 1 65.31 295 GLY A C 1
ATOM 2302 O O . GLY A 1 295 ? -4.035 -46.344 4.617 1 65.31 295 GLY A O 1
ATOM 2303 N N . GLY A 1 296 ? -3.459 -44.344 4.676 1 51.78 296 GLY A N 1
ATOM 2304 C CA . GLY A 1 296 ? -4.707 -44.094 3.967 1 51.78 296 GLY A CA 1
ATOM 2305 C C . GLY A 1 296 ? -4.688 -44.594 2.537 1 51.78 296 GLY A C 1
ATOM 2306 O O . GLY A 1 296 ? -3.756 -44.312 1.783 1 51.78 296 GLY A O 1
ATOM 2307 N N . GLN A 1 297 ? -5.129 -45.875 2.453 1 48.69 297 GLN A N 1
ATOM 2308 C CA . GLN A 1 297 ? -5.41 -46.5 1.179 1 48.69 297 GLN A CA 1
ATOM 2309 C C . GLN A 1 297 ? -5.648 -45.5 0.077 1 48.69 297 GLN A C 1
ATOM 2311 O O . GLN A 1 297 ? -5.598 -45.812 -1.109 1 48.69 297 GLN A O 1
ATOM 2316 N N . GLU A 1 298 ? -6.34 -44.438 0.363 1 48.06 298 GLU A N 1
ATOM 2317 C CA . GLU A 1 298 ? -7.031 -43.594 -0.626 1 48.06 298 GLU A CA 1
ATOM 2318 C C . GLU A 1 298 ? -6.082 -42.594 -1.273 1 48.06 298 GLU A C 1
ATOM 2320 O O . GLU A 1 298 ? -6.473 -41.469 -1.581 1 48.06 298 GLU A O 1
ATOM 2325 N N . GLN A 1 299 ? -4.727 -42.75 -1.079 1 53.56 299 GLN A N 1
ATOM 2326 C CA . GLN A 1 299 ? -4.168 -41.656 -1.875 1 53.56 299 GLN A CA 1
ATOM 2327 C C . GLN A 1 299 ? -4.559 -41.781 -3.344 1 53.56 299 GLN A C 1
ATOM 2329 O O . GLN A 1 299 ? -4.07 -42.688 -4.039 1 53.56 299 GLN A O 1
ATOM 2334 N N . PRO A 1 300 ? -5.617 -41.25 -3.617 1 55.66 300 PRO A N 1
ATOM 2335 C CA . PRO A 1 300 ? -6.145 -41.344 -4.98 1 55.66 300 PRO A CA 1
ATOM 2336 C C . PRO A 1 300 ? -5.098 -41 -6.043 1 55.66 300 PRO A C 1
ATOM 2338 O O . PRO A 1 300 ? -5.184 -41.5 -7.176 1 55.66 300 PRO A O 1
ATOM 2341 N N . SER A 1 301 ? -3.99 -40.219 -5.562 1 67.06 301 SER A N 1
ATOM 2342 C CA . SER A 1 301 ? -3.1 -39.875 -6.664 1 67.06 301 SER A CA 1
ATOM 2343 C C . SER A 1 301 ? -1.913 -40.812 -6.746 1 67.06 301 SER A C 1
ATOM 2345 O O . SER A 1 301 ? -1.493 -41.406 -5.738 1 67.06 301 SER A O 1
ATOM 2347 N N . GLY A 1 302 ? -1.646 -41.5 -7.812 1 84.06 302 GLY A N 1
ATOM 2348 C CA . GLY A 1 302 ? -0.465 -42.281 -8.117 1 84.06 302 GLY A CA 1
ATOM 2349 C C . GLY A 1 302 ? 0.834 -41.562 -7.84 1 84.06 302 GLY A C 1
ATOM 2350 O O . GLY A 1 302 ? 1.898 -42.188 -7.77 1 84.06 302 GLY A O 1
ATOM 2351 N N . THR A 1 303 ? 0.783 -40.25 -7.289 1 92.38 303 THR A N 1
ATOM 2352 C CA . THR A 1 303 ? 1.979 -39.438 -7.078 1 92.38 303 THR A CA 1
ATOM 2353 C C . THR A 1 303 ? 2.592 -39.719 -5.711 1 92.38 303 THR A C 1
ATOM 2355 O O . THR A 1 303 ? 1.899 -39.688 -4.691 1 92.38 303 THR A O 1
ATOM 2358 N N . GLN A 1 304 ? 3.875 -39.969 -5.684 1 94.69 304 GLN A N 1
ATOM 2359 C CA . GLN A 1 304 ? 4.551 -40.375 -4.461 1 94.69 304 GLN A CA 1
ATOM 2360 C C . GLN A 1 304 ? 5.496 -39.312 -3.953 1 94.69 304 GLN A C 1
ATOM 2362 O O . GLN A 1 304 ? 5.781 -39.219 -2.756 1 94.69 304 GLN A O 1
ATOM 2367 N N . SER A 1 305 ? 5.957 -38.5 -4.855 1 97.12 305 SER A N 1
ATOM 2368 C CA . SER A 1 305 ? 6.93 -37.5 -4.414 1 97.12 305 SER A CA 1
ATOM 2369 C C . SER A 1 305 ? 6.895 -36.25 -5.305 1 97.12 305 SER A C 1
ATOM 2371 O O . SER A 1 305 ? 6.449 -36.312 -6.453 1 97.12 305 SER A O 1
ATOM 2373 N N . CYS A 1 306 ? 7.246 -35.188 -4.738 1 98.44 306 CYS A N 1
ATOM 2374 C CA . CYS A 1 306 ? 7.461 -33.906 -5.426 1 98.44 306 CYS A CA 1
ATOM 2375 C C . CYS A 1 306 ? 8.836 -33.344 -5.109 1 98.44 306 CYS A C 1
ATOM 2377 O O . CYS A 1 306 ? 9.164 -33.094 -3.943 1 98.44 306 CYS A O 1
ATOM 2379 N N . THR A 1 307 ? 9.641 -33.156 -6.105 1 98.69 307 THR A N 1
ATOM 2380 C CA . THR A 1 307 ? 11.016 -32.688 -5.949 1 98.69 307 THR A CA 1
ATOM 2381 C C . THR A 1 307 ? 11.172 -31.266 -6.465 1 98.69 307 THR A C 1
ATOM 2383 O O . THR A 1 307 ? 10.797 -30.969 -7.602 1 98.69 307 THR A O 1
ATOM 2386 N N . SER A 1 308 ? 11.695 -30.375 -5.605 1 98.75 308 SER A N 1
ATOM 2387 C CA . SER A 1 308 ? 11.875 -28.969 -5.977 1 98.75 308 SER A CA 1
ATOM 2388 C C . SER A 1 308 ? 13.211 -28.75 -6.672 1 98.75 308 SER A C 1
ATOM 2390 O O . SER A 1 308 ? 14.242 -29.266 -6.223 1 98.75 308 SER A O 1
ATOM 2392 N N . ILE A 1 309 ? 13.203 -28.078 -7.777 1 98.81 309 ILE A N 1
ATOM 2393 C CA . ILE A 1 309 ? 14.398 -27.672 -8.516 1 98.81 309 ILE A CA 1
ATOM 2394 C C . ILE A 1 309 ? 14.414 -26.156 -8.688 1 98.81 309 ILE A C 1
ATOM 2396 O O . ILE A 1 309 ? 13.484 -25.578 -9.266 1 98.81 309 ILE A O 1
ATOM 2400 N N . LEU A 1 310 ? 15.445 -25.484 -8.164 1 98.31 310 LEU A N 1
ATOM 2401 C CA . LEU A 1 310 ? 15.586 -24.031 -8.195 1 98.31 310 LEU A CA 1
ATOM 2402 C C . LEU A 1 310 ? 16.531 -23.594 -9.32 1 98.31 310 LEU A C 1
ATOM 2404 O O . LEU A 1 310 ? 17.656 -24.094 -9.414 1 98.31 310 LEU A O 1
ATOM 2408 N N . VAL A 1 311 ? 16.047 -22.781 -10.203 1 97.69 311 VAL A N 1
ATOM 2409 C CA . VAL A 1 311 ? 16.891 -22.266 -11.266 1 97.69 311 VAL A CA 1
ATOM 2410 C C . VAL A 1 311 ? 17.375 -20.859 -10.898 1 97.69 311 VAL A C 1
ATOM 2412 O O . VAL A 1 311 ? 16.781 -20.188 -10.055 1 97.69 311 VAL A O 1
ATOM 2415 N N . CYS A 1 312 ? 18.406 -20.328 -11.547 1 94.38 312 CYS A N 1
ATOM 2416 C CA . CYS A 1 312 ? 19.078 -19.094 -11.172 1 94.38 312 CYS A CA 1
ATOM 2417 C C . CYS A 1 312 ? 18.812 -18 -12.188 1 94.38 312 CYS A C 1
ATOM 2419 O O . CYS A 1 312 ? 19.562 -17.016 -12.266 1 94.38 312 CYS A O 1
ATOM 2421 N N . THR A 1 313 ? 17.797 -18.141 -12.953 1 91.75 313 THR A N 1
ATOM 2422 C CA . THR A 1 313 ? 17.562 -17.234 -14.07 1 91.75 313 THR A CA 1
ATOM 2423 C C . THR A 1 313 ? 16.547 -16.156 -13.695 1 91.75 313 THR A C 1
ATOM 2425 O O . THR A 1 313 ? 16.234 -15.281 -14.5 1 91.75 313 THR A O 1
ATOM 2428 N N . GLY A 1 314 ? 15.984 -16.172 -12.445 1 89.38 314 GLY A N 1
ATOM 2429 C CA . GLY A 1 314 ? 14.945 -15.234 -12.062 1 89.38 314 GLY A CA 1
ATOM 2430 C C . GLY A 1 314 ? 15.203 -14.578 -10.719 1 89.38 314 GLY A C 1
ATOM 2431 O O . GLY A 1 314 ? 16.266 -13.992 -10.5 1 89.38 314 GLY A O 1
ATOM 2432 N N . VAL A 1 315 ? 14.297 -14.672 -9.836 1 84.38 315 VAL A N 1
ATOM 2433 C CA . VAL A 1 315 ? 14.312 -13.984 -8.547 1 84.38 315 VAL A CA 1
ATOM 2434 C C . VAL A 1 315 ? 15.555 -14.398 -7.758 1 84.38 315 VAL A C 1
ATOM 2436 O O . VAL A 1 315 ? 16.219 -13.555 -7.156 1 84.38 315 VAL A O 1
ATOM 2439 N N . TYR A 1 316 ? 15.859 -15.617 -7.781 1 85.69 316 TYR A N 1
ATOM 2440 C CA . TYR A 1 316 ? 17 -16.125 -7.031 1 85.69 316 TYR A CA 1
ATOM 2441 C C . TYR A 1 316 ? 18.297 -15.922 -7.801 1 85.69 316 TYR A C 1
ATOM 2443 O O . TYR A 1 316 ? 18.344 -16.109 -9.023 1 85.69 316 TYR A O 1
ATOM 2451 N N . SER A 1 317 ? 19.219 -15.461 -7.082 1 80.88 317 SER A N 1
ATOM 2452 C CA . SER A 1 317 ? 20.578 -15.383 -7.609 1 80.88 317 SER A CA 1
ATOM 2453 C C . SER A 1 317 ? 21.609 -15.859 -6.582 1 80.88 317 SER A C 1
ATOM 2455 O O . SER A 1 317 ? 21.594 -15.398 -5.438 1 80.88 317 SER A O 1
ATOM 2457 N N . PRO A 1 318 ? 22.422 -16.812 -7.109 1 77.38 318 PRO A N 1
ATOM 2458 C CA . PRO A 1 318 ? 23.438 -17.297 -6.176 1 77.38 318 PRO A CA 1
ATOM 2459 C C . PRO A 1 318 ? 24.359 -16.172 -5.691 1 77.38 318 PRO A C 1
ATOM 2461 O O . PRO A 1 318 ? 24.969 -16.297 -4.617 1 77.38 318 PRO A O 1
ATOM 2464 N N . GLN A 1 319 ? 24.5 -15.18 -6.562 1 69.5 319 GLN A N 1
ATOM 2465 C CA . GLN A 1 319 ? 25.391 -14.086 -6.234 1 69.5 319 GLN A CA 1
ATOM 2466 C C . GLN A 1 319 ? 24.703 -13.062 -5.332 1 69.5 319 GLN A C 1
ATOM 2468 O O . GLN A 1 319 ? 25.328 -12.086 -4.91 1 69.5 319 GLN A O 1
ATOM 2473 N N . GLY A 1 320 ? 23.562 -13.383 -5.074 1 63.34 320 GLY A N 1
ATOM 2474 C CA . GLY A 1 320 ? 22.844 -12.445 -4.23 1 63.34 320 GLY A CA 1
ATOM 2475 C C . GLY A 1 320 ? 23.203 -12.57 -2.76 1 63.34 320 GLY A C 1
ATOM 2476 O O . GLY A 1 320 ? 23.984 -13.438 -2.377 1 63.34 320 GLY A O 1
ATOM 2477 N N . PRO A 1 321 ? 22.75 -11.539 -2.098 1 59.88 321 PRO A N 1
ATOM 2478 C CA . PRO A 1 321 ? 23.078 -11.586 -0.671 1 59.88 321 PRO A CA 1
ATOM 2479 C C . PRO A 1 321 ? 22.656 -12.898 -0.009 1 59.88 321 PRO A C 1
ATOM 2481 O O . PRO A 1 321 ? 21.656 -13.5 -0.406 1 59.88 321 PRO A O 1
ATOM 2484 N N . GLU A 1 322 ? 23.547 -13.523 0.791 1 55.44 322 GLU A N 1
ATOM 2485 C CA . GLU A 1 322 ? 23.297 -14.766 1.523 1 55.44 322 GLU A CA 1
ATOM 2486 C C . GLU A 1 322 ? 22.031 -14.656 2.373 1 55.44 322 GLU A C 1
ATOM 2488 O O . GLU A 1 322 ? 21.203 -15.562 2.383 1 55.44 322 GLU A O 1
ATOM 2493 N N . ALA A 1 323 ? 22.094 -13.602 3.287 1 56.62 323 ALA A N 1
ATOM 2494 C CA . ALA A 1 323 ? 20.984 -13.422 4.215 1 56.62 323 ALA A CA 1
ATOM 2495 C C . ALA A 1 323 ? 19.844 -12.641 3.566 1 56.62 323 ALA A C 1
ATOM 2497 O O . ALA A 1 323 ? 20.031 -11.492 3.164 1 56.62 323 ALA A O 1
ATOM 2498 N N . ARG A 1 324 ? 18.781 -13.492 3.244 1 64.62 324 ARG A N 1
ATOM 2499 C CA . ARG A 1 324 ? 17.641 -12.805 2.658 1 64.62 324 ARG A CA 1
ATOM 2500 C C . ARG A 1 324 ? 16.453 -12.789 3.625 1 64.62 324 ARG A C 1
ATOM 2502 O O . ARG A 1 324 ? 16.141 -13.805 4.242 1 64.62 324 ARG A O 1
ATOM 2509 N N . PRO A 1 325 ? 15.938 -11.602 3.711 1 72.12 325 PRO A N 1
ATOM 2510 C CA . PRO A 1 325 ? 14.711 -11.57 4.516 1 72.12 325 PRO A CA 1
ATOM 2511 C C . PRO A 1 325 ? 13.625 -12.508 3.984 1 72.12 325 PRO A C 1
ATOM 2513 O O . PRO A 1 325 ? 13.609 -12.82 2.791 1 72.12 325 PRO A O 1
ATOM 2516 N N . PHE A 1 326 ? 12.938 -13.008 4.926 1 73 326 PHE A N 1
ATOM 2517 C CA . PHE A 1 326 ? 11.828 -13.883 4.578 1 73 326 PHE A CA 1
ATOM 2518 C C . PHE A 1 326 ? 10.719 -13.102 3.875 1 73 326 PHE A C 1
ATOM 2520 O O . PHE A 1 326 ? 10.07 -12.258 4.484 1 73 326 PHE A O 1
ATOM 2527 N N . HIS A 1 327 ? 10.484 -13.398 2.656 1 81.75 327 HIS A N 1
ATOM 2528 C CA . HIS A 1 327 ? 9.578 -12.641 1.806 1 81.75 327 HIS A CA 1
ATOM 2529 C C . HIS A 1 327 ? 8.25 -13.367 1.623 1 81.75 327 HIS A C 1
ATOM 2531 O O . HIS A 1 327 ? 7.363 -12.875 0.924 1 81.75 327 HIS A O 1
ATOM 2537 N N . SER A 1 328 ? 8.125 -14.461 2.342 1 82.69 328 SER A N 1
ATOM 2538 C CA . SER A 1 328 ? 6.891 -15.211 2.15 1 82.69 328 SER A CA 1
ATOM 2539 C C . SER A 1 328 ? 5.719 -14.539 2.854 1 82.69 328 SER A C 1
ATOM 2541 O O . SER A 1 328 ? 5.914 -13.688 3.723 1 82.69 328 SER A O 1
ATOM 2543 N N . HIS A 1 329 ? 4.555 -14.883 2.367 1 89.62 329 HIS A N 1
ATOM 2544 C CA . HIS A 1 329 ? 3.334 -14.406 3.01 1 89.62 329 HIS A CA 1
ATOM 2545 C C . HIS A 1 329 ? 3.287 -14.82 4.477 1 89.62 329 HIS A C 1
ATOM 2547 O O . HIS A 1 329 ? 3.775 -15.891 4.84 1 89.62 329 HIS A O 1
ATOM 2553 N N . ARG A 1 330 ? 2.662 -14.062 5.219 1 90.75 330 ARG A N 1
ATOM 2554 C CA . ARG A 1 330 ? 2.68 -14.211 6.668 1 90.75 330 ARG A CA 1
ATOM 2555 C C . ARG A 1 330 ? 2.049 -15.539 7.086 1 90.75 330 ARG A C 1
ATOM 2557 O O . ARG A 1 330 ? 2.373 -16.078 8.148 1 90.75 330 ARG A O 1
ATOM 2564 N N . ASP A 1 331 ? 1.104 -16.078 6.398 1 90.62 331 ASP A N 1
ATOM 2565 C CA . ASP A 1 331 ? 0.38 -17.281 6.777 1 90.62 331 ASP A CA 1
ATOM 2566 C C . ASP A 1 331 ? 1.219 -18.531 6.512 1 90.62 331 ASP A C 1
ATOM 2568 O O . ASP A 1 331 ? 0.777 -19.656 6.777 1 90.62 331 ASP A O 1
ATOM 2572 N N . PHE A 1 332 ? 2.459 -18.328 6.047 1 89.38 332 PHE A N 1
ATOM 2573 C CA . PHE A 1 332 ? 3.367 -19.453 5.809 1 89.38 332 PHE A CA 1
ATOM 2574 C C . PHE A 1 332 ? 4.59 -19.359 6.715 1 89.38 332 PHE A C 1
ATOM 2576 O O . PHE A 1 332 ? 5.148 -18.281 6.902 1 89.38 332 PHE A O 1
ATOM 2583 N N . SER A 1 333 ? 4.953 -20.469 7.293 1 83.62 333 SER A N 1
ATOM 2584 C CA . SER A 1 333 ? 6.016 -20.547 8.289 1 83.62 333 SER A CA 1
ATOM 2585 C C . SER A 1 333 ? 7.383 -20.281 7.66 1 83.62 333 SER A C 1
ATOM 2587 O O . SER A 1 333 ? 7.66 -20.766 6.555 1 83.62 333 SER A O 1
ATOM 2589 N N . PRO A 1 334 ? 8.086 -19.531 8.414 1 81.56 334 PRO A N 1
ATOM 2590 C CA . PRO A 1 334 ? 9.477 -19.422 7.969 1 81.56 334 PRO A CA 1
ATOM 2591 C C . PRO A 1 334 ? 10.297 -20.656 8.281 1 81.56 334 PRO A C 1
ATOM 2593 O O . PRO A 1 334 ? 10.539 -20.969 9.453 1 81.56 334 PRO A O 1
ATOM 2596 N N . SER A 1 335 ? 10.281 -21.656 7.559 1 87.06 335 SER A N 1
ATOM 2597 C CA . SER A 1 335 ? 11.023 -22.906 7.738 1 87.06 335 SER A CA 1
ATOM 2598 C C . SER A 1 335 ? 12.188 -23 6.754 1 87.06 335 SER A C 1
ATOM 2600 O O . SER A 1 335 ? 11.977 -23.203 5.555 1 87.06 335 SER A O 1
ATOM 2602 N N . PRO A 1 336 ? 13.305 -22.891 7.297 1 88 336 PRO A N 1
ATOM 2603 C CA . PRO A 1 336 ? 14.461 -22.984 6.402 1 88 336 PRO A CA 1
ATOM 2604 C C . PRO A 1 336 ? 14.469 -24.266 5.582 1 88 336 PRO A C 1
ATOM 2606 O O . PRO A 1 336 ? 14.922 -24.281 4.434 1 88 336 PRO A O 1
ATOM 2609 N N . GLU A 1 337 ? 13.945 -25.344 6.184 1 91.56 337 GLU A N 1
ATOM 2610 C CA . GLU A 1 337 ? 13.914 -26.625 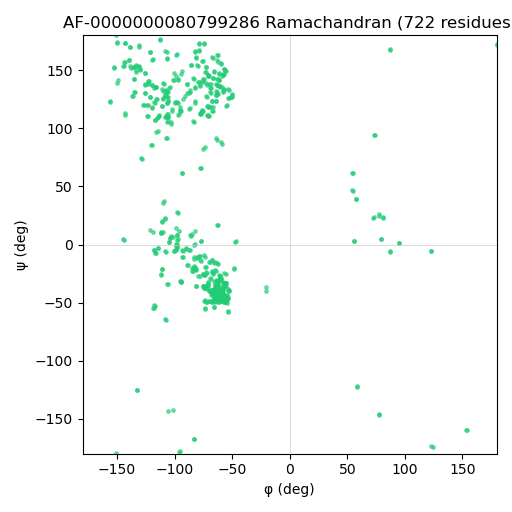5.492 1 91.56 337 GLU A CA 1
ATOM 2611 C C . GLU A 1 337 ? 13.023 -26.562 4.258 1 91.56 337 GLU A C 1
ATOM 2613 O O . GLU A 1 337 ? 13.336 -27.156 3.225 1 91.56 337 GLU A O 1
ATOM 2618 N N . LEU A 1 338 ? 11.953 -25.859 4.363 1 94.69 338 LEU A N 1
ATOM 2619 C CA . LEU A 1 338 ? 10.992 -25.781 3.266 1 94.69 338 LEU A CA 1
ATOM 2620 C C . LEU A 1 338 ? 11.492 -24.828 2.182 1 94.69 338 LEU A C 1
ATOM 2622 O O . LEU A 1 338 ? 10.984 -24.844 1.058 1 94.69 338 LEU A O 1
ATOM 2626 N N . LEU A 1 339 ? 12.516 -24.062 2.531 1 92.94 339 LEU A N 1
ATOM 2627 C CA . LEU A 1 339 ? 13.055 -23.094 1.581 1 92.94 339 LEU A CA 1
ATOM 2628 C C . LEU A 1 339 ? 14.227 -23.703 0.805 1 92.94 339 LEU A C 1
ATOM 2630 O O . LEU A 1 339 ? 14.703 -23.109 -0.164 1 92.94 339 LEU A O 1
ATOM 2634 N N . ARG A 1 340 ? 14.711 -24.859 1.232 1 94.31 340 ARG A N 1
ATOM 2635 C CA . ARG A 1 340 ? 15.859 -25.5 0.598 1 94.31 340 ARG A CA 1
ATOM 2636 C C . ARG A 1 340 ? 15.422 -26.375 -0.574 1 94.31 340 ARG A C 1
ATOM 2638 O O . ARG A 1 340 ? 14.719 -27.375 -0.385 1 94.31 340 ARG A O 1
ATOM 2645 N N . ALA A 1 341 ? 15.875 -26.016 -1.736 1 97.38 341 ALA A N 1
ATOM 2646 C CA . ALA A 1 341 ? 15.562 -26.797 -2.924 1 97.38 341 ALA A CA 1
ATOM 2647 C C . ALA A 1 341 ? 16.312 -28.125 -2.912 1 97.38 341 ALA A C 1
ATOM 2649 O O . ALA A 1 341 ? 17.453 -28.203 -2.428 1 97.38 341 ALA A O 1
ATOM 2650 N N . ALA A 1 342 ? 15.711 -29.125 -3.418 1 98.38 342 ALA A N 1
ATOM 2651 C CA . ALA A 1 342 ? 16.422 -30.391 -3.564 1 98.38 342 ALA A CA 1
ATOM 2652 C C . ALA A 1 342 ? 17.594 -30.266 -4.523 1 98.38 342 ALA A C 1
ATOM 2654 O O . ALA A 1 342 ? 18.641 -30.891 -4.324 1 98.38 342 ALA A O 1
ATOM 2655 N N . TYR A 1 343 ? 17.453 -29.516 -5.598 1 98.44 343 TYR A N 1
ATOM 2656 C CA . TYR A 1 343 ? 18.5 -29.25 -6.57 1 98.44 343 TYR A CA 1
ATOM 2657 C C . TYR A 1 343 ? 18.531 -27.766 -6.953 1 98.44 343 TYR A C 1
ATOM 2659 O O . TYR A 1 343 ? 17.484 -27.125 -7.012 1 98.44 343 TYR A O 1
ATOM 2667 N N . VAL A 1 344 ? 19.656 -27.203 -7.148 1 97.94 344 VAL A N 1
ATOM 2668 C CA . VAL A 1 344 ? 19.859 -25.875 -7.703 1 97.94 344 VAL A CA 1
ATOM 2669 C C . VAL A 1 344 ? 20.641 -25.984 -9.016 1 97.94 344 VAL A C 1
ATOM 2671 O O . VAL A 1 344 ? 21.719 -26.562 -9.055 1 97.94 344 VAL A O 1
ATOM 2674 N N . VAL A 1 345 ? 20.094 -25.5 -10.047 1 98.19 345 VAL A N 1
ATOM 2675 C CA . VAL A 1 345 ? 20.703 -25.578 -11.367 1 98.19 345 VAL A CA 1
ATOM 2676 C C . VAL A 1 345 ? 20.688 -24.188 -12.023 1 98.19 345 VAL A C 1
ATOM 2678 O O . VAL A 1 345 ? 20.031 -23.281 -11.531 1 98.19 345 VAL A O 1
ATOM 2681 N N . GLN A 1 346 ? 21.359 -24.016 -13.125 1 97.12 346 GLN A N 1
ATOM 2682 C CA . GLN A 1 346 ? 21.531 -22.703 -13.727 1 97.12 346 GLN A CA 1
ATOM 2683 C C . GLN A 1 346 ? 20.234 -22.234 -14.391 1 97.12 346 GLN A C 1
ATOM 2685 O O . GLN A 1 346 ? 19.891 -21.047 -14.312 1 97.12 346 GLN A O 1
ATOM 2690 N N . ASP A 1 347 ? 19.703 -23.094 -15.125 1 97.81 347 ASP A N 1
ATOM 2691 C CA . ASP A 1 347 ? 18.516 -22.734 -15.898 1 97.81 347 ASP A CA 1
ATOM 2692 C C . ASP A 1 347 ? 17.625 -23.953 -16.125 1 97.81 347 ASP A C 1
ATOM 2694 O O . ASP A 1 347 ? 17.906 -25.047 -15.625 1 97.81 347 ASP A O 1
ATOM 2698 N N . VAL A 1 348 ? 16.531 -23.766 -16.812 1 98.62 348 VAL A N 1
ATOM 2699 C CA . VAL A 1 348 ? 15.5 -24.797 -16.969 1 98.62 348 VAL A CA 1
ATOM 2700 C C . VAL A 1 348 ? 16.047 -25.922 -17.859 1 98.62 348 VAL A C 1
ATOM 2702 O O . VAL A 1 348 ? 15.648 -27.078 -17.703 1 98.62 348 VAL A O 1
ATOM 2705 N N . ARG A 1 349 ? 16.969 -25.625 -18.781 1 98.56 349 ARG A N 1
ATOM 2706 C CA . ARG A 1 349 ? 17.594 -26.672 -19.578 1 98.56 349 ARG A CA 1
ATOM 2707 C C . ARG A 1 349 ? 18.328 -27.672 -18.688 1 98.56 349 ARG A C 1
ATOM 2709 O O . ARG A 1 349 ? 18.156 -28.875 -18.828 1 98.56 349 ARG A O 1
ATOM 2716 N N . GLU A 1 350 ? 19.094 -27.109 -17.766 1 98.56 350 GLU A N 1
ATOM 2717 C CA . GLU A 1 350 ? 19.812 -27.969 -16.844 1 98.56 350 GLU A CA 1
ATOM 2718 C C . GLU A 1 350 ? 18.859 -28.75 -15.945 1 98.56 350 GLU A C 1
ATOM 2720 O O . GLU A 1 350 ? 19.156 -29.875 -15.555 1 98.56 350 GLU A O 1
ATOM 2725 N N . ALA A 1 351 ? 17.781 -28.141 -15.594 1 98.81 351 ALA A N 1
ATOM 2726 C CA . ALA A 1 351 ? 16.781 -28.828 -14.781 1 98.81 351 ALA A CA 1
ATOM 2727 C C . ALA A 1 351 ? 16.234 -30.047 -15.516 1 98.81 351 ALA A C 1
ATOM 2729 O O . ALA A 1 351 ? 16.141 -31.141 -14.945 1 98.81 351 ALA A O 1
ATOM 2730 N N . VAL A 1 352 ? 15.836 -29.859 -16.75 1 98.69 352 VAL A N 1
ATOM 2731 C CA . VAL A 1 352 ? 15.266 -30.953 -17.547 1 98.69 352 VAL A CA 1
ATOM 2732 C C . VAL A 1 352 ? 16.312 -32.031 -17.766 1 98.69 352 VAL A C 1
ATOM 2734 O O . VAL A 1 352 ? 16.031 -33.219 -17.641 1 98.69 352 VAL A O 1
ATOM 2737 N N . GLN A 1 353 ? 17.578 -31.594 -18.047 1 98.44 353 GLN A N 1
ATOM 2738 C CA . GLN A 1 353 ? 18.656 -32.562 -18.219 1 98.44 353 GLN A CA 1
ATOM 2739 C C . GLN A 1 353 ? 18.859 -33.375 -16.953 1 98.44 353 GLN A C 1
ATOM 2741 O O . GLN A 1 353 ? 19.031 -34.594 -17.031 1 98.44 353 GLN A O 1
ATOM 2746 N N . LEU A 1 354 ? 18.875 -32.688 -15.883 1 98.56 354 LEU A N 1
ATOM 2747 C CA . LEU A 1 354 ? 19.031 -33.375 -14.594 1 98.56 354 LEU A CA 1
ATOM 2748 C C . LEU A 1 354 ? 17.953 -34.406 -14.391 1 98.56 354 LEU A C 1
ATOM 2750 O O . LEU A 1 354 ? 18.25 -35.562 -14.023 1 98.56 354 LEU A O 1
ATOM 2754 N N . VAL A 1 355 ? 16.703 -34.094 -14.586 1 98.5 355 VAL A N 1
ATOM 2755 C CA . VAL A 1 355 ? 15.57 -34.969 -14.336 1 98.5 355 VAL A CA 1
ATOM 2756 C C . VAL A 1 355 ? 15.625 -36.156 -15.289 1 98.5 355 VAL A C 1
ATOM 2758 O O . VAL A 1 355 ? 15.391 -37.312 -14.883 1 98.5 355 VAL A O 1
ATOM 2761 N N . LEU A 1 356 ? 15.883 -35.938 -16.594 1 97.44 356 LEU A N 1
ATOM 2762 C CA . LEU A 1 356 ? 15.984 -37.031 -17.562 1 97.44 356 LEU A CA 1
ATOM 2763 C C . LEU A 1 356 ? 17.078 -38 -17.156 1 97.44 356 LEU A C 1
ATOM 2765 O O . LEU A 1 356 ? 16.906 -39.219 -17.281 1 97.44 356 LEU A O 1
ATOM 2769 N N . SER A 1 357 ? 18.141 -37.406 -16.641 1 97.5 357 SER A N 1
ATOM 2770 C CA . SER A 1 357 ? 19.234 -38.25 -16.156 1 97.5 357 SER A CA 1
ATOM 2771 C C . SER A 1 357 ? 18.781 -39.062 -14.945 1 97.5 357 SER A C 1
ATOM 2773 O O . SER A 1 357 ? 19.031 -40.281 -14.875 1 97.5 357 SER A O 1
ATOM 2775 N N . LEU A 1 358 ? 18.172 -38.438 -13.977 1 97.31 358 LEU A N 1
ATOM 2776 C CA . LEU A 1 358 ? 17.703 -39.094 -12.758 1 97.31 358 LEU A CA 1
ATOM 2777 C C . LEU A 1 358 ? 16.734 -40.219 -13.086 1 97.31 358 LEU A C 1
ATOM 2779 O O . LEU A 1 358 ? 16.703 -41.25 -12.391 1 97.31 358 LEU A O 1
ATOM 2783 N N . GLU A 1 359 ? 15.945 -40.062 -14.156 1 96.69 359 GLU A N 1
ATOM 2784 C CA . GLU A 1 359 ? 14.875 -41 -14.5 1 96.69 359 GLU A CA 1
ATOM 2785 C C . GLU A 1 359 ? 15.336 -42 -15.562 1 96.69 359 GLU A C 1
ATOM 2787 O O . GLU A 1 359 ? 14.539 -42.844 -16.031 1 96.69 359 GLU A O 1
ATOM 2792 N N . GLY A 1 360 ? 16.562 -41.875 -16 1 94.25 360 GLY A N 1
ATOM 2793 C CA . GLY A 1 360 ? 17.141 -42.812 -16.953 1 94.25 360 GLY A CA 1
ATOM 2794 C C . GLY A 1 360 ? 16.688 -42.594 -18.375 1 94.25 360 GLY A C 1
ATOM 2795 O O . GLY A 1 360 ? 16.562 -43.562 -19.156 1 94.25 360 GLY A O 1
ATOM 2796 N N . TRP A 1 361 ? 16.297 -41.438 -18.656 1 92.69 361 TRP A N 1
ATOM 2797 C CA . TRP A 1 361 ? 15.859 -41.062 -20 1 92.69 361 TRP A CA 1
ATOM 2798 C C . TRP A 1 361 ? 16.969 -40.344 -20.766 1 92.69 361 TRP A C 1
ATOM 2800 O O . TRP A 1 361 ? 17.828 -39.719 -20.156 1 92.69 361 TRP A O 1
ATOM 2810 N N . ALA A 1 362 ? 17.062 -40.531 -21.969 1 83.56 362 ALA A N 1
ATOM 2811 C CA . ALA A 1 362 ? 18.031 -39.812 -22.812 1 83.56 362 ALA A CA 1
ATOM 2812 C C . ALA A 1 362 ? 17.578 -38.375 -23.062 1 83.56 362 ALA A C 1
ATOM 2814 O O . ALA A 1 362 ? 16.391 -38.125 -23.266 1 83.56 362 ALA A O 1
ATOM 2815 N N . ALA A 1 363 ? 18.609 -37.5 -23.016 1 75.88 363 ALA A N 1
ATOM 2816 C CA . ALA A 1 363 ? 18.328 -36.125 -23.312 1 75.88 363 ALA A CA 1
ATOM 2817 C C . ALA A 1 363 ? 18.281 -35.875 -24.812 1 75.88 363 ALA A C 1
ATOM 2819 O O . ALA A 1 363 ? 18.938 -36.562 -25.594 1 75.88 363 ALA A O 1
ATOM 2820 N N . MET B 1 1 ? -8.805 47.969 22.859 1 54.75 1 MET B N 1
ATOM 2821 C CA . MET B 1 1 ? -8.883 46.562 23.266 1 54.75 1 MET B CA 1
ATOM 2822 C C . MET B 1 1 ? -7.504 46.031 23.656 1 54.75 1 MET B C 1
ATOM 2824 O O . MET B 1 1 ? -6.488 46.469 23.125 1 54.75 1 MET B O 1
ATOM 2828 N N . SER B 1 2 ? -7.371 45.375 24.828 1 71.19 2 SER B N 1
ATOM 2829 C CA . SER B 1 2 ? -6.102 44.875 25.359 1 71.19 2 SER B CA 1
ATOM 2830 C C . SER B 1 2 ? -5.453 43.906 24.391 1 71.19 2 SER B C 1
ATOM 2832 O O . SER B 1 2 ? -6.145 43.156 23.672 1 71.19 2 SER B O 1
ATOM 2834 N N . ALA B 1 3 ? -4.215 44.125 24.156 1 87.44 3 ALA B N 1
ATOM 2835 C CA . ALA B 1 3 ? -3.438 43.25 23.297 1 87.44 3 ALA B CA 1
ATOM 2836 C C . ALA B 1 3 ? -3.613 41.781 23.703 1 87.44 3 ALA B C 1
ATOM 2838 O O . ALA B 1 3 ? -3.588 41.469 24.891 1 87.44 3 ALA B O 1
ATOM 2839 N N . PRO B 1 4 ? -3.971 40.969 22.719 1 94.31 4 PRO B N 1
ATOM 2840 C CA . PRO B 1 4 ? -4.156 39.562 23.062 1 94.31 4 PRO B CA 1
ATOM 2841 C C . PRO B 1 4 ? -2.875 38.906 23.578 1 94.31 4 PRO B C 1
ATOM 2843 O O . PRO B 1 4 ? -1.783 39.219 23.094 1 94.31 4 PRO B O 1
ATOM 2846 N N . THR B 1 5 ? -2.994 38.062 24.547 1 95.94 5 THR B N 1
ATOM 2847 C CA . THR B 1 5 ? -1.87 37.312 25.094 1 95.94 5 THR B CA 1
ATOM 2848 C C . THR B 1 5 ? -2.008 35.844 24.781 1 95.94 5 THR B C 1
ATOM 2850 O O . THR B 1 5 ? -1.323 35 25.375 1 95.94 5 THR B O 1
ATOM 2853 N N . PHE B 1 6 ? -2.92 35.5 23.969 1 97.56 6 PHE B N 1
ATOM 2854 C CA . PHE B 1 6 ? -3.148 34.125 23.531 1 97.56 6 PHE B CA 1
ATOM 2855 C C . PHE B 1 6 ? -3.475 34.062 22.047 1 97.56 6 PHE B C 1
ATOM 2857 O O . PHE B 1 6 ? -3.764 35.094 21.438 1 97.56 6 PHE B O 1
ATOM 2864 N N . GLY B 1 7 ? -3.283 32.938 21.438 1 97.81 7 GLY B N 1
ATOM 2865 C CA . GLY B 1 7 ? -3.59 32.719 20.031 1 97.81 7 GLY B CA 1
ATOM 2866 C C . GLY B 1 7 ? -4.137 31.312 19.75 1 97.81 7 GLY B C 1
ATOM 2867 O O . GLY B 1 7 ? -4.207 30.484 20.656 1 97.81 7 GLY B O 1
ATOM 2868 N N . PHE B 1 8 ? -4.547 31.141 18.484 1 98.81 8 PHE B N 1
ATOM 2869 C CA . PHE B 1 8 ? -5.16 29.875 18.125 1 98.81 8 PHE B CA 1
ATOM 2870 C C . PHE B 1 8 ? -4.363 29.172 17.031 1 98.81 8 PHE B C 1
ATOM 2872 O O . PHE B 1 8 ? -3.883 29.828 16.094 1 98.81 8 PHE B O 1
ATOM 2879 N N . LEU B 1 9 ? -4.16 27.891 17.125 1 98.88 9 LEU B N 1
ATOM 2880 C CA . LEU B 1 9 ? -3.789 26.969 16.047 1 98.88 9 LEU B CA 1
ATOM 2881 C C . LEU B 1 9 ? -4.961 26.078 15.68 1 98.88 9 LEU B C 1
ATOM 2883 O O . LEU B 1 9 ? -5.332 25.172 16.438 1 98.88 9 LEU B O 1
ATOM 2887 N N . PHE B 1 10 ? -5.523 26.281 14.5 1 98.81 10 PHE B N 1
ATOM 2888 C CA . PHE B 1 10 ? -6.699 25.516 14.102 1 98.81 10 PHE B CA 1
ATOM 2889 C C . PHE B 1 10 ? -6.328 24.469 13.062 1 98.81 10 PHE B C 1
ATOM 2891 O O . PHE B 1 10 ? -5.762 24.781 12.016 1 98.81 10 PHE B O 1
ATOM 2898 N N . ASP B 1 11 ? -6.629 23.188 13.344 1 98.38 11 ASP B N 1
ATOM 2899 C CA . ASP B 1 11 ? -6.742 22.234 12.242 1 98.38 11 ASP B CA 1
ATOM 2900 C C . ASP B 1 11 ? -7.883 22.625 11.297 1 98.38 11 ASP B C 1
ATOM 2902 O O . ASP B 1 11 ? -8.719 23.453 11.641 1 98.38 11 ASP B O 1
ATOM 2906 N N . ILE B 1 12 ? -7.848 22.062 10.117 1 97.56 12 ILE B N 1
ATOM 2907 C CA . ILE B 1 12 ? -8.828 22.484 9.125 1 97.56 12 ILE B CA 1
ATOM 2908 C C . ILE B 1 12 ? -9.859 21.375 8.93 1 97.56 12 ILE B C 1
ATOM 2910 O O . ILE B 1 12 ? -11.008 21.484 9.367 1 97.56 12 ILE B O 1
ATOM 2914 N N . ASP B 1 13 ? -9.461 20.203 8.406 1 94.94 13 ASP B N 1
ATOM 2915 C CA . ASP B 1 13 ? -10.375 19.109 8.094 1 94.94 13 ASP B CA 1
ATOM 2916 C C . ASP B 1 13 ? -10.969 18.516 9.367 1 94.94 13 ASP B C 1
ATOM 2918 O O . ASP B 1 13 ? -10.242 18.109 10.266 1 94.94 13 ASP B O 1
ATOM 2922 N N . GLY B 1 14 ? -12.273 18.516 9.43 1 94.69 14 GLY B N 1
ATOM 2923 C CA . GLY B 1 14 ? -12.953 17.969 10.586 1 94.69 14 GLY B CA 1
ATOM 2924 C C . GLY B 1 14 ? -13.133 18.984 11.703 1 94.69 14 GLY B C 1
ATOM 2925 O O . GLY B 1 14 ? -13.805 18.703 12.703 1 94.69 14 GLY B O 1
ATOM 2926 N N . VAL B 1 15 ? -12.547 20.141 11.523 1 97.69 15 VAL B N 1
ATOM 2927 C CA . VAL B 1 15 ? -12.625 21.188 12.531 1 97.69 15 VAL B CA 1
ATOM 2928 C C . VAL B 1 15 ? -13.344 22.406 11.961 1 97.69 15 VAL B C 1
ATOM 2930 O O . VAL B 1 15 ? -14.32 22.891 12.547 1 97.69 15 VAL B O 1
ATOM 2933 N N . LEU B 1 16 ? -12.875 22.859 10.836 1 98 16 LEU B N 1
ATOM 2934 C CA . LEU B 1 16 ? -13.438 24.031 10.188 1 98 16 LEU B CA 1
ATOM 2935 C C . LEU B 1 16 ? -14.273 23.641 8.977 1 98 16 LEU B C 1
ATOM 2937 O O . LEU B 1 16 ? -15.25 24.312 8.633 1 98 16 LEU B O 1
ATOM 2941 N N . VAL B 1 17 ? -13.805 22.578 8.328 1 94.62 17 VAL B N 1
ATOM 2942 C CA . VAL B 1 17 ? -14.422 22.172 7.074 1 94.62 17 VAL B CA 1
ATOM 2943 C C . VAL B 1 17 ? -14.664 20.656 7.09 1 94.62 17 VAL B C 1
ATOM 2945 O O . VAL B 1 17 ? -13.961 19.922 7.773 1 94.62 17 VAL B O 1
ATOM 2948 N N . ARG B 1 18 ? -15.664 20.234 6.441 1 89.5 18 ARG B N 1
ATOM 2949 C CA . ARG B 1 18 ? -15.93 18.844 6.055 1 89.5 18 ARG B CA 1
ATOM 2950 C C . ARG B 1 18 ? -16.094 18.719 4.547 1 89.5 18 ARG B C 1
ATOM 2952 O O . ARG B 1 18 ? -17.125 19.094 3.994 1 89.5 18 ARG B O 1
ATOM 2959 N N . GLY B 1 19 ? -15.086 18.062 3.939 1 83.94 19 GLY B N 1
ATOM 2960 C CA . GLY B 1 19 ? -15.094 18.109 2.486 1 83.94 19 GLY B CA 1
ATOM 2961 C C . GLY B 1 19 ? -15.039 19.516 1.936 1 83.94 19 GLY B C 1
ATOM 2962 O O . GLY B 1 19 ? -14.156 20.297 2.291 1 83.94 19 GLY B O 1
ATOM 2963 N N . HIS B 1 20 ? -16.047 19.875 1.133 1 84.06 20 HIS B N 1
ATOM 2964 C CA . HIS B 1 20 ? -16.078 21.188 0.504 1 84.06 20 HIS B CA 1
ATOM 2965 C C . HIS B 1 20 ? -16.969 22.156 1.288 1 84.06 20 HIS B C 1
ATOM 2967 O O . HIS B 1 20 ? -17.109 23.312 0.905 1 84.06 20 HIS B O 1
ATOM 2973 N N . LYS B 1 21 ? -17.375 21.734 2.389 1 89.56 21 LYS B N 1
ATOM 2974 C CA . LYS B 1 21 ? -18.344 22.547 3.119 1 89.56 21 LYS B CA 1
ATOM 2975 C C . LYS B 1 21 ? -17.766 23.031 4.445 1 89.56 21 LYS B C 1
ATOM 2977 O O . LYS B 1 21 ? -17.141 22.25 5.176 1 89.56 21 LYS B O 1
ATOM 2982 N N . VAL B 1 22 ? -18.016 24.281 4.668 1 95.12 22 VAL B N 1
ATOM 2983 C CA . VAL B 1 22 ? -17.641 24.828 5.965 1 95.12 22 VAL B CA 1
ATOM 2984 C C . VAL B 1 22 ? -18.578 24.297 7.051 1 95.12 22 VAL B C 1
ATOM 2986 O O . VAL B 1 22 ? -19.766 24.125 6.816 1 95.12 22 VAL B O 1
ATOM 2989 N N . ILE B 1 23 ? -18.031 23.938 8.172 1 95.25 23 ILE B N 1
ATOM 2990 C CA . ILE B 1 23 ? -18.844 23.562 9.32 1 95.25 23 ILE B CA 1
ATOM 2991 C C . ILE B 1 23 ? -19.516 24.797 9.906 1 95.25 23 ILE B C 1
ATOM 2993 O O . ILE B 1 23 ? -18.844 25.797 10.219 1 95.25 23 ILE B O 1
ATOM 2997 N N . PRO B 1 24 ? -20.781 24.797 10.078 1 96.56 24 PRO B N 1
ATOM 2998 C CA . PRO B 1 24 ? -21.5 25.984 10.547 1 96.56 24 PRO B CA 1
ATOM 2999 C C . PRO B 1 24 ? -20.906 26.562 11.836 1 96.56 24 PRO B C 1
ATOM 3001 O O . PRO B 1 24 ? -20.781 27.781 11.969 1 96.56 24 PRO B O 1
ATOM 3004 N N . ALA B 1 25 ? -20.516 25.688 12.703 1 97.62 25 ALA B N 1
ATOM 3005 C CA . ALA B 1 25 ? -19.922 26.125 13.961 1 97.62 25 ALA B CA 1
ATOM 3006 C C . ALA B 1 25 ? -18.641 26.938 13.727 1 97.62 25 ALA B C 1
ATOM 3008 O O . ALA B 1 25 ? -18.312 27.812 14.516 1 97.62 25 ALA B O 1
ATOM 3009 N N . ALA B 1 26 ? -17.984 26.656 12.648 1 98.25 26 ALA B N 1
ATOM 3010 C CA . ALA B 1 26 ? -16.766 27.391 12.328 1 98.25 26 ALA B CA 1
ATOM 3011 C C . ALA B 1 26 ? -17.062 28.859 11.984 1 98.25 26 ALA B C 1
ATOM 3013 O O . ALA B 1 26 ? -16.328 29.75 12.375 1 98.25 26 ALA B O 1
ATOM 3014 N N . LEU B 1 27 ? -18.125 29.062 11.273 1 97.38 27 LEU B N 1
ATOM 3015 C CA . LEU B 1 27 ? -18.531 30.422 10.945 1 97.38 27 LEU B CA 1
ATOM 3016 C C . LEU B 1 27 ? -18.859 31.203 12.211 1 97.38 27 LEU B C 1
ATOM 3018 O O . LEU B 1 27 ? -18.469 32.375 12.344 1 97.38 27 LEU B O 1
ATOM 3022 N N . GLU B 1 28 ? -19.547 30.547 13.062 1 97.5 28 GLU B N 1
ATOM 3023 C CA . GLU B 1 28 ? -19.891 31.188 14.328 1 97.5 28 GLU B CA 1
ATOM 3024 C C . GLU B 1 28 ? -18.641 31.484 15.148 1 97.5 28 GLU B C 1
ATOM 3026 O O . GLU B 1 28 ? -18.531 32.562 15.75 1 97.5 28 GLU B O 1
ATOM 3031 N N . ALA B 1 29 ? -17.781 30.547 15.195 1 98.12 29 ALA B N 1
ATOM 3032 C CA . ALA B 1 29 ? -16.531 30.719 15.93 1 98.12 29 ALA B CA 1
ATOM 3033 C C . ALA B 1 29 ? -15.75 31.938 15.414 1 98.12 29 ALA B C 1
ATOM 3035 O O . ALA B 1 29 ? -15.273 32.75 16.203 1 98.12 29 ALA B O 1
ATOM 3036 N N . PHE B 1 30 ? -15.625 32.094 14.133 1 97.5 30 PHE B N 1
ATOM 3037 C CA . PHE B 1 30 ? -14.805 33.156 13.562 1 97.5 30 PHE B CA 1
ATOM 3038 C C . PHE B 1 30 ? -15.508 34.5 13.68 1 97.5 30 PHE B C 1
ATOM 3040 O O . PHE B 1 30 ? -14.852 35.531 13.75 1 97.5 30 PHE B O 1
ATOM 3047 N N . ARG B 1 31 ? -16.828 34.5 13.758 1 95.81 31 ARG B N 1
ATOM 3048 C CA . ARG B 1 31 ? -17.531 35.75 14.078 1 95.81 31 ARG B CA 1
ATOM 3049 C C . ARG B 1 31 ? -17.141 36.25 15.461 1 95.81 31 ARG B C 1
ATOM 3051 O O . ARG B 1 31 ? -17.062 37.469 15.672 1 95.81 31 ARG B O 1
ATOM 3058 N N . MET B 1 32 ? -16.922 35.312 16.328 1 96.38 32 MET B N 1
ATOM 3059 C CA . MET B 1 32 ? -16.531 35.688 17.688 1 96.38 32 MET B CA 1
ATOM 3060 C C . MET B 1 32 ? -15.102 36.219 17.719 1 96.38 32 MET B C 1
ATOM 3062 O O . MET B 1 32 ? -14.727 36.969 18.609 1 96.38 32 MET B O 1
ATOM 3066 N N . LEU B 1 33 ? -14.32 35.812 16.75 1 96.81 33 LEU B N 1
ATOM 3067 C CA . LEU B 1 33 ? -12.898 36.156 16.75 1 96.81 33 LEU B CA 1
ATOM 3068 C C . LEU B 1 33 ? -12.641 37.438 15.961 1 96.81 33 LEU B C 1
ATOM 3070 O O . LEU B 1 33 ? -11.508 37.938 15.938 1 96.81 33 LEU B O 1
ATOM 3074 N N . LEU B 1 34 ? -13.641 37.938 15.352 1 94.75 34 LEU B N 1
ATOM 3075 C CA . LEU B 1 34 ? -13.484 39.125 14.539 1 94.75 34 LEU B CA 1
ATOM 3076 C C . LEU B 1 34 ? -13.961 40.375 15.297 1 94.75 34 LEU B C 1
ATOM 3078 O O . LEU B 1 34 ? -14.945 40.312 16.031 1 94.75 34 LEU B O 1
ATOM 3082 N N . GLY B 1 35 ? -13.242 41.438 15.102 1 89.12 35 GLY B N 1
ATOM 3083 C CA . GLY B 1 35 ? -13.633 42.75 15.641 1 89.12 35 GLY B CA 1
ATOM 3084 C C . GLY B 1 35 ? -14.633 43.469 14.766 1 89.12 35 GLY B C 1
ATOM 3085 O O . GLY B 1 35 ? -15.203 42.875 13.844 1 89.12 35 GLY B O 1
ATOM 3086 N N . ALA B 1 36 ? -14.766 44.75 15.125 1 86.44 36 ALA B N 1
ATOM 3087 C CA . ALA B 1 36 ? -15.766 45.594 14.461 1 86.44 36 ALA B CA 1
ATOM 3088 C C . ALA B 1 36 ? -15.438 45.75 12.984 1 86.44 36 ALA B C 1
ATOM 3090 O O . ALA B 1 36 ? -16.344 45.875 12.148 1 86.44 36 ALA B O 1
ATOM 3091 N N . GLN B 1 37 ? -14.258 45.812 12.633 1 87.38 37 GLN B N 1
ATOM 3092 C CA . GLN B 1 37 ? -13.844 46 11.25 1 87.38 37 GLN B CA 1
ATOM 3093 C C . GLN B 1 37 ? -13.523 44.688 10.57 1 87.38 37 GLN B C 1
ATOM 3095 O O . GLN B 1 37 ? -12.789 44.656 9.586 1 87.38 37 GLN B O 1
ATOM 3100 N N . ARG B 1 38 ? -13.867 43.562 11.188 1 89.31 38 ARG B N 1
ATOM 3101 C CA . ARG B 1 38 ? -13.742 42.219 10.641 1 89.31 38 ARG B CA 1
ATOM 3102 C C . ARG B 1 38 ? -12.281 41.781 10.602 1 89.31 38 ARG B C 1
ATOM 3104 O O . ARG B 1 38 ? -11.867 41.031 9.703 1 89.31 38 ARG B O 1
ATOM 3111 N N . GLN B 1 39 ? -11.547 42.406 11.453 1 90.25 39 GLN B N 1
ATOM 3112 C CA . GLN B 1 39 ? -10.172 41.969 11.656 1 90.25 39 GLN B CA 1
ATOM 3113 C C . GLN B 1 39 ? -10.07 41 12.828 1 90.25 39 GLN B C 1
ATOM 3115 O O . GLN B 1 39 ? -10.836 41.094 13.789 1 90.25 39 GLN B O 1
ATOM 3120 N N . LEU B 1 40 ? -9.188 40.094 12.742 1 94.31 40 LEU B N 1
ATOM 3121 C CA . LEU B 1 40 ? -8.992 39.125 13.828 1 94.31 40 LEU B CA 1
ATOM 3122 C C . LEU B 1 40 ? -8.562 39.844 15.102 1 94.31 40 LEU B C 1
ATOM 3124 O O . LEU B 1 40 ? -7.672 40.688 15.078 1 94.31 40 LEU B O 1
ATOM 3128 N N . ARG B 1 41 ? -9.148 39.438 16.234 1 94.12 41 ARG B N 1
ATOM 3129 C CA . ARG B 1 41 ? -8.867 40.031 17.531 1 94.12 41 ARG B CA 1
ATOM 3130 C C . ARG B 1 41 ? -7.695 39.344 18.219 1 94.12 41 ARG B C 1
ATOM 3132 O O . ARG B 1 41 ? -7.117 39.875 19.172 1 94.12 41 ARG B O 1
ATOM 3139 N N . VAL B 1 42 ? -7.371 38.219 17.797 1 96.19 42 VAL B N 1
ATOM 3140 C CA . VAL B 1 42 ? -6.277 37.438 18.328 1 96.19 42 VAL B CA 1
ATOM 3141 C C . VAL B 1 42 ? -5.516 36.781 17.172 1 96.19 42 VAL B C 1
ATOM 3143 O O . VAL B 1 42 ? -6.055 36.625 16.078 1 96.19 42 VAL B O 1
ATOM 3146 N N . PRO B 1 43 ? -4.203 36.469 17.359 1 97 43 PRO B N 1
ATOM 3147 C CA . PRO B 1 43 ? -3.496 35.75 16.281 1 97 43 PRO B CA 1
ATOM 3148 C C . PRO B 1 43 ? -4.051 34.375 16.031 1 97 43 PRO B C 1
ATOM 3150 O O . PRO B 1 43 ? -4.402 33.656 16.969 1 97 43 PRO B O 1
ATOM 3153 N N . VAL B 1 44 ? -4.172 34.031 14.742 1 98.44 44 VAL B N 1
ATOM 3154 C CA . VAL B 1 44 ? -4.73 32.75 14.312 1 98.44 44 VAL B CA 1
ATOM 3155 C C . VAL B 1 44 ? -3.857 32.156 13.219 1 98.44 44 VAL B C 1
ATOM 3157 O O . VAL B 1 44 ? -3.488 32.844 12.258 1 98.44 44 VAL B O 1
ATOM 3160 N N . VAL B 1 45 ? -3.529 30.922 13.391 1 98.62 45 VAL B N 1
ATOM 3161 C CA . VAL B 1 45 ? -2.836 30.156 12.367 1 98.62 45 VAL B CA 1
ATOM 3162 C C . VAL B 1 45 ? -3.613 28.875 12.07 1 98.62 45 VAL B C 1
ATOM 3164 O O . VAL B 1 45 ? -4.195 28.266 12.977 1 98.62 45 VAL B O 1
ATOM 3167 N N . PHE B 1 46 ? -3.701 28.547 10.789 1 98.75 46 PHE B N 1
ATOM 3168 C CA . PHE B 1 46 ? -4.316 27.297 10.344 1 98.75 46 PHE B CA 1
ATOM 3169 C C . PHE B 1 46 ? -3.256 26.234 10.102 1 98.75 46 PHE B C 1
ATOM 3171 O O . PHE B 1 46 ? -2.428 26.375 9.195 1 98.75 46 PHE B O 1
ATOM 3178 N N . LEU B 1 47 ? -3.271 25.266 10.914 1 98.38 47 LEU B N 1
ATOM 3179 C CA . LEU B 1 47 ? -2.289 24.188 10.898 1 98.38 47 LEU B CA 1
ATOM 3180 C C . LEU B 1 47 ? -2.891 22.906 10.328 1 98.38 47 LEU B C 1
ATOM 3182 O O . LEU B 1 47 ? -3.654 22.219 11.008 1 98.38 47 LEU B O 1
ATOM 3186 N N . THR B 1 48 ? -2.543 22.516 9.086 1 97.44 48 THR B N 1
ATOM 3187 C CA . THR B 1 48 ? -3.174 21.406 8.398 1 97.44 48 THR B CA 1
ATOM 3188 C C . THR B 1 48 ? -2.125 20.391 7.926 1 97.44 48 THR B C 1
ATOM 3190 O O . THR B 1 48 ? -0.975 20.766 7.68 1 97.44 48 THR B O 1
ATOM 3193 N N . ASN B 1 49 ? -2.441 19.125 7.891 1 96.69 49 ASN B N 1
ATOM 3194 C CA . ASN B 1 49 ? -1.577 18.125 7.281 1 96.69 49 ASN B CA 1
ATOM 3195 C C . ASN B 1 49 ? -1.835 18 5.781 1 96.69 49 ASN B C 1
ATOM 3197 O O . ASN B 1 49 ? -1.228 17.156 5.113 1 96.69 49 ASN B O 1
ATOM 3201 N N . ALA B 1 50 ? -2.641 18.906 5.297 1 94.5 50 ALA B N 1
ATOM 3202 C CA . ALA B 1 50 ? -2.789 18.953 3.844 1 94.5 50 ALA B CA 1
ATOM 3203 C C . ALA B 1 50 ? -1.518 19.484 3.182 1 94.5 50 ALA B C 1
ATOM 3205 O O . ALA B 1 50 ? -0.777 20.266 3.779 1 94.5 50 ALA B O 1
ATOM 3206 N N . GLY B 1 51 ? -1.244 18.938 1.968 1 94.5 51 GLY B N 1
ATOM 3207 C CA . GLY B 1 51 ? -0.065 19.406 1.254 1 94.5 51 GLY B CA 1
ATOM 3208 C C . GLY B 1 51 ? -0.259 19.453 -0.25 1 94.5 51 GLY B C 1
ATOM 3209 O O . GLY B 1 51 ? 0.644 19.859 -0.985 1 94.5 51 GLY B O 1
ATOM 3210 N N . ASN B 1 52 ? -1.434 19.188 -0.769 1 95.69 52 ASN B N 1
ATOM 3211 C CA . ASN B 1 52 ? -1.654 19.078 -2.207 1 95.69 52 ASN B CA 1
ATOM 3212 C C . ASN B 1 52 ? -2.213 20.375 -2.781 1 95.69 52 ASN B C 1
ATOM 3214 O O . ASN B 1 52 ? -2.992 20.359 -3.736 1 95.69 52 ASN B O 1
ATOM 3218 N N . VAL B 1 53 ? -1.923 21.484 -2.197 1 96.25 53 VAL B N 1
ATOM 3219 C CA . VAL B 1 53 ? -2.426 22.797 -2.574 1 96.25 53 VAL B CA 1
ATOM 3220 C C . VAL B 1 53 ? -1.342 23.859 -2.35 1 96.25 53 VAL B C 1
ATOM 3222 O O . VAL B 1 53 ? -0.432 23.656 -1.541 1 96.25 53 VAL B O 1
ATOM 3225 N N . LEU B 1 54 ? -1.437 24.906 -3.088 1 97.38 54 LEU B N 1
ATOM 3226 C CA . LEU B 1 54 ? -0.551 26.047 -2.824 1 97.38 54 LEU B CA 1
ATOM 3227 C C . LEU B 1 54 ? -1.001 26.812 -1.585 1 97.38 54 LEU B C 1
ATOM 3229 O O . LEU B 1 54 ? -2.201 26.984 -1.356 1 97.38 54 LEU B O 1
ATOM 3233 N N . GLN B 1 55 ? 0.004 27.25 -0.86 1 97.19 55 GLN B N 1
ATOM 3234 C CA . GLN B 1 55 ? -0.253 27.969 0.376 1 97.19 55 GLN B CA 1
ATOM 3235 C C . GLN B 1 55 ? -1.184 29.156 0.132 1 97.19 55 GLN B C 1
ATOM 3237 O O . GLN B 1 55 ? -2.141 29.375 0.879 1 97.19 55 GLN B O 1
ATOM 3242 N N . ASP B 1 56 ? -0.956 29.906 -0.927 1 97.81 56 ASP B N 1
ATOM 3243 C CA . ASP B 1 56 ? -1.766 31.078 -1.271 1 97.81 56 ASP B CA 1
ATOM 3244 C C . ASP B 1 56 ? -3.193 30.672 -1.626 1 97.81 56 ASP B C 1
ATOM 3246 O O . ASP B 1 56 ? -4.152 31.328 -1.225 1 97.81 56 ASP B O 1
ATOM 3250 N N . GLN B 1 57 ? -3.275 29.641 -2.371 1 97.44 57 GLN B N 1
ATOM 3251 C CA . GLN B 1 57 ? -4.594 29.156 -2.773 1 97.44 57 GLN B CA 1
ATOM 3252 C C . GLN B 1 57 ? -5.398 28.688 -1.565 1 97.44 57 GLN B C 1
ATOM 3254 O O . GLN B 1 57 ? -6.605 28.938 -1.485 1 97.44 57 GLN B O 1
ATOM 3259 N N . LYS B 1 58 ? -4.746 28.031 -0.691 1 97.12 58 LYS B N 1
ATOM 3260 C CA . LYS B 1 58 ? -5.441 27.562 0.506 1 97.12 58 LYS B CA 1
ATOM 3261 C C . LYS B 1 58 ? -5.914 28.734 1.356 1 97.12 58 LYS B C 1
ATOM 3263 O O . LYS B 1 58 ? -7.008 28.703 1.928 1 97.12 58 LYS B O 1
ATOM 3268 N N . ALA B 1 59 ? -5.094 29.75 1.465 1 98.12 59 ALA B N 1
ATOM 3269 C CA . ALA B 1 59 ? -5.48 30.953 2.191 1 98.12 59 ALA B CA 1
ATOM 3270 C C . ALA B 1 59 ? -6.73 31.578 1.583 1 98.12 59 ALA B C 1
ATOM 3272 O O . ALA B 1 59 ? -7.645 31.984 2.307 1 98.12 59 ALA B O 1
ATOM 3273 N N . GLN B 1 60 ? -6.754 31.625 0.286 1 98.12 60 GLN B N 1
ATOM 3274 C CA . GLN B 1 60 ? -7.906 32.188 -0.414 1 98.12 60 GLN B CA 1
ATOM 3275 C C . GLN B 1 60 ? -9.156 31.344 -0.167 1 98.12 60 GLN B C 1
ATOM 3277 O O . GLN B 1 60 ? -10.242 31.891 0.071 1 98.12 60 GLN B O 1
ATOM 3282 N N . GLU B 1 61 ? -8.961 30.078 -0.255 1 96.44 61 GLU B N 1
ATOM 3283 C CA . GLU B 1 61 ? -10.078 29.172 -0.009 1 96.44 61 GLU B CA 1
ATOM 3284 C C . GLU B 1 61 ? -10.641 29.359 1.397 1 96.44 61 GLU B C 1
ATOM 3286 O O . GLU B 1 61 ? -11.859 29.438 1.579 1 96.44 61 GLU B O 1
ATOM 3291 N N . LEU B 1 62 ? -9.773 29.391 2.369 1 97.25 62 LEU B N 1
ATOM 3292 C CA . LEU B 1 62 ? -10.195 29.547 3.756 1 97.25 62 LEU B CA 1
ATOM 3293 C C . LEU B 1 62 ? -10.859 30.906 3.973 1 97.25 62 LEU B C 1
ATOM 3295 O O . LEU B 1 62 ? -11.836 31.016 4.719 1 97.25 62 LEU B O 1
ATOM 3299 N N . SER B 1 63 ? -10.289 31.953 3.338 1 97.62 63 SER B N 1
ATOM 3300 C CA . SER B 1 63 ? -10.891 33.281 3.439 1 97.62 63 SER B CA 1
ATOM 3301 C C . SER B 1 63 ? -12.344 33.281 2.986 1 97.62 63 SER B C 1
ATOM 3303 O O . SER B 1 63 ? -13.211 33.844 3.646 1 97.62 63 SER B O 1
ATOM 3305 N N . ALA B 1 64 ? -12.523 32.594 1.868 1 96.75 64 ALA B N 1
ATOM 3306 C CA . ALA B 1 64 ? -13.875 32.531 1.309 1 96.75 64 ALA B CA 1
ATOM 3307 C C . ALA B 1 64 ? -14.797 31.703 2.211 1 96.75 64 ALA B C 1
ATOM 3309 O O . ALA B 1 64 ? -15.945 32.094 2.438 1 96.75 64 ALA B O 1
ATOM 3310 N N . LEU B 1 65 ? -14.344 30.641 2.734 1 95.69 65 LEU B N 1
ATOM 3311 C CA . LEU B 1 65 ? -15.156 29.719 3.518 1 95.69 65 LEU B CA 1
ATOM 3312 C C . LEU B 1 65 ? -15.516 30.312 4.871 1 95.69 65 LEU B C 1
ATOM 3314 O O . LEU B 1 65 ? -16.625 30.125 5.367 1 95.69 65 LEU B O 1
ATOM 3318 N N . LEU B 1 66 ? -14.57 31.047 5.477 1 96.44 66 LEU B N 1
ATOM 3319 C CA . LEU B 1 66 ? -14.734 31.516 6.852 1 96.44 66 LEU B CA 1
ATOM 3320 C C . LEU B 1 66 ? -15.211 32.969 6.883 1 96.44 66 LEU B C 1
ATOM 3322 O O . LEU B 1 66 ? -15.484 33.5 7.957 1 96.44 66 LEU B O 1
ATOM 3326 N N . ASP B 1 67 ? -15.305 33.594 5.703 1 93.62 67 ASP B N 1
ATOM 3327 C CA . ASP B 1 67 ? -15.688 35 5.594 1 93.62 67 ASP B CA 1
ATOM 3328 C C . ASP B 1 67 ? -14.781 35.875 6.449 1 93.62 67 ASP B C 1
ATOM 3330 O O . ASP B 1 67 ? -15.266 36.656 7.258 1 93.62 67 ASP B O 1
ATOM 3334 N N . CYS B 1 68 ? -13.578 35.625 6.348 1 94.38 68 CYS B N 1
ATOM 3335 C CA . CYS B 1 68 ? -12.5 36.344 7.047 1 94.38 68 CYS B CA 1
ATOM 3336 C C . CYS B 1 68 ? -11.227 36.344 6.219 1 94.38 68 CYS B C 1
ATOM 3338 O O . CYS B 1 68 ? -10.906 35.344 5.562 1 94.38 68 CYS B O 1
ATOM 3340 N N . GLU B 1 69 ? -10.531 37.469 6.25 1 95.25 69 GLU B N 1
ATOM 3341 C CA . GLU B 1 69 ? -9.281 37.5 5.5 1 95.25 69 GLU B CA 1
ATOM 3342 C C . GLU B 1 69 ? -8.242 36.594 6.125 1 95.25 69 GLU B C 1
ATOM 3344 O O . GLU B 1 69 ? -7.898 36.719 7.301 1 95.25 69 GLU B O 1
ATOM 3349 N N . VAL B 1 70 ? -7.809 35.625 5.402 1 97.12 70 VAL B N 1
ATOM 3350 C CA . VAL B 1 70 ? -6.73 34.719 5.793 1 97.12 70 VAL B CA 1
ATOM 3351 C C . VAL B 1 70 ? -5.508 34.969 4.91 1 97.12 70 VAL B C 1
ATOM 3353 O O . VAL B 1 70 ? -5.59 34.844 3.684 1 97.12 70 VAL B O 1
ATOM 3356 N N . LEU B 1 71 ? -4.414 35.344 5.504 1 97.38 71 LEU B N 1
ATOM 3357 C CA . LEU B 1 71 ? -3.178 35.562 4.758 1 97.38 71 LEU B CA 1
ATOM 3358 C C . LEU B 1 71 ? -2.406 34.25 4.578 1 97.38 71 LEU B C 1
ATOM 3360 O O . LEU B 1 71 ? -2.525 33.344 5.398 1 97.38 71 LEU B O 1
ATOM 3364 N N . PRO B 1 72 ? -1.595 34.188 3.516 1 97.25 72 PRO B N 1
ATOM 3365 C CA . PRO B 1 72 ? -0.849 32.938 3.24 1 97.25 72 PRO B CA 1
ATOM 3366 C C . PRO B 1 72 ? 0.042 32.531 4.406 1 97.25 72 PRO B C 1
ATOM 3368 O O . PRO B 1 72 ? 0.183 31.328 4.676 1 97.25 72 PRO B O 1
ATOM 3371 N N . ASP B 1 73 ? 0.607 33.438 5.094 1 95.88 73 ASP B N 1
ATOM 3372 C CA . ASP B 1 73 ? 1.541 33.094 6.16 1 95.88 73 ASP B CA 1
ATOM 3373 C C . ASP B 1 73 ? 0.801 32.531 7.383 1 95.88 73 ASP B C 1
ATOM 3375 O O . ASP B 1 73 ? 1.42 32 8.305 1 95.88 73 ASP B O 1
ATOM 3379 N N . GLN B 1 74 ? -0.556 32.656 7.375 1 97.81 74 GLN B N 1
ATOM 3380 C CA . GLN B 1 74 ? -1.366 32.062 8.438 1 97.81 74 GLN B CA 1
ATOM 3381 C C . GLN B 1 74 ? -1.63 30.594 8.164 1 97.81 74 GLN B C 1
ATOM 3383 O O . GLN B 1 74 ? -2.111 29.875 9.047 1 97.81 74 GLN B O 1
ATOM 3388 N N . VAL B 1 75 ? -1.312 30.156 6.965 1 98.44 75 VAL B N 1
ATOM 3389 C CA . VAL B 1 75 ? -1.575 28.781 6.574 1 98.44 75 VAL B CA 1
ATOM 3390 C C . VAL B 1 75 ? -0.281 27.969 6.633 1 98.44 75 VAL B C 1
ATOM 3392 O O . VAL B 1 75 ? 0.671 28.25 5.902 1 98.44 75 VAL B O 1
ATOM 3395 N N . ILE B 1 76 ? -0.288 27.031 7.516 1 98.38 76 ILE B N 1
ATOM 3396 C CA . ILE B 1 76 ? 0.838 26.109 7.617 1 98.38 76 ILE B CA 1
ATOM 3397 C C . ILE B 1 76 ? 0.443 24.734 7.051 1 98.38 76 ILE B C 1
ATOM 3399 O O . ILE B 1 76 ? -0.365 24.031 7.648 1 98.38 76 ILE B O 1
ATOM 3403 N N . LEU B 1 77 ? 1.028 24.438 5.91 1 98.19 77 LEU B N 1
ATOM 3404 C CA . LEU B 1 77 ? 0.832 23.141 5.289 1 98.19 77 LEU B CA 1
ATOM 3405 C C . LEU B 1 77 ? 1.76 22.094 5.91 1 98.19 77 LEU B C 1
ATOM 3407 O O . LEU B 1 77 ? 2.711 22.453 6.613 1 98.19 77 LEU B O 1
ATOM 3411 N N . SER B 1 78 ? 1.468 20.828 5.629 1 98.19 78 SER B N 1
ATOM 3412 C CA . SER B 1 78 ? 2.232 19.75 6.242 1 98.19 78 SER B CA 1
ATOM 3413 C C . SER B 1 78 ? 3.721 19.875 5.938 1 98.19 78 SER B C 1
ATOM 3415 O O . SER B 1 78 ? 4.562 19.562 6.785 1 98.19 78 SER B O 1
ATOM 3417 N N . HIS B 1 79 ? 4.07 20.391 4.754 1 98.38 79 HIS B N 1
ATOM 3418 C CA . HIS B 1 79 ? 5.461 20.406 4.305 1 98.38 79 HIS B CA 1
ATOM 3419 C C . HIS B 1 79 ? 6.113 21.75 4.566 1 98.38 79 HIS B C 1
ATOM 3421 O O . HIS B 1 79 ? 7.312 21.922 4.328 1 98.38 79 HIS B O 1
ATOM 3427 N N . SER B 1 80 ? 5.375 22.766 5.117 1 98.19 80 SER B N 1
ATOM 3428 C CA . SER B 1 80 ? 5.875 24.125 5.277 1 98.19 80 SER B CA 1
ATOM 3429 C C . SER B 1 80 ? 7.203 24.141 6.027 1 98.19 80 SER B C 1
ATOM 3431 O O . SER B 1 80 ? 8.133 24.859 5.637 1 98.19 80 SER B O 1
ATOM 3433 N N . PRO B 1 81 ? 7.41 23.297 7.094 1 97.75 81 PRO B N 1
ATOM 3434 C CA . PRO B 1 81 ? 8.656 23.375 7.859 1 97.75 81 PRO B CA 1
ATOM 3435 C C . PRO B 1 81 ? 9.867 22.891 7.07 1 97.75 81 PRO B C 1
ATOM 3437 O O . PRO B 1 81 ? 11.008 23.141 7.469 1 97.75 81 PRO B O 1
ATOM 3440 N N . LEU B 1 82 ? 9.656 22.188 5.961 1 98.25 82 LEU B N 1
ATOM 3441 C CA . LEU B 1 82 ? 10.766 21.688 5.152 1 98.25 82 LEU B CA 1
ATOM 3442 C C . LEU B 1 82 ? 11.523 22.844 4.504 1 98.25 82 LEU B C 1
ATOM 3444 O O . LEU B 1 82 ? 12.633 22.672 4.004 1 98.25 82 LEU B O 1
ATOM 3448 N N . LYS B 1 83 ? 10.938 24.031 4.539 1 97.19 83 LYS B N 1
ATOM 3449 C CA . LYS B 1 83 ? 11.641 25.234 4.109 1 97.19 83 LYS B CA 1
ATOM 3450 C C . LYS B 1 83 ? 12.938 25.438 4.891 1 97.19 83 LYS B C 1
ATOM 3452 O O . LYS B 1 83 ? 13.883 26.047 4.395 1 97.19 83 LYS B O 1
ATOM 3457 N N . LEU B 1 84 ? 13.016 24.891 6.074 1 96.75 84 LEU B N 1
ATOM 3458 C CA . LEU B 1 84 ? 14.156 25.078 6.961 1 96.75 84 LEU B CA 1
ATOM 3459 C C . LEU B 1 84 ? 15.219 24 6.719 1 96.75 84 LEU B C 1
ATOM 3461 O O . LEU B 1 84 ? 16.297 24.031 7.324 1 96.75 84 LEU B O 1
ATOM 3465 N N . PHE B 1 85 ? 14.977 23.016 5.84 1 97.38 85 PHE B N 1
ATOM 3466 C CA . PHE B 1 85 ? 15.906 21.922 5.57 1 97.38 85 PHE B CA 1
ATOM 3467 C C . PHE B 1 85 ? 16.797 22.25 4.379 1 97.38 85 PHE B C 1
ATOM 3469 O O . PHE B 1 85 ? 16.875 21.469 3.426 1 97.38 85 PHE B O 1
ATOM 3476 N N . SER B 1 86 ? 17.578 23.328 4.523 1 97.94 86 SER B N 1
ATOM 3477 C CA . SER B 1 86 ? 18.328 23.922 3.418 1 97.94 86 SER B CA 1
ATOM 3478 C C . SER B 1 86 ? 19.438 22.984 2.939 1 97.94 86 SER B C 1
ATOM 3480 O O . SER B 1 86 ? 19.844 23.047 1.781 1 97.94 86 SER B O 1
ATOM 3482 N N . GLN B 1 87 ? 19.891 22.078 3.762 1 97.88 87 GLN B N 1
ATOM 3483 C CA . GLN B 1 87 ? 20.969 21.156 3.398 1 97.88 87 GLN B CA 1
ATOM 3484 C C . GLN B 1 87 ? 20.531 20.219 2.285 1 97.88 87 GLN B C 1
ATOM 3486 O O . GLN B 1 87 ? 21.359 19.609 1.602 1 97.88 87 GLN B O 1
ATOM 3491 N N . TYR B 1 88 ? 19.25 20.094 2.008 1 98.19 88 TYR B N 1
ATOM 3492 C CA . TYR B 1 88 ? 18.75 19.188 0.98 1 98.19 88 TYR B CA 1
ATOM 3493 C C . TYR B 1 88 ? 18.266 19.953 -0.242 1 98.19 88 TYR B C 1
ATOM 3495 O O . TYR B 1 88 ? 17.922 19.359 -1.264 1 98.19 88 TYR B O 1
ATOM 3503 N N . HIS B 1 89 ? 18.234 21.297 -0.189 1 98.5 89 HIS B N 1
ATOM 3504 C CA . HIS B 1 89 ? 17.578 22.125 -1.198 1 98.5 89 HIS B CA 1
ATOM 3505 C C . HIS B 1 89 ? 18.297 22.016 -2.541 1 98.5 89 HIS B C 1
ATOM 3507 O O . HIS B 1 89 ? 17.672 22.156 -3.594 1 98.5 89 HIS B O 1
ATOM 3513 N N . ASN B 1 90 ? 19.578 21.688 -2.562 1 98.06 90 ASN B N 1
ATOM 3514 C CA . ASN B 1 90 ? 20.328 21.609 -3.811 1 98.06 90 ASN B CA 1
ATOM 3515 C C . ASN B 1 90 ? 20.578 20.156 -4.227 1 98.06 90 ASN B C 1
ATOM 3517 O O . ASN B 1 90 ? 21.281 19.906 -5.211 1 98.06 90 ASN B O 1
ATOM 3521 N N . ARG B 1 91 ? 20.062 19.234 -3.463 1 98.25 91 ARG B N 1
ATOM 3522 C CA . ARG B 1 91 ? 20.141 17.828 -3.828 1 98.25 91 ARG B CA 1
ATOM 3523 C C . ARG B 1 91 ? 19.031 17.453 -4.797 1 98.25 91 ARG B C 1
ATOM 3525 O O . ARG B 1 91 ? 17.938 18.016 -4.742 1 98.25 91 ARG B O 1
ATOM 3532 N N . ARG B 1 92 ? 19.344 16.594 -5.738 1 98.31 92 ARG B N 1
ATOM 3533 C CA . ARG B 1 92 ? 18.297 16.094 -6.633 1 98.31 92 ARG B CA 1
ATOM 3534 C C . ARG B 1 92 ? 17.344 15.156 -5.898 1 98.31 92 ARG B C 1
ATOM 3536 O O . ARG B 1 92 ? 17.719 14.031 -5.559 1 98.31 92 ARG B O 1
ATOM 3543 N N . MET B 1 93 ? 16.141 15.586 -5.695 1 98.88 93 MET B N 1
ATOM 3544 C CA . MET B 1 93 ? 15.188 14.852 -4.875 1 98.88 93 MET B CA 1
ATOM 3545 C C . MET B 1 93 ? 14.102 14.219 -5.742 1 98.88 93 MET B C 1
ATOM 3547 O O . MET B 1 93 ? 13.531 14.883 -6.609 1 98.88 93 MET B O 1
ATOM 3551 N N . LEU B 1 94 ? 13.852 12.922 -5.582 1 98.81 94 LEU B N 1
ATOM 3552 C CA . LEU B 1 94 ? 12.617 12.344 -6.09 1 98.81 94 LEU B CA 1
ATOM 3553 C C . LEU B 1 94 ? 11.422 12.812 -5.273 1 98.81 94 LEU B C 1
ATOM 3555 O O . LEU B 1 94 ? 11.359 12.578 -4.066 1 98.81 94 LEU B O 1
ATOM 3559 N N . VAL B 1 95 ? 10.508 13.5 -5.93 1 98.75 95 VAL B N 1
ATOM 3560 C CA . VAL B 1 95 ? 9.375 14.062 -5.203 1 98.75 95 VAL B CA 1
ATOM 3561 C C . VAL B 1 95 ? 8.117 13.258 -5.504 1 98.75 95 VAL B C 1
ATOM 3563 O O . VAL B 1 95 ? 7.863 12.891 -6.652 1 98.75 95 VAL B O 1
ATOM 3566 N N . SER B 1 96 ? 7.398 12.883 -4.457 1 98.56 96 SER B N 1
ATOM 3567 C CA . SER B 1 96 ? 6.152 12.133 -4.574 1 98.56 96 SER B CA 1
ATOM 3568 C C . SER B 1 96 ? 4.996 12.867 -3.904 1 98.56 96 SER B C 1
ATOM 3570 O O . SER B 1 96 ? 5.168 13.461 -2.836 1 98.56 96 SER B O 1
ATOM 3572 N N . GLY B 1 97 ? 3.809 12.906 -4.414 1 97.94 97 GLY B N 1
ATOM 3573 C CA . GLY B 1 97 ? 2.607 13.586 -3.961 1 97.94 97 GLY B CA 1
ATOM 3574 C C . GLY B 1 97 ? 1.645 13.914 -5.09 1 97.94 97 GLY B C 1
ATOM 3575 O O . GLY B 1 97 ? 1.629 13.227 -6.113 1 97.94 97 GLY B O 1
ATOM 3576 N N . GLN B 1 98 ? 0.74 14.891 -4.832 1 97.25 98 GLN B N 1
ATOM 3577 C CA . GLN B 1 98 ? -0.243 15.32 -5.82 1 97.25 98 GLN B CA 1
ATOM 3578 C C . GLN B 1 98 ? -0.407 16.844 -5.812 1 97.25 98 GLN B C 1
ATOM 3580 O O . GLN B 1 98 ? 0.05 17.516 -4.887 1 97.25 98 GLN B O 1
ATOM 3585 N N . GLY B 1 99 ? -1.156 17.312 -6.867 1 96.69 99 GLY B N 1
ATOM 3586 C CA . GLY B 1 99 ? -1.399 18.75 -6.98 1 96.69 99 GLY B CA 1
ATOM 3587 C C . GLY B 1 99 ? -0.208 19.516 -7.527 1 96.69 99 GLY B C 1
ATOM 3588 O O . GLY B 1 99 ? 0.457 19.062 -8.461 1 96.69 99 GLY B O 1
ATOM 3589 N N . PRO B 1 100 ? -0.05 20.734 -7.031 1 97.62 100 PRO B N 1
ATOM 3590 C CA . PRO B 1 100 ? 1.108 21.516 -7.469 1 97.62 100 PRO B CA 1
ATOM 3591 C C . PRO B 1 100 ? 2.402 21.094 -6.781 1 97.62 100 PRO B C 1
ATOM 3593 O O . PRO B 1 100 ? 3.033 21.891 -6.09 1 97.62 100 PRO B O 1
ATOM 3596 N N . LEU B 1 101 ? 2.756 19.922 -7.086 1 97.62 101 LEU B N 1
ATOM 3597 C CA . LEU B 1 101 ? 3.812 19.203 -6.379 1 97.62 101 LEU B CA 1
ATOM 3598 C C . LEU B 1 101 ? 5.164 19.875 -6.598 1 97.62 101 LEU B C 1
ATOM 3600 O O . LEU B 1 101 ? 5.863 20.203 -5.637 1 97.62 101 LEU B O 1
ATOM 3604 N N . VAL B 1 102 ? 5.535 20.078 -7.836 1 98.25 102 VAL B N 1
ATOM 3605 C CA . VAL B 1 102 ? 6.824 20.656 -8.188 1 98.25 102 VAL B CA 1
ATOM 3606 C C . VAL B 1 102 ? 6.875 22.125 -7.738 1 98.25 102 VAL B C 1
ATOM 3608 O O . VAL B 1 102 ? 7.891 22.578 -7.203 1 98.25 102 VAL B O 1
ATOM 3611 N N . GLU B 1 103 ? 5.762 22.781 -7.91 1 98.06 103 GLU B N 1
ATOM 3612 C CA . GLU B 1 103 ? 5.672 24.172 -7.477 1 98.06 103 GLU B CA 1
ATOM 3613 C C . GLU B 1 103 ? 5.855 24.297 -5.965 1 98.06 103 GLU B C 1
ATOM 3615 O O . GLU B 1 103 ? 6.578 25.172 -5.492 1 98.06 103 GLU B O 1
ATOM 3620 N N . ASN B 1 104 ? 5.223 23.438 -5.234 1 98.12 104 ASN B N 1
ATOM 3621 C CA . ASN B 1 104 ? 5.379 23.438 -3.781 1 98.12 104 ASN B CA 1
ATOM 3622 C C . ASN B 1 104 ? 6.816 23.141 -3.373 1 98.12 104 ASN B C 1
ATOM 3624 O O . ASN B 1 104 ? 7.371 23.812 -2.504 1 98.12 104 ASN B O 1
ATOM 3628 N N . ALA B 1 105 ? 7.43 22.141 -4.012 1 98.56 105 ALA B N 1
ATOM 3629 C CA . ALA B 1 105 ? 8.812 21.781 -3.689 1 98.56 105 ALA B CA 1
ATOM 3630 C C . ALA B 1 105 ? 9.75 22.969 -3.945 1 98.56 105 ALA B C 1
ATOM 3632 O O . ALA B 1 105 ? 10.602 23.281 -3.111 1 98.56 105 ALA B O 1
ATOM 3633 N N . ARG B 1 106 ? 9.539 23.625 -5.039 1 98.12 106 ARG B N 1
ATOM 3634 C CA . ARG B 1 106 ? 10.383 24.766 -5.391 1 98.12 106 ARG B CA 1
ATOM 3635 C C . ARG B 1 106 ? 10.164 25.922 -4.426 1 98.12 106 ARG B C 1
ATOM 3637 O O . ARG B 1 106 ? 11.109 26.609 -4.047 1 98.12 106 ARG B O 1
ATOM 3644 N N . ALA B 1 107 ? 8.898 26.125 -4.086 1 97.06 107 ALA B N 1
ATOM 3645 C CA . ALA B 1 107 ? 8.57 27.188 -3.143 1 97.06 107 ALA B CA 1
ATOM 3646 C C . ALA B 1 107 ? 9.242 26.953 -1.79 1 97.06 107 ALA B C 1
ATOM 3648 O O . ALA B 1 107 ? 9.57 27.906 -1.078 1 97.06 107 ALA B O 1
ATOM 3649 N N . LEU B 1 108 ? 9.508 25.719 -1.463 1 97.62 108 LEU B N 1
ATOM 3650 C CA . LEU B 1 108 ? 10.164 25.375 -0.208 1 97.62 108 LEU B CA 1
ATOM 3651 C C . LEU B 1 108 ? 11.672 25.547 -0.314 1 97.62 108 LEU B C 1
ATOM 3653 O O . LEU B 1 108 ? 12.367 25.594 0.703 1 97.62 108 LEU B O 1
ATOM 3657 N N . GLY B 1 109 ? 12.211 25.547 -1.533 1 98.38 109 GLY B N 1
ATOM 3658 C CA . GLY B 1 109 ? 13.641 25.75 -1.735 1 98.38 109 GLY B CA 1
ATOM 3659 C C . GLY B 1 109 ? 14.297 24.609 -2.494 1 98.38 109 GLY B C 1
ATOM 3660 O O . GLY B 1 109 ? 15.453 24.719 -2.898 1 98.38 109 GLY B O 1
ATOM 3661 N N . PHE B 1 110 ? 13.555 23.547 -2.768 1 98.62 110 PHE B N 1
ATOM 3662 C CA . PHE B 1 110 ? 14.125 22.406 -3.479 1 98.62 110 PHE B CA 1
ATOM 3663 C C . PHE B 1 110 ? 14.266 22.703 -4.965 1 98.62 110 PHE B C 1
ATOM 3665 O O . PHE B 1 110 ? 13.266 22.734 -5.691 1 98.62 110 PHE B O 1
ATOM 3672 N N . GLN B 1 111 ? 15.461 22.75 -5.41 1 97.19 111 GLN B N 1
ATOM 3673 C CA . GLN B 1 111 ? 15.727 23.297 -6.734 1 97.19 111 GLN B CA 1
ATOM 3674 C C . GLN B 1 111 ? 15.789 22.188 -7.785 1 97.19 111 GLN B C 1
ATOM 3676 O O . GLN B 1 111 ? 15.492 22.422 -8.961 1 97.19 111 GLN B O 1
ATOM 3681 N N . LYS B 1 112 ? 16.219 21.062 -7.414 1 97.75 112 LYS B N 1
ATOM 3682 C CA . LYS B 1 112 ? 16.359 19.922 -8.32 1 97.75 112 LYS B CA 1
ATOM 3683 C C . LYS B 1 112 ? 15.406 18.797 -7.949 1 97.75 112 LYS B C 1
ATOM 3685 O O . LYS B 1 112 ? 15.719 17.953 -7.098 1 97.75 112 LYS B O 1
ATOM 3690 N N . VAL B 1 113 ? 14.297 18.766 -8.641 1 98.19 113 VAL B N 1
ATOM 3691 C CA . VAL B 1 113 ? 13.312 17.75 -8.289 1 98.19 113 VAL B CA 1
ATOM 3692 C C . VAL B 1 113 ? 12.984 16.891 -9.516 1 98.19 113 VAL B C 1
ATOM 3694 O O . VAL B 1 113 ? 12.969 17.391 -10.641 1 98.19 113 VAL B O 1
ATOM 3697 N N . VAL B 1 114 ? 12.875 15.617 -9.305 1 98.19 114 VAL B N 1
ATOM 3698 C CA . VAL B 1 114 ? 12.406 14.648 -10.289 1 98.19 114 VAL B CA 1
ATOM 3699 C C . VAL B 1 114 ? 11.094 14.023 -9.812 1 98.19 114 VAL B C 1
ATOM 3701 O O . VAL B 1 114 ? 11 13.547 -8.68 1 98.19 114 VAL B O 1
ATOM 3704 N N . THR B 1 115 ? 10.047 14.086 -10.633 1 98.44 115 THR B N 1
ATOM 3705 C CA . THR B 1 115 ? 8.773 13.5 -10.234 1 98.44 115 THR B CA 1
ATOM 3706 C C . THR B 1 115 ? 8.766 11.992 -10.484 1 98.44 115 THR B C 1
ATOM 3708 O O . THR B 1 115 ? 9.562 11.484 -11.266 1 98.44 115 THR B O 1
ATOM 3711 N N . VAL B 1 116 ? 7.871 11.312 -9.836 1 98.38 116 VAL B N 1
ATOM 3712 C CA . VAL B 1 116 ? 7.684 9.875 -10.031 1 98.38 116 VAL B CA 1
ATOM 3713 C C . VAL B 1 116 ? 7.348 9.594 -11.5 1 98.38 116 VAL B C 1
ATOM 3715 O O . VAL B 1 116 ? 7.836 8.625 -12.078 1 98.38 116 VAL B O 1
ATOM 3718 N N . GLU B 1 117 ? 6.559 10.477 -12.062 1 97.62 117 GLU B N 1
ATOM 3719 C CA . GLU B 1 117 ? 6.176 10.312 -13.461 1 97.62 117 GLU B CA 1
ATOM 3720 C C . GLU B 1 117 ? 7.387 10.445 -14.383 1 97.62 117 GLU B C 1
ATOM 3722 O O . GLU B 1 117 ? 7.527 9.688 -15.344 1 97.62 117 GLU B O 1
ATOM 3727 N N . GLU B 1 118 ? 8.203 11.406 -14.125 1 97 118 GLU B N 1
ATOM 3728 C CA . GLU B 1 118 ? 9.414 11.578 -14.922 1 97 118 GLU B CA 1
ATOM 3729 C C . GLU B 1 118 ? 10.312 10.352 -14.828 1 97 118 GLU B C 1
ATOM 3731 O O . GLU B 1 118 ? 10.883 9.914 -15.836 1 97 118 GLU B O 1
ATOM 3736 N N . LEU B 1 119 ? 10.453 9.852 -13.641 1 96.62 119 LEU B N 1
ATOM 3737 C CA . LEU B 1 119 ? 11.258 8.656 -13.438 1 96.62 119 LEU B CA 1
ATOM 3738 C C . LEU B 1 119 ? 10.656 7.461 -14.172 1 96.62 119 LEU B C 1
ATOM 3740 O O . LEU B 1 119 ? 11.383 6.691 -14.812 1 96.62 119 LEU B O 1
ATOM 3744 N N . ARG B 1 120 ? 9.383 7.289 -14.086 1 95.75 120 ARG B N 1
ATOM 3745 C CA . ARG B 1 120 ? 8.68 6.207 -14.773 1 95.75 120 ARG B CA 1
ATOM 3746 C C . ARG B 1 120 ? 8.922 6.262 -16.281 1 95.75 120 ARG B C 1
ATOM 3748 O O . ARG B 1 120 ? 9.156 5.23 -16.906 1 95.75 120 ARG B O 1
ATOM 3755 N N . VAL B 1 121 ? 8.789 7.469 -16.812 1 94.38 121 VAL B N 1
ATOM 3756 C CA . VAL B 1 121 ? 8.961 7.66 -18.25 1 94.38 121 VAL B CA 1
ATOM 3757 C C . VAL B 1 121 ? 10.398 7.344 -18.641 1 94.38 121 VAL B C 1
ATOM 3759 O O . VAL B 1 121 ? 10.648 6.754 -19.703 1 94.38 121 VAL B O 1
ATOM 3762 N N . ALA B 1 122 ? 11.297 7.699 -17.766 1 93.88 122 ALA B N 1
ATOM 3763 C CA . ALA B 1 122 ? 12.711 7.469 -18.062 1 93.88 122 ALA B CA 1
ATOM 3764 C C . ALA B 1 122 ? 13.047 5.98 -18 1 93.88 122 ALA B C 1
ATOM 3766 O O . ALA B 1 122 ? 13.922 5.508 -18.734 1 93.88 122 ALA B O 1
ATOM 3767 N N . PHE B 1 123 ? 12.453 5.23 -17.125 1 93.38 123 PHE B N 1
ATOM 3768 C CA . PHE B 1 123 ? 12.703 3.807 -16.938 1 93.38 123 PHE B CA 1
ATOM 3769 C C . PHE B 1 123 ? 11.406 3.016 -16.969 1 93.38 123 PHE B C 1
ATOM 3771 O O . PHE B 1 123 ? 10.992 2.451 -15.945 1 93.38 123 PHE B O 1
ATOM 3778 N N . PRO B 1 124 ? 10.82 2.844 -18.094 1 92.56 124 PRO B N 1
ATOM 3779 C CA . PRO B 1 124 ? 9.477 2.262 -18.188 1 92.56 124 PRO B CA 1
ATOM 3780 C C . PRO B 1 124 ? 9.43 0.816 -17.703 1 92.56 124 PRO B C 1
ATOM 3782 O O . PRO B 1 124 ? 8.375 0.34 -17.266 1 92.56 124 PRO B O 1
ATOM 3785 N N . VAL B 1 125 ? 10.555 0.063 -17.688 1 92.38 125 VAL B N 1
ATOM 3786 C CA . VAL B 1 125 ? 10.562 -1.346 -17.297 1 92.38 125 VAL B CA 1
ATOM 3787 C C . VAL B 1 125 ? 10.492 -1.47 -15.781 1 92.38 125 VAL B C 1
ATOM 3789 O O . VAL B 1 125 ? 10.273 -2.561 -15.25 1 92.38 125 VAL B O 1
ATOM 3792 N N . LEU B 1 126 ? 10.648 -0.287 -15.062 1 93.5 126 LEU B N 1
ATOM 3793 C CA . LEU B 1 126 ? 10.617 -0.322 -13.602 1 93.5 126 LEU B CA 1
ATOM 3794 C C . LEU B 1 126 ? 9.188 -0.309 -13.086 1 93.5 126 LEU B C 1
ATOM 3796 O O . LEU B 1 126 ? 8.93 -0.632 -11.922 1 93.5 126 LEU B O 1
ATOM 3800 N N . ASP B 1 127 ? 8.266 0.129 -13.852 1 94.44 127 ASP B N 1
ATOM 3801 C CA . ASP B 1 127 ? 6.859 0.218 -13.477 1 94.44 127 ASP B CA 1
ATOM 3802 C C . ASP B 1 127 ? 6.031 -0.853 -14.188 1 94.44 127 ASP B C 1
ATOM 3804 O O . ASP B 1 127 ? 5.391 -0.577 -15.203 1 94.44 127 ASP B O 1
ATOM 3808 N N . MET B 1 128 ? 5.887 -1.994 -13.531 1 94.31 128 MET B N 1
ATOM 3809 C CA . MET B 1 128 ? 5.395 -3.148 -14.273 1 94.31 128 MET B CA 1
ATOM 3810 C C . MET B 1 128 ? 4.062 -3.633 -13.703 1 94.31 128 MET B C 1
ATOM 3812 O O . MET B 1 128 ? 3.436 -4.535 -14.266 1 94.31 128 MET B O 1
ATOM 3816 N N . VAL B 1 129 ? 3.598 -3.053 -12.609 1 95.81 129 VAL B N 1
ATOM 3817 C CA . VAL B 1 129 ? 2.365 -3.549 -12.008 1 95.81 129 VAL B CA 1
ATOM 3818 C C . VAL B 1 129 ? 1.189 -3.291 -12.945 1 95.81 129 VAL B C 1
ATOM 3820 O O . VAL B 1 129 ? 0.337 -4.164 -13.141 1 95.81 129 VAL B O 1
ATOM 3823 N N . ASP B 1 130 ? 1.168 -2.137 -13.539 1 96.38 130 ASP B N 1
ATOM 3824 C CA . ASP B 1 130 ? 0.076 -1.779 -14.438 1 96.38 130 ASP B CA 1
ATOM 3825 C C . ASP B 1 130 ? 0.248 -2.447 -15.805 1 96.38 130 ASP B C 1
ATOM 3827 O O . ASP B 1 130 ? 1.113 -2.055 -16.594 1 96.38 130 ASP B O 1
ATOM 3831 N N . LEU B 1 131 ? -0.581 -3.318 -16.125 1 93.75 131 LEU B N 1
ATOM 3832 C CA . LEU B 1 131 ? -0.519 -4.074 -17.359 1 93.75 131 LEU B CA 1
ATOM 3833 C C . LEU B 1 131 ? -0.55 -3.141 -18.578 1 93.75 131 LEU B C 1
ATOM 3835 O O . LEU B 1 131 ? 0.144 -3.377 -19.562 1 93.75 131 LEU B O 1
ATOM 3839 N N . GLU B 1 132 ? -1.32 -2.148 -18.469 1 94.19 132 GLU B N 1
ATOM 3840 C CA . GLU B 1 132 ? -1.534 -1.256 -19.594 1 94.19 132 GLU B CA 1
ATOM 3841 C C . GLU B 1 132 ? -0.31 -0.382 -19.844 1 94.19 132 GLU B C 1
ATOM 3843 O O . GLU B 1 132 ? -0.129 0.139 -20.953 1 94.19 132 GLU B O 1
ATOM 3848 N N . ARG B 1 133 ? 0.513 -0.263 -18.875 1 93.56 133 ARG B N 1
ATOM 3849 C CA . ARG B 1 133 ? 1.664 0.626 -18.984 1 93.56 133 ARG B CA 1
ATOM 3850 C C . ARG B 1 133 ? 2.936 -0.158 -19.297 1 93.56 133 ARG B C 1
ATOM 3852 O O . ARG B 1 133 ? 3.998 0.429 -19.516 1 93.56 133 ARG B O 1
ATOM 3859 N N . ARG B 1 134 ? 2.826 -1.484 -19.312 1 92.62 134 ARG B N 1
ATOM 3860 C CA . ARG B 1 134 ? 4.004 -2.285 -19.625 1 92.62 134 ARG B CA 1
ATOM 3861 C C . ARG B 1 134 ? 4.477 -2.014 -21.047 1 92.62 134 ARG B C 1
ATOM 3863 O O . ARG B 1 134 ? 3.674 -1.985 -21.984 1 92.62 134 ARG B O 1
ATOM 3870 N N . PRO B 1 135 ? 5.773 -1.791 -21.141 1 90.62 135 PRO B N 1
ATOM 3871 C CA . PRO B 1 135 ? 6.273 -1.605 -22.5 1 90.62 135 PRO B CA 1
ATOM 3872 C C . PRO B 1 135 ? 6.062 -2.836 -23.375 1 90.62 135 PRO B C 1
ATOM 3874 O O . PRO B 1 135 ? 6.176 -3.967 -22.906 1 90.62 135 PRO B O 1
ATOM 3877 N N . LYS B 1 136 ? 5.832 -2.594 -24.656 1 85.19 136 LYS B N 1
ATOM 3878 C CA . LYS B 1 136 ? 5.613 -3.674 -25.609 1 85.19 136 LYS B CA 1
ATOM 3879 C C . LYS B 1 1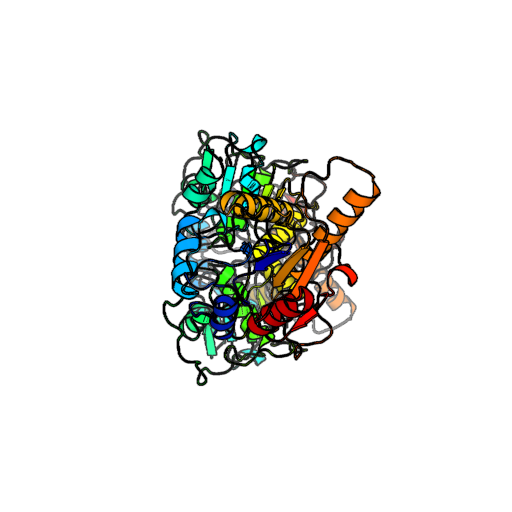36 ? 6.941 -4.223 -26.125 1 85.19 136 LYS B C 1
ATOM 3881 O O . LYS B 1 136 ? 6.992 -5.332 -26.656 1 85.19 136 LYS B O 1
ATOM 3886 N N . THR B 1 137 ? 7.898 -3.338 -26 1 84.44 137 THR B N 1
ATOM 3887 C CA . THR B 1 137 ? 9.266 -3.729 -26.344 1 84.44 137 THR B CA 1
ATOM 3888 C C . THR B 1 137 ? 10.234 -3.326 -25.234 1 84.44 137 THR B C 1
ATOM 3890 O O . THR B 1 137 ? 9.922 -2.455 -24.406 1 84.44 137 THR B O 1
ATOM 3893 N N . THR B 1 138 ? 11.336 -4.062 -25.141 1 79.5 138 THR B N 1
ATOM 3894 C CA . THR B 1 138 ? 12.32 -3.721 -24.125 1 79.5 138 THR B CA 1
ATOM 3895 C C . THR B 1 138 ? 13.117 -2.482 -24.531 1 79.5 138 THR B C 1
ATOM 3897 O O . THR B 1 138 ? 13.859 -2.51 -25.516 1 79.5 138 THR B O 1
ATOM 3900 N N . PRO B 1 139 ? 12.922 -1.455 -23.75 1 81.75 139 PRO B N 1
ATOM 3901 C CA . PRO B 1 139 ? 13.719 -0.27 -24.078 1 81.75 139 PRO B CA 1
ATOM 3902 C C . PRO B 1 139 ? 15.195 -0.432 -23.719 1 81.75 139 PRO B C 1
ATOM 3904 O O . PRO B 1 139 ? 15.531 -1.235 -22.844 1 81.75 139 PRO B O 1
ATOM 3907 N N . PRO B 1 140 ? 16.078 0.271 -24.438 1 78.75 140 PRO B N 1
ATOM 3908 C CA . PRO B 1 140 ? 17.484 0.225 -24.047 1 78.75 140 PRO B CA 1
ATOM 3909 C C . PRO B 1 140 ? 17.734 0.795 -22.656 1 78.75 140 PRO B C 1
ATOM 3911 O O . PRO B 1 140 ? 17.016 1.703 -22.219 1 78.75 140 PRO B O 1
ATOM 3914 N N . PRO B 1 141 ? 18.656 0.108 -22.016 1 75.56 141 PRO B N 1
ATOM 3915 C CA . PRO B 1 141 ? 18.984 0.665 -20.703 1 75.56 141 PRO B CA 1
ATOM 3916 C C . PRO B 1 141 ? 19.453 2.119 -20.781 1 75.56 141 PRO B C 1
ATOM 3918 O O . PRO B 1 141 ? 20.125 2.51 -21.734 1 75.56 141 PRO B O 1
ATOM 3921 N N . ARG B 1 142 ? 18.891 2.93 -19.891 1 80.69 142 ARG B N 1
ATOM 3922 C CA . ARG B 1 142 ? 19.312 4.32 -19.781 1 80.69 142 ARG B CA 1
ATOM 3923 C C . ARG B 1 142 ? 20.406 4.484 -18.734 1 80.69 142 ARG B C 1
ATOM 3925 O O . ARG B 1 142 ? 20.297 3.965 -17.625 1 80.69 142 ARG B O 1
ATOM 3932 N N . ASN B 1 143 ? 21.516 5.078 -19.172 1 77.06 143 ASN B N 1
ATOM 3933 C CA . ASN B 1 143 ? 22.609 5.293 -18.219 1 77.06 143 ASN B CA 1
ATOM 3934 C C . ASN B 1 143 ? 22.922 6.777 -18.062 1 77.06 143 ASN B C 1
ATOM 3936 O O . ASN B 1 143 ? 23.938 7.137 -17.438 1 77.06 143 ASN B O 1
ATOM 3940 N N . ASP B 1 144 ? 22.094 7.637 -18.578 1 85.44 144 ASP B N 1
ATOM 3941 C CA . ASP B 1 144 ? 22.375 9.062 -18.547 1 85.44 144 ASP B CA 1
ATOM 3942 C C . ASP B 1 144 ? 21.438 9.797 -17.594 1 85.44 144 ASP B C 1
ATOM 3944 O O . ASP B 1 144 ? 21.359 11.031 -17.609 1 85.44 144 ASP B O 1
ATOM 3948 N N . PHE B 1 145 ? 20.75 9.016 -16.859 1 90.44 145 PHE B N 1
ATOM 3949 C CA . PHE B 1 145 ? 19.844 9.641 -15.906 1 90.44 145 PHE B CA 1
ATOM 3950 C C . PHE B 1 145 ? 20.594 10.062 -14.648 1 90.44 145 PHE B C 1
ATOM 3952 O O . PHE B 1 145 ? 21.281 9.25 -14.039 1 90.44 145 PHE B O 1
ATOM 3959 N N . PRO B 1 146 ? 20.484 11.375 -14.344 1 91.75 146 PRO B N 1
ATOM 3960 C CA . PRO B 1 146 ? 21.219 11.812 -13.156 1 91.75 146 PRO B CA 1
ATOM 3961 C C . PRO B 1 146 ? 20.812 11.062 -11.891 1 91.75 146 PRO B C 1
ATOM 3963 O O . PRO B 1 146 ? 19.625 10.758 -11.719 1 91.75 146 PRO B O 1
ATOM 3966 N N . ALA B 1 147 ? 21.781 10.883 -11.039 1 93.5 147 ALA B N 1
ATOM 3967 C CA . ALA B 1 147 ? 21.516 10.133 -9.812 1 93.5 147 ALA B CA 1
ATOM 3968 C C . ALA B 1 147 ? 20.609 10.906 -8.875 1 93.5 147 ALA B C 1
ATOM 3970 O O . ALA B 1 147 ? 20.766 12.117 -8.711 1 93.5 147 ALA B O 1
ATOM 3971 N N . ILE B 1 148 ? 19.672 10.273 -8.352 1 97.56 148 ILE B N 1
ATOM 3972 C CA . ILE B 1 148 ? 18.781 10.828 -7.328 1 97.56 148 ILE B CA 1
ATOM 3973 C C . ILE B 1 148 ? 19.484 10.789 -5.969 1 97.56 148 ILE B C 1
ATOM 3975 O O . ILE B 1 148 ? 20.156 9.805 -5.641 1 97.56 148 ILE B O 1
ATOM 3979 N N . GLU B 1 149 ? 19.297 11.836 -5.207 1 98.44 149 GLU B N 1
ATOM 3980 C CA . GLU B 1 149 ? 20.094 11.969 -3.994 1 98.44 149 GLU B CA 1
ATOM 3981 C C . GLU B 1 149 ? 19.219 11.883 -2.746 1 98.44 149 GLU B C 1
ATOM 3983 O O . GLU B 1 149 ? 19.734 11.891 -1.624 1 98.44 149 GLU B O 1
ATOM 3988 N N . GLY B 1 150 ? 18 11.781 -2.871 1 98.62 150 GLY B N 1
ATOM 3989 C CA . GLY B 1 150 ? 17.062 11.664 -1.767 1 98.62 150 GLY B CA 1
ATOM 3990 C C . GLY B 1 150 ? 15.625 11.562 -2.219 1 98.62 150 GLY B C 1
ATOM 3991 O O . GLY B 1 150 ? 15.336 11.656 -3.414 1 98.62 150 GLY B O 1
ATOM 3992 N N . VAL B 1 151 ? 14.742 11.305 -1.306 1 98.81 151 VAL B N 1
ATOM 3993 C CA . VAL B 1 151 ? 13.312 11.164 -1.568 1 98.81 151 VAL B CA 1
ATOM 3994 C C . VAL B 1 151 ? 12.531 12.188 -0.741 1 98.81 151 VAL B C 1
ATOM 3996 O O . VAL B 1 151 ? 12.773 12.336 0.459 1 98.81 151 VAL B O 1
ATOM 3999 N N . LEU B 1 152 ? 11.703 12.938 -1.389 1 98.81 152 LEU B N 1
ATOM 4000 C CA . LEU B 1 152 ? 10.852 13.953 -0.784 1 98.81 152 LEU B CA 1
ATOM 4001 C C . LEU B 1 152 ? 9.375 13.586 -0.934 1 98.81 152 LEU B C 1
ATOM 4003 O O . LEU B 1 152 ? 8.828 13.648 -2.035 1 98.81 152 LEU B O 1
ATOM 4007 N N . LEU B 1 153 ? 8.734 13.219 0.183 1 98.75 153 LEU B N 1
ATOM 4008 C CA . LEU B 1 153 ? 7.344 12.789 0.197 1 98.75 153 LEU B CA 1
ATOM 4009 C C . LEU B 1 153 ? 6.434 13.891 0.713 1 98.75 153 LEU B C 1
ATOM 4011 O O . LEU B 1 153 ? 6.316 14.094 1.924 1 98.75 153 LEU B O 1
ATOM 4015 N N . LEU B 1 154 ? 5.652 14.578 -0.212 1 97.81 154 LEU B N 1
ATOM 4016 C CA . LEU B 1 154 ? 4.922 15.797 0.13 1 97.81 154 LEU B CA 1
ATOM 4017 C C . LEU B 1 154 ? 3.418 15.539 0.148 1 97.81 154 LEU B C 1
ATOM 4019 O O . LEU B 1 154 ? 2.629 16.422 -0.209 1 97.81 154 LEU B O 1
ATOM 4023 N N . GLY B 1 155 ? 2.979 14.367 0.577 1 96.56 155 GLY B N 1
ATOM 4024 C CA . GLY B 1 155 ? 1.562 14.047 0.633 1 96.56 155 GLY B CA 1
ATOM 4025 C C . GLY B 1 155 ? 1.203 12.789 -0.14 1 96.56 155 GLY B C 1
ATOM 4026 O O . GLY B 1 155 ? 2.084 12.102 -0.658 1 96.56 155 GLY B O 1
ATOM 4027 N N . GLU B 1 156 ? -0.129 12.523 -0.218 1 96.38 156 GLU B N 1
ATOM 4028 C CA . GLU B 1 156 ? -0.599 11.281 -0.833 1 96.38 156 GLU B CA 1
ATOM 4029 C C . GLU B 1 156 ? -0.383 11.305 -2.344 1 96.38 156 GLU B C 1
ATOM 4031 O O . GLU B 1 156 ? -0.932 12.156 -3.045 1 96.38 156 GLU B O 1
ATOM 4036 N N . PRO B 1 157 ? 0.4 10.383 -2.857 1 97.94 157 PRO B N 1
ATOM 4037 C CA . PRO B 1 157 ? 0.404 10.227 -4.312 1 97.94 157 PRO B CA 1
ATOM 4038 C C . PRO B 1 157 ? -0.801 9.445 -4.828 1 97.94 157 PRO B C 1
ATOM 4040 O O . PRO B 1 157 ? -1.66 9.039 -4.039 1 97.94 157 PRO B O 1
ATOM 4043 N N . VAL B 1 158 ? -0.946 9.391 -6.117 1 97.56 158 VAL B N 1
ATOM 4044 C CA . VAL B 1 158 ? -1.857 8.445 -6.754 1 97.56 158 VAL B CA 1
ATOM 4045 C C . VAL B 1 158 ? -1.059 7.332 -7.43 1 97.56 158 VAL B C 1
ATOM 4047 O O . VAL B 1 158 ? 0.168 7.41 -7.527 1 97.56 158 VAL B O 1
ATOM 4050 N N . ARG B 1 159 ? -1.752 6.281 -7.777 1 97.94 159 ARG B N 1
ATOM 4051 C CA . ARG B 1 159 ? -1.061 5.121 -8.328 1 97.94 159 ARG B CA 1
ATOM 4052 C C . ARG B 1 159 ? 0.036 4.637 -7.387 1 97.94 159 ARG B C 1
ATOM 4054 O O . ARG B 1 159 ? 1.211 4.605 -7.758 1 97.94 159 ARG B O 1
ATOM 4061 N N . TRP B 1 160 ? -0.408 4.234 -6.199 1 98.81 160 TRP B N 1
ATOM 4062 C CA . TRP B 1 160 ? 0.526 3.869 -5.141 1 98.81 160 TRP B CA 1
ATOM 4063 C C . TRP B 1 160 ? 1.473 2.768 -5.605 1 98.81 160 TRP B C 1
ATOM 4065 O O . TRP B 1 160 ? 2.633 2.721 -5.191 1 98.81 160 TRP B O 1
ATOM 4075 N N . GLU B 1 161 ? 1.009 1.829 -6.488 1 98.56 161 GLU B N 1
ATOM 4076 C CA . GLU B 1 161 ? 1.869 0.755 -6.977 1 98.56 161 GLU B CA 1
ATOM 4077 C C . GLU B 1 161 ? 3.1 1.313 -7.688 1 98.56 161 GLU B C 1
ATOM 4079 O O . GLU B 1 161 ? 4.207 0.796 -7.52 1 98.56 161 GLU B O 1
ATOM 4084 N N . THR B 1 162 ? 2.889 2.369 -8.461 1 98.38 162 THR B N 1
ATOM 4085 C CA . THR B 1 162 ? 3.988 3 -9.18 1 98.38 162 THR B CA 1
ATOM 4086 C C . THR B 1 162 ? 4.898 3.764 -8.227 1 98.38 162 THR B C 1
ATOM 4088 O O . THR B 1 162 ? 6.121 3.6 -8.258 1 98.38 162 THR B O 1
ATOM 4091 N N . SER B 1 163 ? 4.266 4.586 -7.379 1 98.75 163 SER B N 1
ATOM 4092 C CA . SER B 1 163 ? 5.039 5.418 -6.465 1 98.75 163 SER B CA 1
ATOM 4093 C C . SER B 1 163 ? 5.855 4.566 -5.496 1 98.75 163 SER B C 1
ATOM 4095 O O . SER B 1 163 ? 7.047 4.812 -5.301 1 98.75 163 SER B O 1
ATOM 4097 N N . LEU B 1 164 ? 5.242 3.541 -4.891 1 98.75 164 LEU B N 1
ATOM 4098 C CA . LEU B 1 164 ? 5.93 2.666 -3.947 1 98.75 164 LEU B CA 1
ATOM 4099 C C . LEU B 1 164 ? 7.07 1.922 -4.629 1 98.75 164 LEU B C 1
ATOM 4101 O O . LEU B 1 164 ? 8.18 1.863 -4.102 1 98.75 164 LEU B O 1
ATOM 4105 N N . GLN B 1 165 ? 6.785 1.357 -5.828 1 97.56 165 GLN B N 1
ATOM 4106 C CA . GLN B 1 165 ? 7.789 0.594 -6.559 1 97.56 165 GLN B CA 1
ATOM 4107 C C . GLN B 1 165 ? 9.008 1.454 -6.879 1 97.56 165 GLN B C 1
ATOM 4109 O O . GLN B 1 165 ? 10.148 1.042 -6.641 1 97.56 165 GLN B O 1
ATOM 4114 N N . LEU B 1 166 ? 8.781 2.633 -7.395 1 97.5 166 LEU B N 1
ATOM 4115 C CA . LEU B 1 166 ? 9.883 3.463 -7.871 1 97.5 166 LEU B CA 1
ATOM 4116 C C . LEU B 1 166 ? 10.656 4.062 -6.703 1 97.5 166 LEU B C 1
ATOM 4118 O O . LEU B 1 166 ? 11.883 4.219 -6.781 1 97.5 166 LEU B O 1
ATOM 4122 N N . ILE B 1 167 ? 9.969 4.445 -5.652 1 98.19 167 ILE B N 1
ATOM 4123 C CA . ILE B 1 167 ? 10.664 4.914 -4.457 1 98.19 167 ILE B CA 1
ATOM 4124 C C . ILE B 1 167 ? 11.57 3.807 -3.918 1 98.19 167 ILE B C 1
ATOM 4126 O O . ILE B 1 167 ? 12.727 4.055 -3.588 1 98.19 167 ILE B O 1
ATOM 4130 N N . MET B 1 168 ? 11.086 2.564 -3.861 1 96.25 168 MET B N 1
ATOM 4131 C CA . MET B 1 168 ? 11.883 1.421 -3.43 1 96.25 168 MET B CA 1
ATOM 4132 C C . MET B 1 168 ? 13.102 1.233 -4.332 1 96.25 168 MET B C 1
ATOM 4134 O O . MET B 1 168 ? 14.203 0.983 -3.846 1 96.25 168 MET B O 1
ATOM 4138 N N . ASP B 1 169 ? 12.852 1.334 -5.633 1 95.25 169 ASP B N 1
ATOM 4139 C CA . ASP B 1 169 ? 13.953 1.176 -6.582 1 95.25 169 ASP B CA 1
ATOM 4140 C C . ASP B 1 169 ? 15.055 2.195 -6.312 1 95.25 169 ASP B C 1
ATOM 4142 O O . ASP B 1 169 ? 16.234 1.856 -6.336 1 95.25 169 ASP B O 1
ATOM 4146 N N . VAL B 1 170 ? 14.664 3.42 -6.094 1 96.31 170 VAL B N 1
ATOM 4147 C CA . VAL B 1 170 ? 15.625 4.496 -5.855 1 96.31 170 VAL B CA 1
ATOM 4148 C C . VAL B 1 170 ? 16.391 4.23 -4.562 1 96.31 170 VAL B C 1
ATOM 4150 O O . VAL B 1 170 ? 17.609 4.355 -4.523 1 96.31 170 VAL B O 1
ATOM 4153 N N . LEU B 1 171 ? 15.703 3.844 -3.521 1 96.12 171 LEU B N 1
ATOM 4154 C CA . LEU B 1 171 ? 16.344 3.59 -2.232 1 96.12 171 LEU B CA 1
ATOM 4155 C C . LEU B 1 171 ? 17.281 2.393 -2.316 1 96.12 171 LEU B C 1
ATOM 4157 O O . LEU B 1 171 ? 18.406 2.441 -1.805 1 96.12 171 LEU B O 1
ATOM 4161 N N . LEU B 1 172 ? 16.828 1.338 -3.002 1 92.81 172 LEU B N 1
ATOM 4162 C CA . LEU B 1 172 ? 17.594 0.097 -3.057 1 92.81 172 LEU B CA 1
ATOM 4163 C C . LEU B 1 172 ? 18.812 0.244 -3.975 1 92.81 172 LEU B C 1
ATOM 4165 O O . LEU B 1 172 ? 19.812 -0.443 -3.795 1 92.81 172 LEU B O 1
ATOM 4169 N N . SER B 1 173 ? 18.781 1.136 -4.961 1 92.31 173 SER B N 1
ATOM 4170 C CA . SER B 1 173 ? 19.859 1.315 -5.922 1 92.31 173 SER B CA 1
ATOM 4171 C C . SER B 1 173 ? 20.766 2.475 -5.527 1 92.31 173 SER B C 1
ATOM 4173 O O . SER B 1 173 ? 21.641 2.871 -6.289 1 92.31 173 SER B O 1
ATOM 4175 N N . ASN B 1 174 ? 20.5 3.041 -4.418 1 93.81 174 ASN B N 1
ATOM 4176 C CA . ASN B 1 174 ? 21.25 4.199 -3.953 1 93.81 174 ASN B CA 1
ATOM 4177 C C . ASN B 1 174 ? 21.188 5.348 -4.957 1 93.81 174 ASN B C 1
ATOM 4179 O O . ASN B 1 174 ? 22.219 5.969 -5.254 1 93.81 174 ASN B O 1
ATOM 4183 N N . GLY B 1 175 ? 20 5.484 -5.516 1 94.38 175 GLY B N 1
ATOM 4184 C CA . GLY B 1 175 ? 19.734 6.656 -6.34 1 94.38 175 GLY B CA 1
ATOM 4185 C C . GLY B 1 175 ? 19.969 6.41 -7.816 1 94.38 175 GLY B C 1
ATOM 4186 O O . GLY B 1 175 ? 19.781 7.312 -8.641 1 94.38 175 GLY B O 1
ATOM 4187 N N . ASP B 1 176 ? 20.359 5.188 -8.219 1 91.19 176 ASP B N 1
ATOM 4188 C CA . ASP B 1 176 ? 20.609 4.852 -9.617 1 91.19 176 ASP B CA 1
ATOM 4189 C C . ASP B 1 176 ? 19.688 3.729 -10.086 1 91.19 176 ASP B C 1
ATOM 4191 O O . ASP B 1 176 ? 20.094 2.566 -10.148 1 91.19 176 ASP B O 1
ATOM 4195 N N . PRO B 1 177 ? 18.5 4.094 -10.516 1 83.5 177 PRO B N 1
ATOM 4196 C CA . PRO B 1 177 ? 17.516 3.068 -10.867 1 83.5 177 PRO B CA 1
ATOM 4197 C C . PRO B 1 177 ? 17.969 2.184 -12.023 1 83.5 177 PRO B C 1
ATOM 4199 O O . PRO B 1 177 ? 17.406 1.111 -12.242 1 83.5 177 PRO B O 1
ATOM 4202 N N . GLY B 1 178 ? 18.938 2.607 -12.766 1 79.69 178 GLY B N 1
ATOM 4203 C CA . GLY B 1 178 ? 19.469 1.814 -13.867 1 79.69 178 GLY B CA 1
ATOM 4204 C C . GLY B 1 178 ? 20.562 0.849 -13.438 1 79.69 178 GLY B C 1
ATOM 4205 O O . GLY B 1 178 ? 21.016 0.028 -14.234 1 79.69 178 GLY B O 1
ATOM 4206 N N . ALA B 1 179 ? 20.922 0.942 -12.219 1 77.75 179 ALA B N 1
ATOM 4207 C CA . ALA B 1 179 ? 22.031 0.125 -11.734 1 77.75 179 ALA B CA 1
ATOM 4208 C C . ALA B 1 179 ? 21.578 -1.301 -11.438 1 77.75 179 ALA B C 1
ATOM 4210 O O . ALA B 1 179 ? 20.375 -1.553 -11.258 1 77.75 179 ALA B O 1
ATOM 4211 N N . ASP B 1 180 ? 22.531 -2.186 -11.539 1 72.31 180 ASP B N 1
ATOM 4212 C CA . ASP B 1 180 ? 22.266 -3.58 -11.195 1 72.31 180 ASP B CA 1
ATOM 4213 C C . ASP B 1 180 ? 21.891 -3.719 -9.719 1 72.31 180 ASP B C 1
ATOM 4215 O O . ASP B 1 180 ? 22.203 -2.836 -8.914 1 72.31 180 ASP B O 1
ATOM 4219 N N . LEU B 1 181 ? 21.234 -4.867 -9.555 1 66.62 181 LEU B N 1
ATOM 4220 C CA . LEU B 1 181 ? 20.812 -5.168 -8.195 1 66.62 181 LEU B CA 1
ATOM 4221 C C . LEU B 1 181 ? 21.984 -5.137 -7.23 1 66.62 181 LEU B C 1
ATOM 4223 O O . LEU B 1 181 ? 23.047 -5.719 -7.512 1 66.62 181 LEU B O 1
ATOM 4227 N N . ALA B 1 182 ? 21.891 -4.25 -6.266 1 65.44 182 ALA B N 1
ATOM 4228 C CA . ALA B 1 182 ? 22.938 -4.145 -5.246 1 65.44 182 ALA B CA 1
ATOM 4229 C C . ALA B 1 182 ? 22.375 -4.426 -3.855 1 65.44 182 ALA B C 1
ATOM 4231 O O . ALA B 1 182 ? 21.156 -4.562 -3.688 1 65.44 182 ALA B O 1
ATOM 4232 N N . VAL B 1 183 ? 23.266 -4.758 -2.965 1 75.62 183 VAL B N 1
ATOM 4233 C CA . VAL B 1 183 ? 22.922 -4.801 -1.545 1 75.62 183 VAL B CA 1
ATOM 4234 C C . VAL B 1 183 ? 22.312 -3.473 -1.12 1 75.62 183 VAL B C 1
ATOM 4236 O O . VAL B 1 183 ? 22.844 -2.404 -1.434 1 75.62 183 VAL B O 1
ATOM 4239 N N . PRO B 1 184 ? 21.156 -3.627 -0.54 1 80.62 184 PRO B N 1
ATOM 4240 C CA . PRO B 1 184 ? 20.531 -2.377 -0.08 1 80.62 184 PRO B CA 1
ATOM 4241 C C . PRO B 1 184 ? 21.5 -1.52 0.743 1 80.62 184 PRO B C 1
ATOM 4243 O O . PRO B 1 184 ? 22.125 -2.016 1.682 1 80.62 184 PRO B O 1
ATOM 4246 N N . PRO B 1 185 ? 21.578 -0.36 0.368 1 86.81 185 PRO B N 1
ATOM 4247 C CA . PRO B 1 185 ? 22.516 0.518 1.08 1 86.81 185 PRO B CA 1
ATOM 4248 C C . PRO B 1 185 ? 22.109 0.751 2.535 1 86.81 185 PRO B C 1
ATOM 4250 O O . PRO B 1 185 ? 20.922 0.762 2.854 1 86.81 185 PRO B O 1
ATOM 4253 N N . ASP B 1 186 ? 23.125 0.941 3.365 1 90.25 186 ASP B N 1
ATOM 4254 C CA . ASP B 1 186 ? 22.953 1.312 4.766 1 90.25 186 ASP B CA 1
ATOM 4255 C C . ASP B 1 186 ? 24.031 2.285 5.223 1 90.25 186 ASP B C 1
ATOM 4257 O O . ASP B 1 186 ? 25.203 1.905 5.348 1 90.25 186 ASP B O 1
ATOM 4261 N N . PRO B 1 187 ? 23.75 3.51 5.504 1 93.69 187 PRO B N 1
ATOM 4262 C CA . PRO B 1 187 ? 22.391 4.062 5.465 1 93.69 187 PRO B CA 1
ATOM 4263 C C . PRO B 1 187 ? 21.875 4.27 4.039 1 93.69 187 PRO B C 1
ATOM 4265 O O . PRO B 1 187 ? 22.688 4.43 3.111 1 93.69 187 PRO B O 1
ATOM 4268 N N . HIS B 1 188 ? 20.609 4.129 3.869 1 96.38 188 HIS B N 1
ATOM 4269 C CA . HIS B 1 188 ? 20 4.449 2.586 1 96.38 188 HIS B CA 1
ATOM 4270 C C . HIS B 1 188 ? 19.906 5.961 2.383 1 96.38 188 HIS B C 1
ATOM 4272 O O . HIS B 1 188 ? 20.266 6.734 3.273 1 96.38 188 HIS B O 1
ATOM 4278 N N . LEU B 1 189 ? 19.484 6.402 1.169 1 97.75 189 LEU B N 1
ATOM 4279 C CA . LEU B 1 189 ? 19.328 7.809 0.816 1 97.75 189 LEU B CA 1
ATOM 4280 C C . LEU B 1 189 ? 18.391 8.516 1.793 1 97.75 189 LEU B C 1
ATOM 4282 O O . LEU B 1 189 ? 17.5 7.883 2.365 1 97.75 189 LEU B O 1
ATOM 4286 N N . PRO B 1 190 ? 18.594 9.82 2.023 1 98.44 190 PRO B N 1
ATOM 4287 C CA . PRO B 1 190 ? 17.703 10.555 2.918 1 98.44 190 PRO B CA 1
ATOM 4288 C C . PRO B 1 190 ? 16.25 10.562 2.422 1 98.44 190 PRO B C 1
ATOM 4290 O O . PRO B 1 190 ? 16.016 10.711 1.222 1 98.44 190 PRO B O 1
ATOM 4293 N N . VAL B 1 191 ? 15.367 10.352 3.334 1 98.75 191 VAL B N 1
ATOM 4294 C CA . VAL B 1 191 ? 13.93 10.422 3.072 1 98.75 191 VAL B CA 1
ATOM 4295 C C . VAL B 1 191 ? 13.297 11.5 3.947 1 98.75 191 VAL B C 1
ATOM 4297 O O . VAL B 1 191 ? 13.438 11.477 5.172 1 98.75 191 VAL B O 1
ATOM 4300 N N . LEU B 1 192 ? 12.734 12.508 3.357 1 98.69 192 LEU B N 1
ATOM 4301 C CA . LEU B 1 192 ? 11.938 13.539 4.023 1 98.69 192 LEU B CA 1
ATOM 4302 C C . LEU B 1 192 ? 10.453 13.344 3.736 1 98.69 192 LEU B C 1
ATOM 4304 O O . LEU B 1 192 ? 10.055 13.164 2.584 1 98.69 192 LEU B O 1
ATOM 4308 N N . ALA B 1 193 ? 9.672 13.281 4.754 1 98.25 193 ALA B N 1
ATOM 4309 C CA . ALA B 1 193 ? 8.234 13.07 4.594 1 98.25 193 ALA B CA 1
ATOM 4310 C C . ALA B 1 193 ? 7.441 14.102 5.391 1 98.25 193 ALA B C 1
ATOM 4312 O O . ALA B 1 193 ? 7.934 14.648 6.383 1 98.25 193 ALA B O 1
ATOM 4313 N N . SER B 1 194 ? 6.289 14.367 4.852 1 96.5 194 SER B N 1
ATOM 4314 C CA . SER B 1 194 ? 5.344 15.234 5.547 1 96.5 194 SER B CA 1
ATOM 4315 C C . SER B 1 194 ? 3.939 14.641 5.535 1 96.5 194 SER B C 1
ATOM 4317 O O . SER B 1 194 ? 3.633 13.773 4.715 1 96.5 194 SER B O 1
ATOM 4319 N N . ASN B 1 195 ? 3.086 14.953 6.457 1 94.75 195 ASN B N 1
ATOM 4320 C CA . ASN B 1 195 ? 1.725 14.453 6.613 1 94.75 195 ASN B CA 1
ATOM 4321 C C . ASN B 1 195 ? 1.709 13.008 7.117 1 94.75 195 ASN B C 1
ATOM 4323 O O . ASN B 1 195 ? 1.655 12.07 6.32 1 94.75 195 ASN B O 1
ATOM 4327 N N . MET B 1 196 ? 1.598 12.844 8.375 1 93.62 196 MET B N 1
ATOM 4328 C CA . MET B 1 196 ? 1.688 11.531 8.992 1 93.62 196 MET B CA 1
ATOM 4329 C C . MET B 1 196 ? 0.305 11.008 9.367 1 93.62 196 MET B C 1
ATOM 4331 O O . MET B 1 196 ? 0.179 9.914 9.922 1 93.62 196 MET B O 1
ATOM 4335 N N . ASP B 1 197 ? -0.723 11.703 8.961 1 93.19 197 ASP B N 1
ATOM 4336 C CA . ASP B 1 197 ? -2.07 11.25 9.281 1 93.19 197 ASP B CA 1
ATOM 4337 C C . ASP B 1 197 ? -2.369 9.906 8.609 1 93.19 197 ASP B C 1
ATOM 4339 O O . ASP B 1 197 ? -2.299 9.789 7.387 1 93.19 197 ASP B O 1
ATOM 4343 N N . LEU B 1 198 ? -2.729 8.984 9.469 1 94.62 198 LEU B N 1
ATOM 4344 C CA . LEU B 1 198 ? -3.205 7.73 8.898 1 94.62 198 LEU B CA 1
ATOM 4345 C C . LEU B 1 198 ? -4.543 7.926 8.188 1 94.62 198 LEU B C 1
ATOM 4347 O O . LEU B 1 198 ? -4.746 7.414 7.086 1 94.62 198 LEU B O 1
ATOM 4351 N N . LEU B 1 199 ? -5.414 8.68 8.852 1 92 199 LEU B N 1
ATOM 4352 C CA . LEU B 1 199 ? -6.773 8.922 8.383 1 92 199 LEU B CA 1
ATOM 4353 C C . LEU B 1 199 ? -7.148 10.391 8.516 1 92 199 LEU B C 1
ATOM 4355 O O . LEU B 1 199 ? -6.609 11.094 9.375 1 92 199 LEU B O 1
ATOM 4359 N N . TRP B 1 200 ? -8.016 10.836 7.703 1 90.81 200 TRP B N 1
ATOM 4360 C CA . TRP B 1 200 ? -8.602 12.172 7.801 1 90.81 200 TRP B CA 1
ATOM 4361 C C . TRP B 1 200 ? -10.07 12.148 7.402 1 90.81 200 TRP B C 1
ATOM 4363 O O . TRP B 1 200 ? -10.539 11.195 6.773 1 90.81 200 TRP B O 1
ATOM 4373 N N . MET B 1 201 ? -10.766 13.125 7.887 1 87.38 201 MET B N 1
ATOM 4374 C CA . MET B 1 201 ? -12.211 13.141 7.668 1 87.38 201 MET B CA 1
ATOM 4375 C C . MET B 1 201 ? -12.562 13.992 6.453 1 87.38 201 MET B C 1
ATOM 4377 O O . MET B 1 201 ? -12.305 15.195 6.434 1 87.38 201 MET B O 1
ATOM 4381 N N . ALA B 1 202 ? -13.164 13.344 5.453 1 88.06 202 ALA B N 1
ATOM 4382 C CA . ALA B 1 202 ? -13.758 14.008 4.293 1 88.06 202 ALA B CA 1
ATOM 4383 C C . ALA B 1 202 ? -15.281 14.008 4.387 1 88.06 202 ALA B C 1
ATOM 4385 O O . ALA B 1 202 ? -15.836 14.227 5.465 1 88.06 202 ALA B O 1
ATOM 4386 N N . GLU B 1 203 ? -15.977 13.852 3.217 1 84.44 203 GLU B N 1
ATOM 4387 C CA . GLU B 1 203 ? -17.438 13.867 3.189 1 84.44 203 GLU B CA 1
ATOM 4388 C C . GLU B 1 203 ? -18.016 12.539 3.656 1 84.44 203 GLU B C 1
ATOM 4390 O O . GLU B 1 203 ? -19.125 12.492 4.199 1 84.44 203 GLU B O 1
ATOM 4395 N N . ALA B 1 204 ? -17.234 11.523 3.455 1 82 204 ALA B N 1
ATOM 4396 C CA . ALA B 1 204 ? -17.734 10.188 3.789 1 82 204 ALA B CA 1
ATOM 4397 C C . ALA B 1 204 ? -17.922 10.031 5.293 1 82 204 ALA B C 1
ATOM 4399 O O . ALA B 1 204 ? -17.312 10.766 6.082 1 82 204 ALA B O 1
ATOM 4400 N N . LYS B 1 205 ? -18.703 9.055 5.641 1 81.81 205 LYS B N 1
ATOM 4401 C CA . LYS B 1 205 ? -18.938 8.773 7.051 1 81.81 205 LYS B CA 1
ATOM 4402 C C . LYS B 1 205 ? -17.703 8.172 7.707 1 81.81 205 LYS B C 1
ATOM 4404 O O . LYS B 1 205 ? -17.422 8.438 8.875 1 81.81 205 LYS B O 1
ATOM 4409 N N . MET B 1 206 ? -17.031 7.453 6.906 1 85.88 206 MET B N 1
ATOM 4410 C CA . MET B 1 206 ? -15.789 6.852 7.395 1 85.88 206 MET B CA 1
ATOM 4411 C C . MET B 1 206 ? -14.586 7.695 6.992 1 85.88 206 MET B C 1
ATOM 4413 O O . MET B 1 206 ? -14.555 8.258 5.895 1 85.88 206 MET B O 1
ATOM 4417 N N . PRO B 1 207 ? -13.641 7.77 7.895 1 87.94 207 PRO B N 1
ATOM 4418 C CA . PRO B 1 207 ? -12.445 8.523 7.531 1 87.94 207 PRO B CA 1
ATOM 4419 C C . PRO B 1 207 ? -11.727 7.953 6.309 1 87.94 207 PRO B C 1
ATOM 4421 O O . PRO B 1 207 ? -11.914 6.777 5.977 1 87.94 207 PRO B O 1
ATOM 4424 N N . ARG B 1 208 ? -11.008 8.75 5.66 1 94 208 ARG B N 1
ATOM 4425 C CA . ARG B 1 208 ? -10.297 8.398 4.434 1 94 208 ARG B CA 1
ATOM 4426 C C . ARG B 1 208 ? -8.797 8.266 4.691 1 94 208 ARG B C 1
ATOM 4428 O O . ARG B 1 208 ? -8.281 8.797 5.676 1 94 208 ARG B O 1
ATOM 4435 N N . PHE B 1 209 ? -8.141 7.547 3.754 1 96 209 PHE B N 1
ATOM 4436 C CA . PHE B 1 209 ? -6.703 7.34 3.893 1 96 209 PHE B CA 1
ATOM 4437 C C . PHE B 1 209 ? -5.957 8.664 3.803 1 96 209 PHE B C 1
ATOM 4439 O O . PHE B 1 209 ? -6.195 9.461 2.891 1 96 209 PHE B O 1
ATOM 4446 N N . GLY B 1 210 ? -5.125 8.906 4.77 1 95.75 210 GLY B N 1
ATOM 4447 C CA . GLY B 1 210 ? -4.156 9.984 4.66 1 95.75 210 GLY B CA 1
ATOM 4448 C C . GLY B 1 210 ? -2.799 9.523 4.168 1 95.75 210 GLY B C 1
ATOM 4449 O O . GLY B 1 210 ? -2.627 8.352 3.816 1 95.75 210 GLY B O 1
ATOM 4450 N N . HIS B 1 211 ? -1.821 10.5 4.082 1 97.25 211 HIS B N 1
ATOM 4451 C CA . HIS B 1 211 ? -0.472 10.188 3.625 1 97.25 211 HIS B CA 1
ATOM 4452 C C . HIS B 1 211 ? 0.21 9.195 4.559 1 97.25 211 HIS B C 1
ATOM 4454 O O . HIS B 1 211 ? 1.021 8.375 4.121 1 97.25 211 HIS B O 1
ATOM 4460 N N . GLY B 1 212 ? -0.115 9.25 5.84 1 97.25 212 GLY B N 1
ATOM 4461 C CA . GLY B 1 212 ? 0.431 8.312 6.805 1 97.25 212 GLY B CA 1
ATOM 4462 C C . GLY B 1 212 ? 0.182 6.859 6.43 1 97.25 212 GLY B C 1
ATOM 4463 O O . GLY B 1 212 ? 0.986 5.984 6.75 1 97.25 212 GLY B O 1
ATOM 4464 N N . THR B 1 213 ? -0.982 6.605 5.832 1 98.12 213 THR B N 1
ATOM 4465 C CA . THR B 1 213 ? -1.253 5.246 5.371 1 98.12 213 THR B CA 1
ATOM 4466 C C . THR B 1 213 ? -0.279 4.844 4.27 1 98.12 213 THR B C 1
ATOM 4468 O O . THR B 1 213 ? 0.169 3.699 4.215 1 98.12 213 THR B O 1
ATOM 4471 N N . PHE B 1 214 ? 0.023 5.77 3.336 1 98.69 214 PHE B N 1
ATOM 4472 C CA . PHE B 1 214 ? 1.026 5.527 2.307 1 98.69 214 PHE B CA 1
ATOM 4473 C C . PHE B 1 214 ? 2.389 5.25 2.934 1 98.69 214 PHE B C 1
ATOM 4475 O O . PHE B 1 214 ? 3.09 4.324 2.521 1 98.69 214 PHE B O 1
ATOM 4482 N N . LEU B 1 215 ? 2.766 6.047 3.906 1 98.62 215 LEU B N 1
ATOM 4483 C CA . LEU B 1 215 ? 4.031 5.848 4.602 1 98.62 215 LEU B CA 1
ATOM 4484 C C . LEU B 1 215 ? 4.074 4.48 5.273 1 98.62 215 LEU B C 1
ATOM 4486 O O . LEU B 1 215 ? 5.109 3.805 5.25 1 98.62 215 LEU B O 1
ATOM 4490 N N . LEU B 1 216 ? 2.955 4.148 5.91 1 98.38 216 LEU B N 1
ATOM 4491 C CA . LEU B 1 216 ? 2.846 2.838 6.543 1 98.38 216 LEU B CA 1
ATOM 4492 C C . LEU B 1 216 ? 3.156 1.726 5.547 1 98.38 216 LEU B C 1
ATOM 4494 O O . LEU B 1 216 ? 3.895 0.791 5.867 1 98.38 216 LEU B O 1
ATOM 4498 N N . CYS B 1 217 ? 2.605 1.784 4.359 1 98.69 217 CYS B N 1
ATOM 4499 C CA . CYS B 1 217 ? 2.859 0.793 3.318 1 98.69 217 CYS B CA 1
ATOM 4500 C C . CYS B 1 217 ? 4.324 0.805 2.898 1 98.69 217 CYS B C 1
ATOM 4502 O O . CYS B 1 217 ? 4.953 -0.25 2.795 1 98.69 217 CYS B O 1
ATOM 4504 N N . LEU B 1 218 ? 4.875 2.002 2.648 1 98.75 218 LEU B N 1
ATOM 4505 C CA . LEU B 1 218 ? 6.27 2.129 2.236 1 98.75 218 LEU B CA 1
ATOM 4506 C C . LEU B 1 218 ? 7.203 1.516 3.275 1 98.75 218 LEU B C 1
ATOM 4508 O O . LEU B 1 218 ? 8.102 0.747 2.932 1 98.75 218 LEU B O 1
ATOM 4512 N N . GLU B 1 219 ? 6.98 1.881 4.52 1 98.56 219 GLU B N 1
ATOM 4513 C CA . GLU B 1 219 ? 7.781 1.366 5.625 1 98.56 219 GLU B CA 1
ATOM 4514 C C . GLU B 1 219 ? 7.707 -0.156 5.703 1 98.56 219 GLU B C 1
ATOM 4516 O O . GLU B 1 219 ? 8.719 -0.824 5.918 1 98.56 219 GLU B O 1
ATOM 4521 N N . THR B 1 220 ? 6.52 -0.62 5.562 1 98.19 220 THR B N 1
ATOM 4522 C CA . THR B 1 220 ? 6.285 -2.055 5.668 1 98.19 220 THR B CA 1
ATOM 4523 C C . THR B 1 220 ? 6.98 -2.801 4.531 1 98.19 220 THR B C 1
ATOM 4525 O O . THR B 1 220 ? 7.629 -3.822 4.758 1 98.19 220 THR B O 1
ATOM 4528 N N . ILE B 1 221 ? 6.805 -2.346 3.309 1 97.81 221 ILE B N 1
ATOM 4529 C CA . ILE B 1 221 ? 7.438 -2.971 2.154 1 97.81 221 ILE B CA 1
ATOM 4530 C C . ILE B 1 221 ? 8.953 -2.936 2.318 1 97.81 221 ILE B C 1
ATOM 4532 O O . ILE B 1 221 ? 9.633 -3.941 2.094 1 97.81 221 ILE B O 1
ATOM 4536 N N . PHE B 1 222 ? 9.523 -1.768 2.672 1 97.12 222 PHE B N 1
ATOM 4537 C CA . PHE B 1 222 ? 10.969 -1.617 2.84 1 97.12 222 PHE B CA 1
ATOM 4538 C C . PHE B 1 222 ? 11.508 -2.641 3.83 1 97.12 222 PHE B C 1
ATOM 4540 O O . PHE B 1 222 ? 12.508 -3.309 3.559 1 97.12 222 PHE B O 1
ATOM 4547 N N . ARG B 1 223 ? 10.781 -2.74 4.988 1 96.19 223 ARG B N 1
ATOM 4548 C CA . ARG B 1 223 ? 11.203 -3.691 6.016 1 96.19 223 ARG B CA 1
ATOM 4549 C C . ARG B 1 223 ? 11.117 -5.125 5.496 1 96.19 223 ARG B C 1
ATOM 4551 O O . ARG B 1 223 ? 12.023 -5.93 5.734 1 96.19 223 ARG B O 1
ATOM 4558 N N . LYS B 1 224 ? 10.031 -5.422 4.824 1 95.25 224 LYS B N 1
ATOM 4559 C CA . LYS B 1 224 ? 9.82 -6.773 4.312 1 95.25 224 LYS B CA 1
ATOM 4560 C C . LYS B 1 224 ? 10.898 -7.148 3.299 1 95.25 224 LYS B C 1
ATOM 4562 O O . LYS B 1 224 ? 11.359 -8.289 3.275 1 95.25 224 LYS B O 1
ATOM 4567 N N . VAL B 1 225 ? 11.297 -6.25 2.471 1 92.62 225 VAL B N 1
ATOM 4568 C CA . VAL B 1 225 ? 12.219 -6.504 1.368 1 92.62 225 VAL B CA 1
ATOM 4569 C C . VAL B 1 225 ? 13.656 -6.5 1.883 1 92.62 225 VAL B C 1
ATOM 4571 O O . VAL B 1 225 ? 14.477 -7.312 1.456 1 92.62 225 VAL B O 1
ATOM 4574 N N . THR B 1 226 ? 14.023 -5.652 2.883 1 92.06 226 THR B N 1
ATOM 4575 C CA . THR B 1 226 ? 15.422 -5.434 3.23 1 92.06 226 THR B CA 1
ATOM 4576 C C . THR B 1 226 ? 15.742 -6.035 4.594 1 92.06 226 THR B C 1
ATOM 4578 O O . THR B 1 226 ? 16.922 -6.223 4.934 1 92.06 226 THR B O 1
ATOM 4581 N N . GLY B 1 227 ? 14.672 -6.25 5.422 1 92.12 227 GLY B N 1
ATOM 4582 C CA . GLY B 1 227 ? 14.898 -6.66 6.801 1 92.12 227 GLY B CA 1
ATOM 4583 C C . GLY B 1 227 ? 15.273 -5.508 7.711 1 92.12 227 GLY B C 1
ATOM 4584 O O . GLY B 1 227 ? 15.539 -5.707 8.898 1 92.12 227 GLY B O 1
ATOM 4585 N N . ARG B 1 228 ? 15.25 -4.285 7.152 1 94.25 228 ARG B N 1
ATOM 4586 C CA . ARG B 1 228 ? 15.664 -3.107 7.914 1 94.25 228 ARG B CA 1
ATOM 4587 C C . ARG B 1 228 ? 14.531 -2.09 8 1 94.25 228 ARG B C 1
ATOM 4589 O O . ARG B 1 228 ? 13.562 -2.168 7.246 1 94.25 228 ARG B O 1
ATOM 4596 N N . GLU B 1 229 ? 14.711 -1.155 8.898 1 95.94 229 GLU B N 1
ATOM 4597 C CA . GLU B 1 229 ? 13.711 -0.1 9.062 1 95.94 229 GLU B CA 1
ATOM 4598 C C . GLU B 1 229 ? 14.008 1.081 8.141 1 95.94 229 GLU B C 1
ATOM 4600 O O . GLU B 1 229 ? 15.164 1.463 7.965 1 95.94 229 GLU B O 1
ATOM 4605 N N . LEU B 1 230 ? 12.977 1.59 7.559 1 97.5 230 LEU B N 1
ATOM 4606 C CA . LEU B 1 230 ? 13.102 2.838 6.812 1 97.5 230 LEU B CA 1
ATOM 4607 C C . LEU B 1 230 ? 13.367 4.008 7.754 1 97.5 230 LEU B C 1
ATOM 4609 O O . LEU B 1 230 ? 12.641 4.203 8.727 1 97.5 230 LEU B O 1
ATOM 4613 N N . ARG B 1 231 ? 14.367 4.809 7.473 1 97.56 231 ARG B N 1
ATOM 4614 C CA . ARG B 1 231 ? 14.727 5.938 8.32 1 97.56 231 ARG B CA 1
ATOM 4615 C C . ARG B 1 231 ? 14.391 7.266 7.645 1 97.56 231 ARG B C 1
ATOM 4617 O O . ARG B 1 231 ? 14.617 7.43 6.445 1 97.56 231 ARG B O 1
ATOM 4624 N N . TYR B 1 232 ? 13.867 8.164 8.422 1 97.69 232 TYR B N 1
ATOM 4625 C CA . TYR B 1 232 ? 13.555 9.492 7.922 1 97.69 232 TYR B CA 1
ATOM 4626 C C . TYR B 1 232 ? 14.586 10.508 8.406 1 97.69 232 TYR B C 1
ATOM 4628 O O . TYR B 1 232 ? 14.953 10.516 9.586 1 97.69 232 TYR B O 1
ATOM 4636 N N . GLU B 1 233 ? 15.031 11.359 7.5 1 97.44 233 GLU B N 1
ATOM 4637 C CA . GLU B 1 233 ? 15.875 12.484 7.895 1 97.44 233 GLU B CA 1
ATOM 4638 C C . GLU B 1 233 ? 15.023 13.672 8.352 1 97.44 233 GLU B C 1
ATOM 4640 O O . GLU B 1 233 ? 15.523 14.57 9.023 1 97.44 233 GLU B O 1
ATOM 4645 N N . GLY B 1 234 ? 13.82 13.719 7.984 1 96.56 234 GLY B N 1
ATOM 4646 C CA . GLY B 1 234 ? 12.844 14.719 8.391 1 96.56 234 GLY B CA 1
ATOM 4647 C C . GLY B 1 234 ? 11.414 14.227 8.289 1 96.56 234 GLY B C 1
ATOM 4648 O O . GLY B 1 234 ? 11 13.688 7.262 1 96.56 234 GLY B O 1
ATOM 4649 N N . LEU B 1 235 ? 10.703 14.273 9.359 1 96.31 235 LEU B N 1
ATOM 4650 C CA . LEU B 1 235 ? 9.273 14.008 9.422 1 96.31 235 LEU B CA 1
ATOM 4651 C C . LEU B 1 235 ? 8.508 15.242 9.883 1 96.31 235 LEU B C 1
ATOM 4653 O O . LEU B 1 235 ? 8.586 15.617 11.055 1 96.31 235 LEU B O 1
ATOM 4657 N N . MET B 1 236 ? 7.809 15.844 8.938 1 97.12 236 MET B N 1
ATOM 4658 C CA . MET B 1 236 ? 7.121 17.109 9.219 1 97.12 236 MET B CA 1
ATOM 4659 C C . MET B 1 236 ? 5.609 16.906 9.18 1 97.12 236 MET B C 1
ATOM 4661 O O . MET B 1 236 ? 5.121 15.82 8.875 1 97.12 236 MET B O 1
ATOM 4665 N N . GLY B 1 237 ? 4.895 17.969 9.492 1 97.12 237 GLY B N 1
ATOM 4666 C CA . GLY B 1 237 ? 3.459 17.891 9.703 1 97.12 237 GLY B CA 1
ATOM 4667 C C . GLY B 1 237 ? 3.092 17.531 11.133 1 97.12 237 GLY B C 1
ATOM 4668 O O . GLY B 1 237 ? 3.965 17.219 11.945 1 97.12 237 GLY B O 1
ATOM 4669 N N . LYS B 1 238 ? 1.756 17.688 11.461 1 96.62 238 LYS B N 1
ATOM 4670 C CA . LYS B 1 238 ? 1.285 17.203 12.75 1 96.62 238 LYS B CA 1
ATOM 4671 C C . LYS B 1 238 ? 1.449 15.695 12.859 1 96.62 238 LYS B C 1
ATOM 4673 O O . LYS B 1 238 ? 1.233 14.969 11.891 1 96.62 238 LYS B O 1
ATOM 4678 N N . PRO B 1 239 ? 2.1 15.172 14.023 1 96.31 239 PRO B N 1
ATOM 4679 C CA . PRO B 1 239 ? 2.229 15.812 15.328 1 96.31 239 PRO B CA 1
ATOM 4680 C C . PRO B 1 239 ? 3.652 16.281 15.617 1 96.31 239 PRO B C 1
ATOM 4682 O O . PRO B 1 239 ? 4.023 16.469 16.781 1 96.31 239 PRO B O 1
ATOM 4685 N N . SER B 1 240 ? 4.445 16.5 14.602 1 95.75 240 SER B N 1
ATOM 4686 C CA . SER B 1 240 ? 5.844 16.859 14.797 1 95.75 240 SER B CA 1
ATOM 4687 C C . SER B 1 240 ? 5.977 18.156 15.578 1 95.75 240 SER B C 1
ATOM 4689 O O . SER B 1 240 ? 5.297 19.141 15.281 1 95.75 240 SER B O 1
ATOM 4691 N N . VAL B 1 241 ? 6.895 18.172 16.547 1 95.31 241 VAL B N 1
ATOM 4692 C CA . VAL B 1 241 ? 7.148 19.359 17.359 1 95.31 241 VAL B CA 1
ATOM 4693 C C . VAL B 1 241 ? 7.652 20.484 16.469 1 95.31 241 VAL B C 1
ATOM 4695 O O . VAL B 1 241 ? 7.336 21.656 16.703 1 95.31 241 VAL B O 1
ATOM 4698 N N . HIS B 1 242 ? 8.359 20.156 15.406 1 95.19 242 HIS B N 1
ATOM 4699 C CA . HIS B 1 242 ? 8.891 21.141 14.469 1 95.19 242 HIS B CA 1
ATOM 4700 C C . HIS B 1 242 ? 7.766 21.906 13.789 1 95.19 242 HIS B C 1
ATOM 4702 O O . HIS B 1 242 ? 7.906 23.109 13.516 1 95.19 242 HIS B O 1
ATOM 4708 N N . THR B 1 243 ? 6.742 21.234 13.531 1 97.62 243 THR B N 1
ATOM 4709 C CA . THR B 1 243 ? 5.598 21.859 12.875 1 97.62 243 THR B CA 1
ATOM 4710 C C . THR B 1 243 ? 4.93 22.875 13.805 1 97.62 243 THR B C 1
ATOM 4712 O O . THR B 1 243 ? 4.57 23.969 13.375 1 97.62 243 THR B O 1
ATOM 4715 N N . TYR B 1 244 ? 4.828 22.562 15.078 1 97.94 244 TYR B N 1
ATOM 4716 C CA . TYR B 1 244 ? 4.203 23.469 16.031 1 97.94 244 TYR B CA 1
ATOM 4717 C C . TYR B 1 244 ? 5.105 24.656 16.328 1 97.94 244 TYR B C 1
ATOM 4719 O O . TYR B 1 244 ? 4.625 25.766 16.547 1 97.94 244 TYR B O 1
ATOM 4727 N N . ARG B 1 245 ? 6.375 24.391 16.359 1 96.94 245 ARG B N 1
ATOM 4728 C CA . ARG B 1 245 ? 7.316 25.5 16.5 1 96.94 245 ARG B CA 1
ATOM 4729 C C . ARG B 1 245 ? 7.215 26.453 15.305 1 96.94 245 ARG B C 1
ATOM 4731 O O . ARG B 1 245 ? 7.281 27.672 15.477 1 96.94 245 ARG B O 1
ATOM 4738 N N . TYR B 1 246 ? 7.121 25.875 14.156 1 97.25 246 TYR B N 1
ATOM 4739 C CA . TYR B 1 246 ? 6.938 26.672 12.953 1 97.25 246 TYR B CA 1
ATOM 4740 C C . TYR B 1 246 ? 5.668 27.516 13.047 1 97.25 246 TYR B C 1
ATOM 4742 O O . TYR B 1 246 ? 5.676 28.703 12.695 1 97.25 246 TYR B O 1
ATOM 4750 N N . ALA B 1 247 ? 4.613 26.938 13.492 1 98.12 247 ALA B N 1
ATOM 4751 C CA . ALA B 1 247 ? 3.338 27.625 13.656 1 98.12 247 ALA B CA 1
ATOM 4752 C C . ALA B 1 247 ? 3.447 28.734 14.703 1 98.12 247 ALA B C 1
ATOM 4754 O O . ALA B 1 247 ? 2.871 29.812 14.531 1 98.12 247 ALA B O 1
ATOM 4755 N N . GLU B 1 248 ? 4.117 28.438 15.797 1 97.62 248 GLU B N 1
ATOM 4756 C CA . GLU B 1 248 ? 4.34 29.438 16.844 1 97.62 248 GLU B CA 1
ATOM 4757 C C . GLU B 1 248 ? 5.07 30.656 16.281 1 97.62 248 GLU B C 1
ATOM 4759 O O . GLU B 1 248 ? 4.738 31.797 16.641 1 97.62 248 GLU B O 1
ATOM 4764 N N . ALA B 1 249 ? 6.043 30.422 15.484 1 96.56 249 ALA B N 1
ATOM 4765 C CA . ALA B 1 249 ? 6.77 31.531 14.859 1 96.56 249 ALA B CA 1
ATOM 4766 C C . ALA B 1 249 ? 5.84 32.375 14 1 96.56 249 ALA B C 1
ATOM 4768 O O . ALA B 1 249 ? 5.965 33.625 13.961 1 96.56 249 ALA B O 1
ATOM 4769 N N . ALA B 1 250 ? 4.934 31.734 13.305 1 97 250 ALA B N 1
ATOM 4770 C CA . ALA B 1 250 ? 3.959 32.469 12.492 1 97 250 ALA B CA 1
ATOM 4771 C C . ALA B 1 250 ? 3.037 33.312 13.359 1 97 250 ALA B C 1
ATOM 4773 O O . ALA B 1 250 ? 2.686 34.438 12.984 1 97 250 ALA B O 1
ATOM 4774 N N . ILE B 1 251 ? 2.627 32.781 14.5 1 97.38 251 ILE B N 1
ATOM 4775 C CA . ILE B 1 251 ? 1.795 33.5 15.461 1 97.38 251 ILE B CA 1
ATOM 4776 C C . ILE B 1 251 ? 2.52 34.781 15.938 1 97.38 251 ILE B C 1
ATOM 4778 O O . ILE B 1 251 ? 1.936 35.844 15.977 1 97.38 251 ILE B O 1
ATOM 4782 N N . ARG B 1 252 ? 3.748 34.594 16.234 1 94.88 252 ARG B N 1
ATOM 4783 C CA . ARG B 1 252 ? 4.555 35.719 16.703 1 94.88 252 ARG B CA 1
ATOM 4784 C C . ARG B 1 252 ? 4.699 36.781 15.633 1 94.88 252 ARG B C 1
ATOM 4786 O O . ARG B 1 252 ? 4.574 37.969 15.922 1 94.88 252 ARG B O 1
ATOM 4793 N N . SER B 1 253 ? 4.984 36.312 14.484 1 94.88 253 SER B N 1
ATOM 4794 C CA . SER B 1 253 ? 5.125 37.25 13.367 1 94.88 253 SER B CA 1
ATOM 4795 C C . SER B 1 253 ? 3.836 38.031 13.133 1 94.88 253 SER B C 1
ATOM 4797 O O . SER B 1 253 ? 3.875 39.219 12.812 1 94.88 253 SER B O 1
ATOM 4799 N N . GLN B 1 254 ? 2.74 37.344 13.172 1 95.12 254 GLN B N 1
ATOM 4800 C CA . GLN B 1 254 ? 1.44 38 13.016 1 95.12 254 GLN B CA 1
ATOM 4801 C C . GLN B 1 254 ? 1.21 39.031 14.102 1 95.12 254 GLN B C 1
ATOM 4803 O O . GLN B 1 254 ? 0.732 40.125 13.82 1 95.12 254 GLN B O 1
ATOM 4808 N N . ALA B 1 255 ? 1.496 38.688 15.352 1 94.12 255 ALA B N 1
ATOM 4809 C CA . ALA B 1 255 ? 1.331 39.594 16.469 1 94.12 255 ALA B CA 1
ATOM 4810 C C . ALA B 1 255 ? 2.168 40.875 16.266 1 94.12 255 ALA B C 1
ATOM 4812 O O . ALA B 1 255 ? 1.696 41.969 16.516 1 94.12 255 ALA B O 1
ATOM 4813 N N . GLN B 1 256 ? 3.342 40.656 15.789 1 92.56 256 GLN B N 1
ATOM 4814 C CA . GLN B 1 256 ? 4.23 41.781 15.523 1 92.56 256 GLN B CA 1
ATOM 4815 C C . GLN B 1 256 ? 3.668 42.688 14.414 1 92.56 256 GLN B C 1
ATOM 4817 O O . GLN B 1 256 ? 3.676 43.906 14.531 1 92.56 256 GLN B O 1
ATOM 4822 N N . ARG B 1 257 ? 3.223 42.094 13.422 1 93.12 257 ARG B N 1
ATOM 4823 C CA . ARG B 1 257 ? 2.682 42.844 12.281 1 93.12 257 ARG B CA 1
ATOM 4824 C C . ARG B 1 257 ? 1.452 43.656 12.695 1 93.12 257 ARG B C 1
ATOM 4826 O O . ARG B 1 257 ? 1.204 44.719 12.148 1 93.12 257 ARG B O 1
ATOM 4833 N N . GLN B 1 258 ? 0.642 43.094 13.578 1 92.12 258 GLN B N 1
ATOM 4834 C CA . GLN B 1 258 ? -0.595 43.719 14.008 1 92.12 258 GLN B CA 1
ATOM 4835 C C . GLN B 1 258 ? -0.323 44.781 15.086 1 92.12 258 GLN B C 1
ATOM 4837 O O . GLN B 1 258 ? -1.227 45.5 15.484 1 92.12 258 GLN B O 1
ATOM 4842 N N . GLY B 1 259 ? 0.885 44.781 15.602 1 91.12 259 GLY B N 1
ATOM 4843 C CA . GLY B 1 259 ? 1.272 45.75 16.609 1 91.12 259 GLY B CA 1
ATOM 4844 C C . GLY B 1 259 ? 0.819 45.375 18 1 91.12 259 GLY B C 1
ATOM 4845 O O . GLY B 1 259 ? 0.636 46.25 18.859 1 91.12 259 GLY B O 1
ATOM 4846 N N . TRP B 1 260 ? 0.604 44.125 18.203 1 91.75 260 TRP B N 1
ATOM 4847 C CA . TRP B 1 260 ? 0.229 43.688 19.531 1 91.75 260 TRP B CA 1
ATOM 4848 C C . TRP B 1 260 ? 1.448 43.625 20.453 1 91.75 260 TRP B C 1
ATOM 4850 O O . TRP B 1 260 ? 2.324 42.781 20.266 1 91.75 260 TRP B O 1
ATOM 4860 N N . ALA B 1 261 ? 1.529 44.438 21.422 1 87.31 261 ALA B N 1
ATOM 4861 C CA . ALA B 1 261 ? 2.719 44.656 22.234 1 87.31 261 ALA B CA 1
ATOM 4862 C C . ALA B 1 261 ? 2.953 43.5 23.219 1 87.31 261 ALA B C 1
ATOM 4864 O O . ALA B 1 261 ? 4.098 43.188 23.531 1 87.31 261 ALA B O 1
ATOM 4865 N N . ALA B 1 262 ? 1.892 42.969 23.703 1 90.12 262 ALA B N 1
ATOM 4866 C CA . ALA B 1 262 ? 2.039 41.906 24.672 1 90.12 262 ALA B CA 1
ATOM 4867 C C . ALA B 1 262 ? 2.389 40.594 23.984 1 90.12 262 ALA B C 1
ATOM 4869 O O . ALA B 1 262 ? 1.863 40.281 22.906 1 90.12 262 ALA B O 1
ATOM 4870 N N . PRO B 1 263 ? 3.318 39.875 24.562 1 91.38 263 PRO B N 1
ATOM 4871 C CA . PRO B 1 263 ? 3.652 38.562 23.969 1 91.38 263 PRO B CA 1
ATOM 4872 C C . PRO B 1 263 ? 2.512 37.562 24.078 1 91.38 263 PRO B C 1
ATOM 4874 O O . PRO B 1 263 ? 1.804 37.531 25.094 1 91.38 263 PRO B O 1
ATOM 4877 N N . VAL B 1 264 ? 2.367 36.75 23.062 1 95.38 264 VAL B N 1
ATOM 4878 C CA . VAL B 1 264 ? 1.428 35.625 23.109 1 95.38 264 VAL B CA 1
ATOM 4879 C C . VAL B 1 264 ? 1.962 34.562 24.047 1 95.38 264 VAL B C 1
ATOM 4881 O O . VAL B 1 264 ? 2.922 33.844 23.703 1 95.38 264 VAL B O 1
ATOM 4884 N N . ARG B 1 265 ? 1.332 34.375 25.141 1 96.38 265 ARG B N 1
ATOM 4885 C CA . ARG B 1 265 ? 1.837 33.5 26.188 1 96.38 265 ARG B CA 1
ATOM 4886 C C . ARG B 1 265 ? 1.236 32.094 26.062 1 96.38 265 ARG B C 1
ATOM 4888 O O . ARG B 1 265 ? 1.879 31.094 26.406 1 9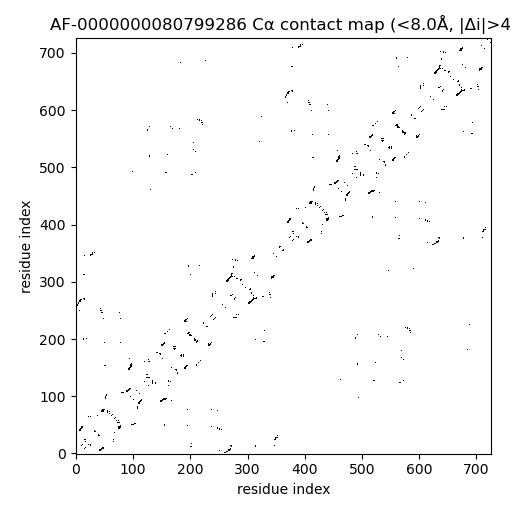6.38 265 ARG B O 1
ATOM 4895 N N . THR B 1 266 ? 0.027 32.031 25.594 1 97.5 266 THR B N 1
ATOM 4896 C CA . THR B 1 266 ? -0.678 30.75 25.516 1 97.5 266 THR B CA 1
ATOM 4897 C C . THR B 1 266 ? -1.192 30.484 24.109 1 97.5 266 THR B C 1
ATOM 4899 O O . THR B 1 266 ? -1.805 31.375 23.5 1 97.5 266 THR B O 1
ATOM 4902 N N . LEU B 1 267 ? -0.9 29.312 23.609 1 98.56 267 LEU B N 1
ATOM 4903 C CA . LEU B 1 267 ? -1.474 28.859 22.344 1 98.56 267 LEU B CA 1
ATOM 4904 C C . LEU B 1 267 ? -2.521 27.766 22.578 1 98.56 267 LEU B C 1
ATOM 4906 O O . LEU B 1 267 ? -2.332 26.891 23.422 1 98.56 267 LEU B O 1
ATOM 4910 N N . TYR B 1 268 ? -3.66 27.906 21.953 1 98.88 268 TYR B N 1
ATOM 4911 C CA . TYR B 1 268 ? -4.711 26.891 21.984 1 98.88 268 TYR B CA 1
ATOM 4912 C C . TYR B 1 268 ? -4.789 26.156 20.656 1 98.88 268 TYR B C 1
ATOM 4914 O O . TYR B 1 268 ? -5.109 26.75 19.625 1 98.88 268 TYR B O 1
ATOM 4922 N N . ALA B 1 269 ? -4.438 24.891 20.641 1 98.88 269 ALA B N 1
ATOM 4923 C CA . ALA B 1 269 ? -4.484 24.047 19.453 1 98.88 269 ALA B CA 1
ATOM 4924 C C . ALA B 1 269 ? -5.797 23.266 19.375 1 98.88 269 ALA B C 1
ATOM 4926 O O . ALA B 1 269 ? -6.074 22.422 20.219 1 98.88 269 ALA B O 1
ATOM 4927 N N . VAL B 1 270 ? -6.57 23.578 18.375 1 98.88 270 VAL B N 1
ATOM 4928 C CA . VAL B 1 270 ? -7.891 22.969 18.219 1 98.88 270 VAL B CA 1
ATOM 4929 C C . VAL B 1 270 ? -7.859 21.953 17.078 1 98.88 270 VAL B C 1
ATOM 4931 O O . VAL B 1 270 ? -7.512 22.297 15.945 1 98.88 270 VAL B O 1
ATOM 4934 N N . GLY B 1 271 ? -8.172 20.766 17.328 1 98.19 271 GLY B N 1
ATOM 4935 C CA . GLY B 1 271 ? -8.141 19.719 16.328 1 98.19 271 GLY B CA 1
ATOM 4936 C C . GLY B 1 271 ? -9.156 18.625 16.578 1 98.19 271 GLY B C 1
ATOM 4937 O O . GLY B 1 271 ? -9.852 18.625 17.594 1 98.19 271 GLY B O 1
ATOM 4938 N N . ASP B 1 272 ? -9.312 17.656 15.625 1 96.12 272 ASP B N 1
ATOM 4939 C CA . ASP B 1 272 ? -10.297 16.578 15.727 1 96.12 272 ASP B CA 1
ATOM 4940 C C . ASP B 1 272 ? -9.617 15.211 15.812 1 96.12 272 ASP B C 1
ATOM 4942 O O . ASP B 1 272 ? -10.281 14.188 15.969 1 96.12 272 ASP B O 1
ATOM 4946 N N . ASN B 1 273 ? -8.375 15.148 15.656 1 94.25 273 ASN B N 1
ATOM 4947 C CA . ASN B 1 273 ? -7.629 13.891 15.656 1 94.25 273 ASN B CA 1
ATOM 4948 C C . ASN B 1 273 ? -6.695 13.789 16.859 1 94.25 273 ASN B C 1
ATOM 4950 O O . ASN B 1 273 ? -5.676 14.477 16.922 1 94.25 273 ASN B O 1
ATOM 4954 N N . PRO B 1 274 ? -6.938 12.922 17.812 1 93.69 274 PRO B N 1
ATOM 4955 C CA . PRO B 1 274 ? -6.09 12.781 18.984 1 93.69 274 PRO B CA 1
ATOM 4956 C C . PRO B 1 274 ? -4.648 12.414 18.641 1 93.69 274 PRO B C 1
ATOM 4958 O O . PRO B 1 274 ? -3.713 12.875 19.297 1 93.69 274 PRO B O 1
ATOM 4961 N N . MET B 1 275 ? -4.469 11.719 17.562 1 92.38 275 MET B N 1
ATOM 4962 C CA . MET B 1 275 ? -3.174 11.133 17.234 1 92.38 275 MET B CA 1
ATOM 4963 C C . MET B 1 275 ? -2.268 12.164 16.562 1 92.38 275 MET B C 1
ATOM 4965 O O . MET B 1 275 ? -1.053 11.969 16.484 1 92.38 275 MET B O 1
ATOM 4969 N N . SER B 1 276 ? -2.891 13.203 16.062 1 94.94 276 SER B N 1
ATOM 4970 C CA . SER B 1 276 ? -2.109 14.219 15.359 1 94.94 276 SER B CA 1
ATOM 4971 C C . SER B 1 276 ? -2.227 15.578 16.047 1 94.94 276 SER B C 1
ATOM 4973 O O . SER B 1 276 ? -1.253 16.078 16.609 1 94.94 276 SER B O 1
ATOM 4975 N N . ASP B 1 277 ? -3.402 16.047 16.25 1 96.75 277 ASP B N 1
ATOM 4976 C CA . ASP B 1 277 ? -3.619 17.375 16.797 1 96.75 277 ASP B CA 1
ATOM 4977 C C . ASP B 1 277 ? -3.297 17.422 18.281 1 96.75 277 ASP B C 1
ATOM 4979 O O . ASP B 1 277 ? -2.502 18.266 18.719 1 96.75 277 ASP B O 1
ATOM 4983 N N . VAL B 1 278 ? -3.947 16.531 19.016 1 96.75 278 VAL B N 1
ATOM 4984 C CA . VAL B 1 278 ? -3.783 16.531 20.469 1 96.75 278 VAL B CA 1
ATOM 4985 C C . VAL B 1 278 ? -2.359 16.109 20.828 1 96.75 278 VAL B C 1
ATOM 4987 O O . VAL B 1 278 ? -1.686 16.781 21.609 1 96.75 278 VAL B O 1
ATOM 4990 N N . TYR B 1 279 ? -1.979 15.039 20.234 1 96.31 279 TYR B N 1
ATOM 4991 C CA . TYR B 1 279 ? -0.632 14.531 20.469 1 96.31 279 TYR B CA 1
ATOM 4992 C C . TYR B 1 279 ? 0.413 15.602 20.188 1 96.31 279 TYR B C 1
ATOM 4994 O O . TYR B 1 279 ? 1.313 15.828 21 1 96.31 279 TYR B O 1
ATOM 5002 N N . GLY B 1 280 ? 0.339 16.266 19.016 1 97.19 280 GLY B N 1
ATOM 5003 C CA . GLY B 1 280 ? 1.285 17.297 18.625 1 97.19 280 GLY B CA 1
ATOM 5004 C C . GLY B 1 280 ? 1.291 18.484 19.578 1 97.19 280 GLY B C 1
ATOM 5005 O O . GLY B 1 280 ? 2.355 18.984 19.938 1 97.19 280 GLY B O 1
ATOM 5006 N N . ALA B 1 281 ? 0.154 18.938 19.938 1 98.44 281 ALA B N 1
ATOM 5007 C CA . ALA B 1 281 ? 0.042 20.062 20.875 1 98.44 281 ALA B CA 1
ATOM 5008 C C . ALA B 1 281 ? 0.678 19.719 22.219 1 98.44 281 ALA B C 1
ATOM 5010 O O . ALA B 1 281 ? 1.392 20.531 22.797 1 98.44 281 ALA B O 1
ATOM 5011 N N . ASN B 1 282 ? 0.374 18.516 22.672 1 97.81 282 ASN B N 1
ATOM 5012 C CA . ASN B 1 282 ? 0.917 18.078 23.969 1 97.81 282 ASN B CA 1
ATOM 5013 C C . ASN B 1 282 ? 2.43 17.891 23.891 1 97.81 282 ASN B C 1
ATOM 5015 O O . ASN B 1 282 ? 3.139 18.188 24.859 1 97.81 282 ASN B O 1
ATOM 5019 N N . LEU B 1 283 ? 2.867 17.375 22.844 1 96.69 283 LEU B N 1
ATOM 5020 C CA . LEU B 1 283 ? 4.309 17.25 22.641 1 96.69 283 LEU B CA 1
ATOM 5021 C C . LEU B 1 283 ? 4.973 18.625 22.656 1 96.69 283 LEU B C 1
ATOM 5023 O O . LEU B 1 283 ? 6.043 18.781 23.25 1 96.69 283 LEU B O 1
ATOM 5027 N N . PHE B 1 284 ? 4.434 19.547 21.984 1 97.81 284 PHE B N 1
ATOM 5028 C CA . PHE B 1 284 ? 4.945 20.906 21.969 1 97.81 284 PHE B CA 1
ATOM 5029 C C . PHE B 1 284 ? 4.91 21.531 23.359 1 97.81 284 PHE B C 1
ATOM 5031 O O . PHE B 1 284 ? 5.852 22.203 23.766 1 97.81 284 PHE B O 1
ATOM 5038 N N . GLN B 1 285 ? 3.809 21.281 24.094 1 97.69 285 GLN B N 1
ATOM 5039 C CA . GLN B 1 285 ? 3.705 21.75 25.484 1 97.69 285 GLN B CA 1
ATOM 5040 C C . GLN B 1 285 ? 4.863 21.219 26.328 1 97.69 285 GLN B C 1
ATOM 5042 O O . GLN B 1 285 ? 5.461 21.953 27.094 1 97.69 285 GLN B O 1
ATOM 5047 N N . GLN B 1 286 ? 5.109 19.938 26.188 1 95.56 286 GLN B N 1
ATOM 5048 C CA . GLN B 1 286 ? 6.234 19.344 26.906 1 95.56 286 GLN B CA 1
ATOM 5049 C C . GLN B 1 286 ? 7.547 20.031 26.531 1 95.56 286 GLN B C 1
ATOM 5051 O O . GLN B 1 286 ? 8.414 20.219 27.391 1 95.56 286 GLN B O 1
ATOM 5056 N N . HIS B 1 287 ? 7.676 20.266 25.281 1 95.25 287 HIS B N 1
ATOM 5057 C CA . HIS B 1 287 ? 8.867 20.953 24.797 1 95.25 287 HIS B CA 1
ATOM 5058 C C . HIS B 1 287 ? 9.016 22.328 25.438 1 95.25 287 HIS B C 1
ATOM 5060 O O . HIS B 1 287 ? 10.109 22.719 25.859 1 95.25 287 HIS B O 1
ATOM 5066 N N . LEU B 1 288 ? 7.941 23.062 25.516 1 95.19 288 LEU B N 1
ATOM 5067 C CA . LEU B 1 288 ? 7.945 24.375 26.141 1 95.19 288 LEU B CA 1
ATOM 5068 C C . LEU B 1 288 ? 8.328 24.297 27.609 1 95.19 288 LEU B C 1
ATOM 5070 O O . LEU B 1 288 ? 9.102 25.109 28.109 1 95.19 288 LEU B O 1
ATOM 5074 N N . GLN B 1 289 ? 7.777 23.312 28.266 1 93.94 289 GLN B N 1
ATOM 5075 C CA . GLN B 1 289 ? 8.047 23.125 29.688 1 93.94 289 GLN B CA 1
ATOM 5076 C C . GLN B 1 289 ? 9.516 22.797 29.938 1 93.94 289 GLN B C 1
ATOM 5078 O O . GLN B 1 289 ? 10.125 23.328 30.875 1 93.94 289 GLN B O 1
ATOM 5083 N N . THR B 1 290 ? 10.016 21.969 29.172 1 92.62 290 THR B N 1
ATOM 5084 C CA . THR B 1 290 ? 11.414 21.594 29.297 1 92.62 290 THR B CA 1
ATOM 5085 C C . THR B 1 290 ? 12.32 22.797 29.047 1 92.62 290 THR B C 1
ATOM 5087 O O . THR B 1 290 ? 13.32 22.969 29.75 1 92.62 290 THR B O 1
ATOM 5090 N N . ALA B 1 291 ? 11.977 23.562 28.047 1 89.62 291 ALA B N 1
ATOM 5091 C CA . ALA B 1 291 ? 12.758 24.766 27.734 1 89.62 291 ALA B CA 1
ATOM 5092 C C . ALA B 1 291 ? 12.719 25.75 28.891 1 89.62 291 ALA B C 1
ATOM 5094 O O . ALA B 1 291 ? 13.711 26.438 29.172 1 89.62 291 ALA B O 1
ATOM 5095 N N . GLN B 1 292 ? 11.648 25.859 29.531 1 88.69 292 GLN B N 1
ATOM 5096 C CA . GLN B 1 292 ? 11.477 26.766 30.656 1 88.69 292 GLN B CA 1
ATOM 5097 C C . GLN B 1 292 ? 12.289 26.312 31.875 1 88.69 292 GLN B C 1
ATOM 5099 O O . GLN B 1 292 ? 12.875 27.141 32.594 1 88.69 292 GLN B O 1
ATOM 5104 N N . GLN B 1 293 ? 12.344 25.047 32.156 1 86.75 293 GLN B N 1
ATOM 5105 C CA . GLN B 1 293 ? 13.094 24.5 33.281 1 86.75 293 GLN B CA 1
ATOM 5106 C C . GLN B 1 293 ? 14.594 24.625 33.031 1 86.75 293 GLN B C 1
ATOM 5108 O O . GLN B 1 293 ? 15.367 24.766 34 1 86.75 293 GLN B O 1
ATOM 5113 N N . ALA B 1 294 ? 15.086 24.281 32 1 74.88 294 ALA B N 1
ATOM 5114 C CA . ALA B 1 294 ? 16.516 24.297 31.719 1 74.88 294 ALA B CA 1
ATOM 5115 C C . ALA B 1 294 ? 17.078 25.719 31.766 1 74.88 294 ALA B C 1
ATOM 5117 O O . ALA B 1 294 ? 18.281 25.922 31.703 1 74.88 294 ALA B O 1
ATOM 5118 N N . GLY B 1 295 ? 16.312 26.75 32.406 1 65.25 295 GLY B N 1
ATOM 5119 C CA . GLY B 1 295 ? 16.766 28.125 32.625 1 65.25 295 GLY B CA 1
ATOM 5120 C C . GLY B 1 295 ? 17.188 28.828 31.344 1 65.25 295 GLY B C 1
ATOM 5121 O O . GLY B 1 295 ? 17.969 29.766 31.375 1 65.25 295 GLY B O 1
ATOM 5122 N N . GLY B 1 296 ? 17.047 28.203 30.359 1 51.84 296 GLY B N 1
ATOM 5123 C CA . GLY B 1 296 ? 17.609 28.828 29.172 1 51.84 296 GLY B CA 1
ATOM 5124 C C . GLY B 1 296 ? 16.938 30.125 28.812 1 51.84 296 GLY B C 1
ATOM 5125 O O . GLY B 1 296 ? 15.703 30.203 28.766 1 51.84 296 GLY B O 1
ATOM 5126 N N . GLN B 1 297 ? 17.547 31.188 29.375 1 48.69 297 GLN B N 1
ATOM 5127 C CA . GLN B 1 297 ? 17.25 32.562 29.016 1 48.69 297 GLN B CA 1
ATOM 5128 C C . GLN B 1 297 ? 16.594 32.656 27.641 1 48.69 297 GLN B C 1
ATOM 5130 O O . GLN B 1 297 ? 16 33.656 27.297 1 48.69 297 GLN B O 1
ATOM 5135 N N . GLU B 1 298 ? 17 31.828 26.734 1 48 298 GLU B N 1
ATOM 5136 C CA . GLU B 1 298 ? 16.812 32.094 25.297 1 48 298 GLU B CA 1
ATOM 5137 C C . GLU B 1 298 ? 15.43 31.641 24.844 1 48 298 GLU B C 1
ATOM 5139 O O . GLU B 1 298 ? 15.25 31.188 23.703 1 48 298 GLU B O 1
ATOM 5144 N N . GLN B 1 299 ? 14.492 31.25 25.797 1 53.5 299 GLN B N 1
ATOM 5145 C CA . GLN B 1 299 ? 13.312 30.922 25 1 53.5 299 GLN B CA 1
ATOM 5146 C C . GLN B 1 299 ? 12.844 32.125 24.188 1 53.5 299 GLN B C 1
ATOM 5148 O O . GLN B 1 299 ? 12.297 33.062 24.734 1 53.5 299 GLN B O 1
ATOM 5153 N N . PRO B 1 300 ? 13.414 32.219 23.109 1 55.78 300 PRO B N 1
ATOM 5154 C CA . PRO B 1 300 ? 13.102 33.375 22.234 1 55.78 300 PRO B CA 1
ATOM 5155 C C . PRO B 1 300 ? 11.602 33.594 22.062 1 55.78 300 PRO B C 1
ATOM 5157 O O . PRO B 1 300 ? 11.164 34.719 21.781 1 55.78 300 PRO B O 1
ATOM 5160 N N . SER B 1 301 ? 10.781 32.438 22.359 1 67.5 301 SER B N 1
ATOM 5161 C CA . SER B 1 301 ? 9.375 32.719 22.078 1 67.5 301 SER B CA 1
ATOM 5162 C C . SER B 1 301 ? 8.625 33.125 23.344 1 67.5 301 SER B C 1
ATOM 5164 O O . SER B 1 301 ? 8.992 32.719 24.453 1 67.5 301 SER B O 1
ATOM 5166 N N . GLY B 1 302 ? 8.008 34.281 23.453 1 84.06 302 GLY B N 1
ATOM 5167 C CA . GLY B 1 302 ? 7.09 34.719 24.484 1 84.06 302 GLY B CA 1
ATOM 5168 C C . GLY B 1 302 ? 6.027 33.719 24.828 1 84.06 302 GLY B C 1
ATOM 5169 O O . GLY B 1 302 ? 5.371 33.812 25.875 1 84.06 302 GLY B O 1
ATOM 5170 N N . THR B 1 303 ? 6.051 32.438 24.188 1 92.31 303 THR B N 1
ATOM 5171 C CA . THR B 1 303 ? 5.016 31.438 24.391 1 92.31 303 THR B CA 1
ATOM 5172 C C . THR B 1 303 ? 5.355 30.547 25.578 1 92.31 303 THR B C 1
ATOM 5174 O O . THR B 1 303 ? 6.457 30 25.656 1 92.31 303 THR B O 1
ATOM 5177 N N . GLN B 1 304 ? 4.402 30.375 26.469 1 94.69 304 GLN B N 1
ATOM 5178 C CA . GLN B 1 304 ? 4.648 29.656 27.719 1 94.69 304 GLN B CA 1
ATOM 5179 C C . GLN B 1 304 ? 3.902 28.328 27.75 1 94.69 304 GLN B C 1
ATOM 5181 O O . GLN B 1 304 ? 4.316 27.391 28.438 1 94.69 304 GLN B O 1
ATOM 5186 N N . SER B 1 305 ? 2.834 28.266 27.016 1 97.06 305 SER B N 1
ATOM 5187 C CA . SER B 1 305 ? 2.049 27.031 27.078 1 97.06 305 SER B CA 1
ATOM 5188 C C . SER B 1 305 ? 1.277 26.797 25.781 1 97.06 305 SER B C 1
ATOM 5190 O O . SER B 1 305 ? 1.015 27.734 25.031 1 97.06 305 SER B O 1
ATOM 5192 N N . CYS B 1 306 ? 1.032 25.578 25.531 1 98.44 306 CYS B N 1
ATOM 5193 C CA . CYS B 1 306 ? 0.165 25.125 24.453 1 98.44 306 CYS B CA 1
ATOM 5194 C C . CYS B 1 306 ? -0.901 24.172 24.969 1 98.44 306 CYS B C 1
ATOM 5196 O O . CYS B 1 306 ? -0.579 23.125 25.547 1 98.44 306 CYS B O 1
ATOM 5198 N N . THR B 1 307 ? -2.137 24.531 24.797 1 98.69 307 THR B N 1
ATOM 5199 C CA . THR B 1 307 ? -3.26 23.75 25.328 1 98.69 307 THR B CA 1
ATOM 5200 C C . THR B 1 307 ? -4.027 23.078 24.188 1 98.69 307 THR B C 1
ATOM 5202 O O . THR B 1 307 ? -4.441 23.75 23.234 1 98.69 307 THR B O 1
ATOM 5205 N N . SER B 1 308 ? -4.191 21.75 24.281 1 98.75 308 SER B N 1
ATOM 5206 C CA . SER B 1 308 ? -4.898 21 23.25 1 98.75 308 SER B CA 1
ATOM 5207 C C . SER B 1 308 ? -6.398 20.984 23.516 1 98.75 308 SER B C 1
ATOM 5209 O O . SER B 1 308 ? -6.84 20.766 24.641 1 98.75 308 SER B O 1
ATOM 5211 N N . ILE B 1 309 ? -7.18 21.266 22.5 1 98.81 309 ILE B N 1
ATOM 5212 C CA . ILE B 1 309 ? -8.633 21.188 22.531 1 98.81 309 ILE B CA 1
ATOM 5213 C C . ILE B 1 309 ? -9.125 20.266 21.422 1 98.81 309 ILE B C 1
ATOM 5215 O O . ILE B 1 309 ? -8.859 20.484 20.25 1 98.81 309 ILE B O 1
ATOM 5219 N N . LEU B 1 310 ? -9.836 19.172 21.797 1 98.31 310 LEU B N 1
ATOM 5220 C CA . LEU B 1 310 ? -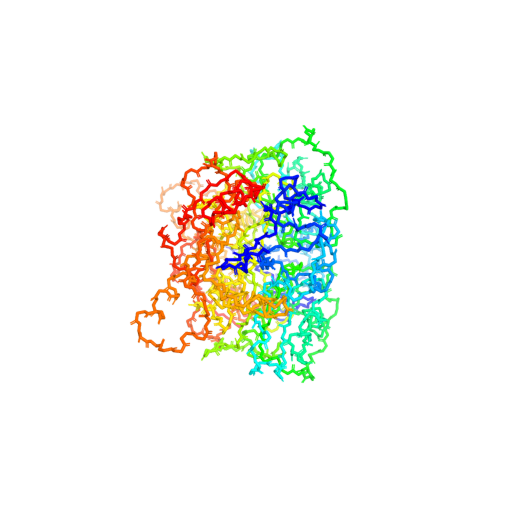10.336 18.172 20.859 1 98.31 310 LEU B CA 1
ATOM 5221 C C . LEU B 1 310 ? -11.805 18.391 20.547 1 98.31 310 LEU B C 1
ATOM 5223 O O . LEU B 1 310 ? -12.625 18.516 21.469 1 98.31 310 LEU B O 1
ATOM 5227 N N . VAL B 1 311 ? -12.109 18.562 19.297 1 97.75 311 VAL B N 1
ATOM 5228 C CA . VAL B 1 311 ? -13.5 18.703 18.906 1 97.75 311 VAL B CA 1
ATOM 5229 C C . VAL B 1 311 ? -14.047 17.375 18.406 1 97.75 311 VAL B C 1
ATOM 5231 O O . VAL B 1 311 ? -13.281 16.484 18.016 1 97.75 311 VAL B O 1
ATOM 5234 N N . CYS B 1 312 ? -15.359 17.203 18.297 1 94.5 312 CYS B N 1
ATOM 5235 C CA . CYS B 1 312 ? -16 15.922 18 1 94.5 312 CYS B CA 1
ATOM 5236 C C . CYS B 1 312 ? -16.625 15.922 16.609 1 94.5 312 CYS B C 1
ATOM 5238 O O . CYS B 1 312 ? -17.516 15.125 16.328 1 94.5 312 CYS B O 1
ATOM 5240 N N . THR B 1 313 ? -16.203 16.797 15.789 1 91.88 313 THR B N 1
ATOM 5241 C CA . THR B 1 313 ? -16.859 16.984 14.508 1 91.88 313 THR B CA 1
ATOM 5242 C C . THR B 1 313 ? -16.109 16.266 13.398 1 91.88 313 THR B C 1
ATOM 5244 O O . THR B 1 313 ? -16.531 16.281 12.234 1 91.88 313 THR B O 1
ATOM 5247 N N . GLY B 1 314 ? -14.992 15.562 13.695 1 89.56 314 GLY B N 1
ATOM 5248 C CA . GLY B 1 314 ? -14.188 14.914 12.672 1 89.56 314 GLY B CA 1
ATOM 5249 C C . GLY B 1 314 ? -13.82 13.484 13.016 1 89.56 314 GLY B C 1
ATOM 5250 O O . GLY B 1 314 ? -14.695 12.664 13.312 1 89.56 314 GLY B O 1
ATOM 5251 N N . VAL B 1 315 ? -12.594 13.172 13 1 84.44 315 VAL B N 1
ATOM 5252 C CA . VAL B 1 315 ? -12.07 11.82 13.156 1 84.44 315 VAL B CA 1
ATOM 5253 C C . VAL B 1 315 ? -12.516 11.25 14.5 1 84.44 315 VAL B C 1
ATOM 5255 O O . VAL B 1 315 ? -12.93 10.094 14.586 1 84.44 315 VAL B O 1
ATOM 5258 N N . TYR B 1 316 ? -12.461 12.047 15.492 1 85.75 316 TYR B N 1
ATOM 5259 C CA . TYR B 1 316 ? -12.828 11.594 16.828 1 85.75 316 TYR B CA 1
ATOM 5260 C C . TYR B 1 316 ? -14.336 11.641 17.031 1 85.75 316 TYR B C 1
ATOM 5262 O O . TYR B 1 316 ? -15 12.578 16.594 1 85.75 316 TYR B O 1
ATOM 5270 N N . SER B 1 317 ? -14.781 10.602 17.594 1 81.06 317 SER B N 1
ATOM 5271 C CA . SER B 1 317 ? -16.172 10.562 18.031 1 81.06 317 SER B CA 1
ATOM 5272 C C . SER B 1 317 ? -16.297 9.938 19.422 1 81.06 317 SER B C 1
ATOM 5274 O O . SER B 1 317 ? -15.773 8.852 19.672 1 81.06 317 SER B O 1
ATOM 5276 N N . PRO B 1 318 ? -17 10.742 20.25 1 77.5 318 PRO B N 1
ATOM 5277 C CA . PRO B 1 318 ? -17.172 10.18 21.594 1 77.5 318 PRO B CA 1
ATOM 5278 C C . PRO B 1 318 ? -17.922 8.852 21.594 1 77.5 318 PRO B C 1
ATOM 5280 O O . PRO B 1 318 ? -17.766 8.055 22.516 1 77.5 318 PRO B O 1
ATOM 5283 N N . GLN B 1 319 ? -18.75 8.703 20.562 1 69.81 319 GLN B N 1
ATOM 5284 C CA . GLN B 1 319 ? -19.562 7.496 20.469 1 69.81 319 GLN B CA 1
ATOM 5285 C C . GLN B 1 319 ? -18.781 6.348 19.844 1 69.81 319 GLN B C 1
ATOM 5287 O O . GLN B 1 319 ? -19.266 5.223 19.75 1 69.81 319 GLN B O 1
ATOM 5292 N N . GLY B 1 320 ? -17.641 6.695 19.547 1 63.5 320 GLY B N 1
ATOM 5293 C CA . GLY B 1 320 ? -16.844 5.652 18.922 1 63.5 320 GLY B CA 1
ATOM 5294 C C . GLY B 1 320 ? -16.281 4.66 19.922 1 63.5 320 GLY B C 1
ATOM 5295 O O . GLY B 1 320 ? -16.453 4.812 21.125 1 63.5 320 GLY B O 1
ATOM 5296 N N . PRO B 1 321 ? -15.812 3.625 19.312 1 60.03 321 PRO B N 1
ATOM 5297 C CA . PRO B 1 321 ? -15.273 2.615 20.219 1 60.03 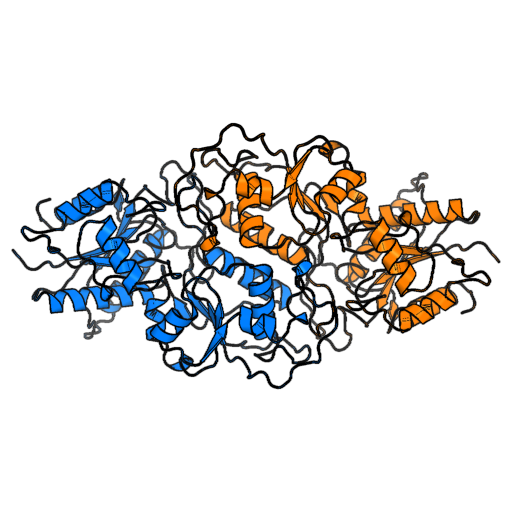321 PRO B CA 1
ATOM 5298 C C . PRO B 1 321 ? -14.242 3.186 21.188 1 60.03 321 PRO B C 1
ATOM 5300 O O . PRO B 1 321 ? -13.523 4.125 20.859 1 60.03 321 PRO B O 1
ATOM 5303 N N . GLU B 1 322 ? -14.336 2.861 22.484 1 55.59 322 GLU B N 1
ATOM 5304 C CA . GLU B 1 322 ? -13.414 3.289 23.531 1 55.59 322 GLU B CA 1
ATOM 5305 C C . GLU B 1 322 ? -11.969 2.955 23.172 1 55.59 322 GLU B C 1
ATOM 5307 O O . GLU B 1 322 ? -11.078 3.789 23.312 1 55.59 322 GLU B O 1
ATOM 5312 N N . ALA B 1 323 ? -11.789 1.592 22.922 1 56.75 323 ALA B N 1
ATOM 5313 C CA . ALA B 1 323 ? -10.438 1.119 22.625 1 56.75 323 ALA B CA 1
ATOM 5314 C C . ALA B 1 323 ? -10.102 1.3 21.141 1 56.75 323 ALA B C 1
ATOM 5316 O O . ALA B 1 323 ? -10.766 0.729 20.281 1 56.75 323 ALA B O 1
ATOM 5317 N N . ARG B 1 324 ? -9.219 2.352 20.984 1 65 324 ARG B N 1
ATOM 5318 C CA . ARG B 1 324 ? -8.805 2.561 19.594 1 65 324 ARG B CA 1
ATOM 5319 C C . ARG B 1 324 ? -7.34 2.188 19.406 1 65 324 ARG B C 1
ATOM 5321 O O . ARG B 1 324 ? -6.488 2.549 20.219 1 65 324 ARG B O 1
ATOM 5328 N N . PRO B 1 325 ? -7.172 1.461 18.344 1 72 325 PRO B N 1
ATOM 5329 C CA . PRO B 1 325 ? -5.766 1.202 18.031 1 72 325 PRO B CA 1
ATOM 5330 C C . PRO B 1 325 ? -4.961 2.484 17.812 1 72 325 PRO B C 1
ATOM 5332 O O . PRO B 1 325 ? -5.527 3.516 17.438 1 72 325 PRO B O 1
ATOM 5335 N N . PHE B 1 326 ? -3.77 2.361 18.234 1 73.06 326 PHE B N 1
ATOM 5336 C CA . PHE B 1 326 ? -2.854 3.482 18.047 1 73.06 326 PHE B CA 1
ATOM 5337 C C . PHE B 1 326 ? -2.559 3.701 16.562 1 73.06 326 PHE B C 1
ATOM 5339 O O . PHE B 1 326 ? -1.917 2.865 15.93 1 73.06 326 PHE B O 1
ATOM 5346 N N . HIS B 1 327 ? -2.969 4.801 16.047 1 81.94 327 HIS B N 1
ATOM 5347 C CA . HIS B 1 327 ? -2.91 5.074 14.617 1 81.94 327 HIS B CA 1
ATOM 5348 C C . HIS B 1 327 ? -1.771 6.035 14.289 1 81.94 327 HIS B C 1
ATOM 5350 O O . HIS B 1 327 ? -1.57 6.391 13.125 1 81.94 327 HIS B O 1
ATOM 5356 N N . SER B 1 328 ? -1.005 6.336 15.32 1 82.94 328 SER B N 1
ATOM 5357 C CA . SER B 1 328 ? 0.062 7.297 15.055 1 82.94 328 SER B CA 1
ATOM 5358 C C . SER B 1 328 ? 1.209 6.652 14.289 1 82.94 328 SER B C 1
ATOM 5360 O O . SER B 1 328 ? 1.32 5.422 14.25 1 82.94 328 SER B O 1
ATOM 5362 N N . HIS B 1 329 ? 1.948 7.5 13.641 1 89.81 329 HIS B N 1
ATOM 5363 C CA . HIS B 1 329 ? 3.148 7.043 12.953 1 89.81 329 HIS B CA 1
ATOM 5364 C C . HIS B 1 329 ? 4.102 6.336 13.914 1 89.81 329 HIS B C 1
ATOM 5366 O O . HIS B 1 329 ? 4.188 6.703 15.086 1 89.81 329 HIS B O 1
ATOM 5372 N N . ARG B 1 330 ? 4.816 5.477 13.414 1 90.81 330 ARG B N 1
ATOM 5373 C CA . ARG B 1 330 ? 5.641 4.586 14.219 1 90.81 330 ARG B CA 1
ATOM 5374 C C . ARG B 1 330 ? 6.711 5.363 14.977 1 90.81 330 ARG B C 1
ATOM 5376 O O . ARG B 1 330 ? 7.172 4.93 16.031 1 90.81 330 ARG B O 1
ATOM 5383 N N . ASP B 1 331 ? 7.215 6.445 14.492 1 90.69 331 ASP B N 1
ATOM 5384 C CA . ASP B 1 331 ? 8.305 7.203 15.102 1 90.69 331 ASP B CA 1
ATOM 5385 C C . ASP B 1 331 ? 7.809 8.023 16.281 1 90.69 331 ASP B C 1
ATOM 5387 O O . ASP B 1 331 ? 8.586 8.719 16.938 1 90.69 331 ASP B O 1
ATOM 5391 N N . PHE B 1 332 ? 6.52 7.883 16.609 1 89.31 332 PHE B N 1
ATOM 5392 C CA . PHE B 1 332 ? 5.941 8.578 17.766 1 89.31 332 PHE B CA 1
ATOM 5393 C C . PHE B 1 332 ? 5.438 7.586 18.797 1 89.31 332 PHE B C 1
ATOM 5395 O O . PHE B 1 332 ? 4.816 6.578 18.453 1 89.31 332 PHE B O 1
ATOM 5402 N N . SER B 1 333 ? 5.758 7.855 20.031 1 83.56 333 SER B N 1
ATOM 5403 C CA . SER B 1 333 ? 5.473 6.945 21.125 1 83.56 333 SER B CA 1
ATOM 5404 C C . SER B 1 333 ? 3.979 6.879 21.422 1 83.56 333 SER B C 1
ATOM 5406 O O . SER B 1 333 ? 3.287 7.898 21.391 1 83.56 333 SER B O 1
ATOM 5408 N N . PRO B 1 334 ? 3.623 5.668 21.641 1 81.44 334 PRO B N 1
ATOM 5409 C CA . PRO B 1 334 ? 2.248 5.559 22.141 1 81.44 334 PRO B CA 1
ATOM 5410 C C . PRO B 1 334 ? 2.104 5.996 23.594 1 81.44 334 PRO B C 1
ATOM 5412 O O . PRO B 1 334 ? 2.654 5.352 24.484 1 81.44 334 PRO B O 1
ATOM 5415 N N . SER B 1 335 ? 1.959 7.172 23.906 1 87.12 335 SER B N 1
ATOM 5416 C CA . SER B 1 335 ? 1.791 7.715 25.25 1 87.12 335 SER B CA 1
ATOM 5417 C C . SER B 1 335 ? 0.349 8.148 25.5 1 87.12 335 SER B C 1
ATOM 5419 O O . SER B 1 335 ? -0.098 9.164 24.969 1 87.12 335 SER B O 1
ATOM 5421 N N . PRO B 1 336 ? -0.258 7.414 26.312 1 87.94 336 PRO B N 1
ATOM 5422 C CA . PRO B 1 336 ? -1.645 7.789 26.594 1 87.94 336 PRO B CA 1
ATOM 5423 C C . PRO B 1 336 ? -1.779 9.227 27.078 1 87.94 336 PRO B C 1
ATOM 5425 O O . PRO B 1 336 ? -2.775 9.898 26.781 1 87.94 336 PRO B O 1
ATOM 5428 N N . GLU B 1 337 ? -0.764 9.688 27.797 1 91.56 337 GLU B N 1
ATOM 5429 C CA . GLU B 1 337 ? -0.797 11.047 28.312 1 91.56 337 GLU B CA 1
ATOM 5430 C C . GLU B 1 337 ? -0.784 12.078 27.188 1 91.56 337 GLU B C 1
ATOM 5432 O O . GLU B 1 337 ? -1.458 13.109 27.266 1 91.56 337 GLU B O 1
ATOM 5437 N N . LEU B 1 338 ? -0.046 11.805 26.172 1 94.69 338 LEU B N 1
ATOM 5438 C CA . LEU B 1 338 ? 0.085 12.734 25.062 1 94.69 338 LEU B CA 1
ATOM 5439 C C . LEU B 1 338 ? -1.151 12.695 24.172 1 94.69 338 LEU B C 1
ATOM 5441 O O . LEU B 1 338 ? -1.366 13.594 23.359 1 94.69 338 LEU B O 1
ATOM 5445 N N . LEU B 1 339 ? -1.959 11.664 24.375 1 93 339 LEU B N 1
ATOM 5446 C CA . LEU B 1 339 ? -3.16 11.508 23.562 1 93 339 LEU B CA 1
ATOM 5447 C C . LEU B 1 339 ? -4.363 12.156 24.234 1 93 339 LEU B C 1
ATOM 5449 O O . LEU B 1 339 ? -5.43 12.281 23.641 1 93 339 LEU B O 1
ATOM 5453 N N . ARG B 1 340 ? -4.223 12.547 25.5 1 94.31 340 ARG B N 1
ATOM 5454 C CA . ARG B 1 340 ? -5.32 13.133 26.266 1 94.31 340 ARG B CA 1
ATOM 5455 C C . ARG B 1 340 ? -5.398 14.641 26.062 1 94.31 340 ARG B C 1
ATOM 5457 O O . ARG B 1 340 ? -4.484 15.375 26.438 1 94.31 340 ARG B O 1
ATOM 5464 N N . ALA B 1 341 ? -6.492 15.047 25.5 1 97.38 341 ALA B N 1
ATOM 5465 C CA . ALA B 1 341 ? -6.699 16.484 25.297 1 97.38 341 ALA B CA 1
ATOM 5466 C C . ALA B 1 341 ? -6.957 17.203 26.609 1 97.38 341 ALA B C 1
ATOM 5468 O O . ALA B 1 341 ? -7.578 16.641 27.516 1 97.38 341 ALA B O 1
ATOM 5469 N N . ALA B 1 342 ? -6.5 18.391 26.719 1 98.38 342 ALA B N 1
ATOM 5470 C CA . ALA B 1 342 ? -6.816 19.188 27.891 1 98.38 342 ALA B CA 1
ATOM 5471 C C . ALA B 1 342 ? -8.312 19.438 28 1 98.38 342 ALA B C 1
ATOM 5473 O O . ALA B 1 342 ? -8.875 19.469 29.094 1 98.38 342 ALA B O 1
ATOM 5474 N N . TYR B 1 343 ? -8.984 19.703 26.891 1 98.44 343 TYR B N 1
ATOM 5475 C CA . TYR B 1 343 ? -10.43 19.906 26.812 1 98.44 343 TYR B CA 1
ATOM 5476 C C . TYR B 1 343 ? -11.031 19.156 25.641 1 98.44 343 TYR B C 1
ATOM 5478 O O . TYR B 1 343 ? -10.391 19 24.594 1 98.44 343 TYR B O 1
ATOM 5486 N N . VAL B 1 344 ? -12.18 18.609 25.797 1 98 344 VAL B N 1
ATOM 5487 C CA . VAL B 1 344 ? -12.984 18.016 24.734 1 98 344 VAL B CA 1
ATOM 5488 C C . VAL B 1 344 ? -14.297 18.781 24.594 1 98 344 VAL B C 1
ATOM 5490 O O . VAL B 1 344 ? -15.031 18.938 25.578 1 98 344 VAL B O 1
ATOM 5493 N N . VAL B 1 345 ? -14.555 19.297 23.469 1 98.19 345 VAL B N 1
ATOM 5494 C CA . VAL B 1 345 ? -15.758 20.094 23.234 1 98.19 345 VAL B CA 1
ATOM 5495 C C . VAL B 1 345 ? -16.453 19.594 21.969 1 98.19 345 VAL B C 1
ATOM 5497 O O . VAL B 1 345 ? -15.891 18.797 21.219 1 98.19 345 VAL B O 1
ATOM 5500 N N . GLN B 1 346 ? -17.625 20.047 21.672 1 97.12 346 GLN B N 1
ATOM 5501 C CA . GLN B 1 346 ? -18.438 19.516 20.578 1 97.12 346 GLN B CA 1
ATOM 5502 C C . GLN B 1 346 ? -17.891 19.969 19.234 1 97.12 346 GLN B C 1
ATOM 5504 O O . GLN B 1 346 ? -17.875 19.203 18.266 1 97.12 346 GLN B O 1
ATOM 5509 N N . ASP B 1 347 ? -17.656 21.203 19.172 1 97.81 347 ASP B N 1
ATOM 5510 C CA . ASP B 1 347 ? -17.234 21.781 17.906 1 97.81 347 ASP B CA 1
ATOM 5511 C C . ASP B 1 347 ? -16.344 23 18.125 1 97.81 347 ASP B C 1
ATOM 5513 O O . ASP B 1 347 ? -16 23.328 19.266 1 97.81 347 ASP B O 1
ATOM 5517 N N . VAL B 1 348 ? -15.898 23.609 17.062 1 98.69 348 VAL B N 1
ATOM 5518 C CA . VAL B 1 348 ? -14.914 24.688 17.109 1 98.69 348 VAL B CA 1
ATOM 5519 C C . VAL B 1 348 ? -15.547 25.922 17.75 1 98.69 348 VAL B C 1
ATOM 5521 O O . VAL B 1 348 ? -14.859 26.719 18.391 1 98.69 348 VAL B O 1
ATOM 5524 N N . ARG B 1 349 ? -16.859 26.109 17.609 1 98.62 349 ARG B N 1
ATOM 5525 C CA . ARG B 1 349 ? -17.531 27.219 18.297 1 98.62 349 ARG B CA 1
ATOM 5526 C C . ARG B 1 349 ? -17.359 27.109 19.812 1 98.62 349 ARG B C 1
ATOM 5528 O O . ARG B 1 349 ? -17 28.078 20.469 1 98.62 349 ARG B O 1
ATOM 5535 N N . GLU B 1 350 ? -17.609 25.906 20.297 1 98.56 350 GLU B N 1
ATOM 5536 C CA . GLU B 1 350 ? -17.453 25.672 21.719 1 98.56 350 GLU B CA 1
ATOM 5537 C C . GLU B 1 350 ? -16.016 25.844 22.156 1 98.56 350 GLU B C 1
ATOM 5539 O O . GLU B 1 350 ? -15.734 26.297 23.281 1 98.56 350 GLU B O 1
ATOM 5544 N N . ALA B 1 351 ? -15.109 25.469 21.312 1 98.81 351 ALA B N 1
ATOM 5545 C CA . ALA B 1 351 ? -13.695 25.641 21.625 1 98.81 351 ALA B CA 1
ATOM 5546 C C . ALA B 1 351 ? -13.352 27.109 21.797 1 98.81 351 ALA B C 1
ATOM 5548 O O . ALA B 1 351 ? -12.688 27.5 22.766 1 98.81 351 ALA B O 1
ATOM 5549 N N . VAL B 1 352 ? -13.758 27.922 20.859 1 98.69 352 VAL B N 1
ATOM 5550 C CA . VAL B 1 352 ? -13.469 29.359 20.906 1 98.69 352 VAL B CA 1
ATOM 5551 C C . VAL B 1 352 ? -14.156 29.984 22.109 1 98.69 352 VAL B C 1
ATOM 5553 O O . VAL B 1 352 ? -13.547 30.797 22.812 1 98.69 352 VAL B O 1
ATOM 5556 N N . GLN B 1 353 ? -15.414 29.578 22.359 1 98.44 353 GLN B N 1
ATOM 5557 C CA . GLN B 1 353 ? -16.125 30.078 23.531 1 98.44 353 GLN B CA 1
ATOM 5558 C C . GLN B 1 353 ? -15.383 29.734 24.828 1 98.44 353 GLN B C 1
ATOM 5560 O O . GLN B 1 353 ? -15.258 30.578 25.719 1 98.44 353 GLN B O 1
ATOM 5565 N N . LEU B 1 354 ? -14.969 28.531 24.875 1 98.56 354 LEU B N 1
ATOM 5566 C CA . LEU B 1 354 ? -14.219 28.078 26.047 1 98.56 354 LEU B CA 1
ATOM 5567 C C . LEU B 1 354 ? -12.977 28.938 26.266 1 98.56 354 LEU B C 1
ATOM 5569 O O . LEU B 1 354 ? -12.727 29.391 27.375 1 98.56 354 LEU B O 1
ATOM 5573 N N . VAL B 1 355 ? -12.188 29.156 25.25 1 98.56 355 VAL B N 1
ATOM 5574 C CA . VAL B 1 355 ? -10.922 29.875 25.359 1 98.56 355 VAL B 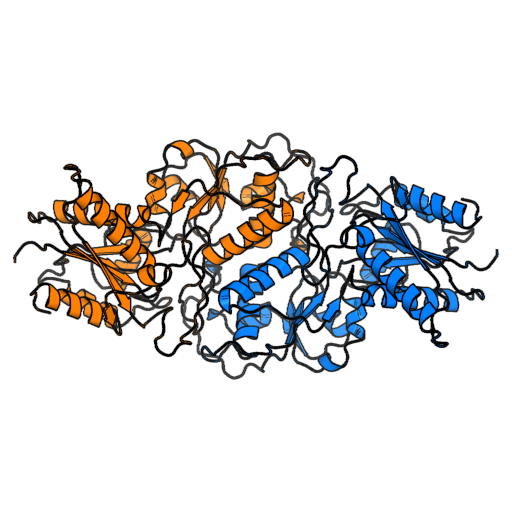CA 1
ATOM 5575 C C . VAL B 1 355 ? -11.188 31.328 25.734 1 98.56 355 VAL B C 1
ATOM 5577 O O . VAL B 1 355 ? -10.492 31.906 26.578 1 98.56 355 VAL B O 1
ATOM 5580 N N . LEU B 1 356 ? -12.172 31.984 25.078 1 97.44 356 LEU B N 1
ATOM 5581 C CA . LEU B 1 356 ? -12.508 33.375 25.422 1 97.44 356 LEU B CA 1
ATOM 5582 C C . LEU B 1 356 ? -12.898 33.5 26.891 1 97.44 356 LEU B C 1
ATOM 5584 O O . LEU B 1 356 ? -12.523 34.469 27.547 1 97.44 356 LEU B O 1
ATOM 5588 N N . SER B 1 357 ? -13.617 32.469 27.312 1 97.56 357 SER B N 1
ATOM 5589 C CA . SER B 1 357 ? -13.992 32.469 28.719 1 97.56 357 SER B CA 1
ATOM 5590 C C . SER B 1 357 ? -12.773 32.312 29.609 1 97.56 357 SER B C 1
ATOM 5592 O O . SER B 1 357 ? -12.617 33.031 30.594 1 97.56 357 SER B O 1
ATOM 5594 N N . LEU B 1 358 ? -11.906 31.359 29.312 1 97.38 358 LEU B N 1
ATOM 5595 C CA . LEU B 1 358 ? -10.703 31.094 30.094 1 97.38 358 LEU B CA 1
ATOM 5596 C C . LEU B 1 358 ? -9.82 32.344 30.156 1 97.38 358 LEU B C 1
ATOM 5598 O O . LEU B 1 358 ? -9.156 32.562 31.172 1 97.38 358 LEU B O 1
ATOM 5602 N N . GLU B 1 359 ? -9.828 33.156 29.109 1 96.69 359 GLU B N 1
ATOM 5603 C CA . GLU B 1 359 ? -8.93 34.312 29 1 96.69 359 GLU B CA 1
ATOM 5604 C C . GLU B 1 359 ? -9.625 35.594 29.406 1 96.69 359 GLU B C 1
ATOM 5606 O O . GLU B 1 359 ? -9.047 36.688 29.312 1 96.69 359 GLU B O 1
ATOM 5611 N N . GLY B 1 360 ? -10.875 35.531 29.797 1 94.31 360 GLY B N 1
ATOM 5612 C CA . GLY B 1 360 ? -11.625 36.656 30.297 1 94.31 360 GLY B CA 1
ATOM 5613 C C . GLY B 1 360 ? -12.102 37.594 29.203 1 94.31 360 GLY B C 1
ATOM 5614 O O . GLY B 1 360 ? -12.203 38.812 29.406 1 94.31 360 GLY B O 1
ATOM 5615 N N . TRP B 1 361 ? -12.258 37.094 28.062 1 92.88 361 TRP B N 1
ATOM 5616 C CA . TRP B 1 361 ? -12.75 37.875 26.922 1 92.88 361 TRP B CA 1
ATOM 5617 C C . TRP B 1 361 ? -14.234 37.594 26.688 1 92.88 361 TRP B C 1
ATOM 5619 O O . TRP B 1 361 ? -14.742 36.531 27.031 1 92.88 361 TRP B O 1
ATOM 5629 N N . ALA B 1 362 ? -14.93 38.531 26.25 1 83.88 362 ALA B N 1
ATOM 5630 C CA . ALA B 1 362 ? -16.344 38.344 25.891 1 83.88 362 ALA B CA 1
ATOM 5631 C C . ALA B 1 362 ? -16.484 37.625 24.562 1 83.88 362 ALA B C 1
ATOM 5633 O O . ALA B 1 362 ? -15.719 37.875 23.625 1 83.88 362 ALA B O 1
ATOM 5634 N N . ALA B 1 363 ? -17.484 36.75 24.578 1 75.5 363 ALA B N 1
ATOM 5635 C CA . ALA B 1 363 ? -17.797 36.062 23.328 1 75.5 363 ALA B CA 1
ATOM 5636 C C . ALA B 1 363 ? -18.656 36.906 22.406 1 75.5 363 ALA B C 1
ATOM 5638 O O . ALA B 1 363 ? -19.422 37.75 22.891 1 75.5 363 ALA B O 1
#

Sequence (726 aa):
MSAPTFGFLFDIDGVLVRGHKVIPAALEAFRMLLGAQRQLRVPVVFLTNAGNVLQDQKAQELSALLDCEVLPDQVILSHSPLKLFSQYHNRRMLVSGQGPLVENARALGFQKVVTVEELRVAFPVLDMVDLERRPKTTPPPRNDFPAIEGVLLLGEPVRWETSLQLIMDVLLSNGDPGADLAVPPDPHLPVLASNMDLLWMAEAKMPRFGHGTFLLCLETIFRKVTGRELRYEGLMGKPSVHTYRYAEAAIRSQAQRQGWAAPVRTLYAVGDNPMSDVYGANLFQQHLQTAQQAGGQEQPSGTQSCTSILVCTGVYSPQGPEARPFHSHRDFSPSPELLRAAYVVQDVREAVQLVLSLEGWAAMSAPTFGFLFDIDGVLVRGHKVIPAALEAFRMLLGAQRQLRVPVVFLTNAGNVLQDQKAQELSALLDCEVLPDQVILSHSPLKLFSQYHNRRMLVSGQGPLVENARALGFQKVVTVEELRVAFPVLDMVDLERRPKTTPPPRNDFPAIEGVLLLGEPVRWETSLQLIMDVLLSNGDPGADLAVPPDPHLPVLASNMDLLWMAEAKMPRFGHGTFLLCLETIFRKVTGRELRYEGLMGKPSVHTYRYAEAAIRSQAQRQGWAAPVRTLYAVGDNPMSDVYGANLFQQHLQTAQQAGGQEQPSGTQSCTSILVCTGVYSPQGPEARPFHSHRDFSPSPELLRAAYVVQDVREAVQLVLSLEGWAA

Secondary structure (DSSP, 8-state):
-PPPSEEEEE--BTTTEETTEE-HHHHHHHHHHB-TTS-BSS-EEEE-S--SS-HHHHHHHHHHHHTS---GGGEE-TTGGGGG-GGGTTSEEEEE-SSSHHHHHHHHT--EEEEHHHHHHH-GGG--SSGGGS-SS-PPPP--SPPP-EEEE-S--S-HHHHHHHHHHHHHTTT-TTSPP-PPPSSPPPEEEE---SEE--SSSS-EE-HHHHHHHHHHHHHHHHSS----SEEESTT-HHHHHHHHHHHHHHHHHHT--S---EEEEEES-IIIIIHHHHHHHHHHHHHHHTT-TT--S---EEEEEEESSSS--TTS-SS----S-TTS---HHHH--SEEESSHHHHHHHHHHHTT---/-PPP-EEEEE--BTTTEETTEE-HHHHHHHHHHB-TTS-BSS-EEEE-S--SS-HHHHHHHHHHHHTS---GGGEE-TTGGGGG-GGGTTSEEEEE-SSSHHHHHHHHT--EEEEHHHHHHH-GGG--SSGGGS-SS-PPPP--SPPP-EEEE-S--S-HHHHHHHHHHHHHTTT-TTSPP-PPPSSPPPEEEE---SEE--SSSS-EE-HHHHHHHHHHHHHHHHSS----SEEESTT-HHHHHHHHHHHHHHHHHHT--S---EEEEEES-IIIIIHHHHHHHHHHHHHHHTT-TT--S---EEEEEEESSSS--TTS-SS----S-TTS---HHHH--SEEESSHHHHHHHHHHHTT---

pLDDT: mean 92.73, std 9.2, range [48.0, 98.88]